Protein 2E7I (pdb70)

Structure (mmCIF, N/CA/C/O backbone):
data_2E7I
#
_entry.id   2E7I
#
_cell.length_a   220.663
_cell.length_b   220.663
_cell.length_c   92.929
_cell.angle_alpha   90.00
_cell.angle_beta   90.00
_cell.angle_gamma   120.00
#
_symmetry.space_group_name_H-M   'P 61 2 2'
#
loop_
_entity.id
_entity.type
_entity.pdbx_description
1 polymer 'Sep-tRNA:Cys-tRNA synthase'
2 non-polymer 'SULFATE ION'
3 non-polymer "PYRIDOXAL-5'-PHOSPHATE"
4 water water
#
loop_
_atom_site.group_PDB
_atom_site.id
_atom_site.type_symbol
_atom_site.label_atom_id
_atom_site.label_alt_id
_atom_site.label_comp_id
_atom_site.label_asym_id
_atom_site.label_entity_id
_atom_site.label_seq_id
_atom_site.pdbx_PDB_ins_code
_atom_site.Cartn_x
_atom_site.Cartn_y
_atom_site.Cartn_z
_atom_site.occupancy
_atom_site.B_iso_or_equiv
_atom_site.auth_seq_id
_atom_site.auth_comp_id
_atom_site.auth_asym_id
_atom_site.auth_atom_id
_atom_site.pdbx_PDB_model_num
ATOM 1 N N . ASP A 1 8 ? -7.878 -171.372 -6.871 1.00 87.35 8 ASP A N 1
ATOM 2 C CA . ASP A 1 8 ? -9.261 -170.965 -7.250 1.00 92.87 8 ASP A CA 1
ATOM 3 C C . ASP A 1 8 ? -9.854 -169.971 -6.258 1.00 88.92 8 ASP A C 1
ATOM 4 O O . ASP A 1 8 ? -10.636 -170.335 -5.377 1.00 89.60 8 ASP A O 1
ATOM 9 N N . PHE A 1 9 ? -9.483 -168.707 -6.426 1.00 79.43 9 PHE A N 1
ATOM 10 C CA . PHE A 1 9 ? -9.952 -167.629 -5.563 1.00 76.07 9 PHE A CA 1
ATOM 11 C C . PHE A 1 9 ? -11.200 -166.941 -6.110 1.00 72.80 9 PHE A C 1
ATOM 12 O O . PHE A 1 9 ? -11.186 -166.467 -7.246 1.00 84.89 9 PHE A O 1
ATOM 20 N N . ILE A 1 10 ? -12.277 -166.883 -5.325 1.00 55.26 10 ILE A N 1
ATOM 21 C CA . ILE A 1 10 ? -13.478 -166.178 -5.784 1.00 45.48 10 ILE A CA 1
ATOM 22 C C . ILE A 1 10 ? -13.095 -164.701 -5.745 1.00 41.34 10 ILE A C 1
ATOM 23 O O . ILE A 1 10 ? -12.926 -164.144 -4.667 1.00 43.18 10 ILE A O 1
ATOM 28 N N . ASN A 1 11 ? -12.936 -164.061 -6.899 1.00 41.20 11 ASN A N 1
ATOM 29 C CA . ASN A 1 11 ? -12.546 -162.657 -6.874 1.00 44.53 11 ASN A CA 1
ATOM 30 C C . ASN A 1 11 ? -13.728 -161.728 -6.748 1.00 47.58 11 ASN A C 1
ATOM 31 O O . ASN A 1 11 ? -14.766 -161.913 -7.379 1.00 60.38 11 ASN A O 1
ATOM 36 N N . ILE A 1 12 ? -13.538 -160.702 -5.936 1.00 45.02 12 ILE A N 1
ATOM 37 C CA . ILE A 1 12 ? -14.573 -159.734 -5.661 1.00 38.96 12 ILE A CA 1
ATOM 38 C C . ILE A 1 12 ? -14.036 -158.304 -5.852 1.00 35.27 12 ILE A C 1
ATOM 39 O O . ILE A 1 12 ? -14.769 -157.323 -5.727 1.00 41.96 12 ILE A O 1
ATOM 44 N N . ASP A 1 13 ? -12.751 -158.192 -6.165 1.00 35.69 13 ASP A N 1
ATOM 45 C CA . ASP A 1 13 ? -12.126 -156.892 -6.387 1.00 35.92 13 ASP A CA 1
ATOM 46 C C . ASP A 1 13 ? -12.803 -156.226 -7.582 1.00 39.96 13 ASP A C 1
ATOM 47 O O . ASP A 1 13 ? -12.963 -156.848 -8.635 1.00 39.20 13 ASP A O 1
ATOM 52 N N . PRO A 1 14 ? -13.206 -154.949 -7.441 1.00 38.70 14 PRO A N 1
ATOM 53 C CA . PRO A 1 14 ? -13.874 -154.227 -8.532 1.00 37.65 14 PRO A CA 1
ATOM 54 C C . PRO A 1 14 ? -13.012 -154.072 -9.779 1.00 41.27 14 PRO A C 1
ATOM 55 O O . PRO A 1 14 ? -13.454 -154.318 -10.909 1.00 42.52 14 PRO A O 1
ATOM 59 N N . LEU A 1 15 ? -11.769 -153.670 -9.556 1.00 47.02 15 LEU A N 1
ATOM 60 C CA . LEU A 1 15 ? -10.825 -153.451 -10.636 1.00 46.64 15 LEU A CA 1
ATOM 61 C C . LEU A 1 15 ? -10.585 -154.691 -11.489 1.00 50.57 15 LEU A C 1
ATOM 62 O O . LEU A 1 15 ? -9.853 -154.629 -12.474 1.00 57.34 15 LEU A O 1
ATOM 67 N N . GLN A 1 16 ? -11.197 -155.816 -11.135 1.00 50.69 16 GLN A N 1
ATOM 68 C CA . GLN A 1 16 ? -10.967 -157.021 -11.914 1.00 44.70 16 GLN A CA 1
ATOM 69 C C . GLN A 1 16 ? -12.161 -157.854 -12.339 1.00 42.21 16 GLN A C 1
ATOM 70 O O . GLN A 1 16 ? -12.056 -158.609 -13.300 1.00 52.45 16 GLN A O 1
ATOM 76 N N . THR A 1 17 ? -13.290 -157.750 -11.650 1.00 32.57 17 THR A N 1
ATOM 77 C CA . THR A 1 17 ? -14.445 -158.544 -12.060 1.00 30.73 17 THR A CA 1
ATOM 78 C C . THR A 1 17 ? -14.812 -158.284 -13.523 1.00 31.92 17 THR A C 1
ATOM 79 O O . THR A 1 17 ? -15.147 -159.210 -14.260 1.00 34.30 17 THR A O 1
ATOM 83 N N . GLY A 1 18 ? -14.742 -157.025 -13.944 1.00 33.97 18 GLY A N 1
ATOM 84 C CA . GLY A 1 18 ? -15.079 -156.691 -15.318 1.00 34.72 18 GLY A CA 1
ATOM 85 C C . GLY A 1 18 ? -13.952 -156.952 -16.305 1.00 36.53 18 GLY A C 1
ATOM 86 O O . GLY A 1 18 ? -14.194 -157.162 -17.493 1.00 32.58 18 GLY A O 1
ATOM 87 N N . GLY A 1 19 ? -12.716 -156.934 -15.816 1.00 35.27 19 GLY A N 1
ATOM 88 C CA . GLY A 1 19 ? -11.577 -157.170 -16.681 1.00 25.93 19 GLY A CA 1
ATOM 89 C C . GLY A 1 19 ? -11.133 -158.619 -16.691 1.00 40.17 19 GLY A C 1
ATOM 90 O O . GLY A 1 19 ? -9.979 -158.901 -17.015 1.00 37.70 19 GLY A O 1
ATOM 91 N N . LYS A 1 20 ? -12.031 -159.536 -16.321 1.00 49.22 20 LYS A N 1
ATOM 92 C CA . LYS A 1 20 ? -11.713 -160.964 -16.315 1.00 47.83 20 LYS A CA 1
ATOM 93 C C . LYS A 1 20 ? -11.453 -161.359 -17.752 1.00 48.94 20 LYS A C 1
ATOM 94 O O . LYS A 1 20 ? -12.378 -161.414 -18.559 1.00 54.26 20 LYS A O 1
ATOM 100 N N . LEU A 1 21 ? -10.189 -161.632 -18.062 1.00 47.83 21 LEU A N 1
ATOM 101 C CA . LEU A 1 21 ? -9.763 -161.988 -19.413 1.00 48.26 21 LEU A CA 1
ATOM 102 C C . LEU A 1 21 ? -10.518 -163.155 -20.047 1.00 48.68 21 LEU A C 1
ATOM 103 O O . LEU A 1 21 ? -10.609 -164.239 -19.471 1.00 50.37 21 LEU A O 1
ATOM 108 N N . THR A 1 22 ? -11.038 -162.924 -21.250 1.00 52.99 22 THR A N 1
ATOM 109 C CA . THR A 1 22 ? -11.816 -163.928 -21.980 1.00 58.44 22 THR A CA 1
ATOM 110 C C . THR A 1 22 ? -10.992 -165.122 -22.465 1.00 65.82 22 THR A C 1
ATOM 111 O O . THR A 1 22 ? -9.790 -165.013 -22.702 1.00 68.61 22 THR A O 1
ATOM 115 N N . GLU A 1 23 ? -11.665 -166.260 -22.613 1.00 75.93 23 GLU A N 1
ATOM 116 C CA . GLU A 1 23 ? -11.040 -167.503 -23.058 1.00 82.85 23 GLU A CA 1
ATOM 117 C C . GLU A 1 23 ? -10.463 -167.313 -24.451 1.00 82.56 23 GLU A C 1
ATOM 118 O O . GLU A 1 23 ? -9.293 -167.611 -24.703 1.00 83.01 23 GLU A O 1
ATOM 124 N N . GLU A 1 24 ? -11.308 -166.822 -25.351 1.00 78.68 24 GLU A N 1
ATOM 125 C CA . GLU A 1 24 ? -10.926 -166.571 -26.731 1.00 78.88 24 GLU A CA 1
ATOM 126 C C . GLU A 1 24 ? -9.717 -165.642 -26.770 1.00 77.61 24 GLU A C 1
ATOM 127 O O . GLU A 1 24 ? -8.777 -165.862 -27.535 1.00 78.39 24 GLU A O 1
ATOM 133 N N . ALA A 1 25 ? -9.750 -164.606 -25.938 1.00 68.58 25 ALA A N 1
ATOM 134 C CA . ALA A 1 25 ? -8.660 -163.646 -25.864 1.00 64.32 25 ALA A CA 1
ATOM 135 C C . ALA A 1 25 ? -7.465 -164.258 -25.160 1.00 64.71 25 ALA A C 1
ATOM 136 O O . ALA A 1 25 ? -6.329 -163.845 -25.390 1.00 65.60 25 ALA A O 1
ATOM 138 N N . ARG A 1 26 ? -7.714 -165.229 -24.285 1.00 64.73 26 ARG A N 1
ATOM 139 C CA . ARG A 1 26 ? -6.614 -165.882 -23.589 1.00 65.82 26 ARG A CA 1
ATOM 140 C C . ARG A 1 26 ? -5.845 -166.682 -24.624 1.00 68.15 26 ARG A C 1
ATOM 141 O O . ARG A 1 26 ? -4.625 -166.548 -24.749 1.00 63.63 26 ARG A O 1
ATOM 149 N N . GLN A 1 27 ? -6.568 -167.500 -25.382 1.00 74.85 27 GLN A N 1
ATOM 150 C CA . GLN A 1 27 ? -5.943 -168.304 -26.422 1.00 82.69 27 GLN A CA 1
ATOM 151 C C . GLN A 1 27 ? -5.306 -167.374 -27.448 1.00 82.94 27 GLN A C 1
ATOM 152 O O . GLN A 1 27 ? -4.170 -167.589 -27.879 1.00 83.63 27 GLN A O 1
ATOM 158 N N . ALA A 1 28 ? -6.048 -166.337 -27.828 1.00 78.68 28 ALA A N 1
ATOM 159 C CA . ALA A 1 28 ? -5.575 -165.358 -28.798 1.00 72.67 28 ALA A CA 1
ATOM 160 C C . ALA A 1 28 ? -4.199 -164.816 -28.422 1.00 67.45 28 ALA A C 1
ATOM 161 O O . ALA A 1 28 ? -3.402 -164.458 -29.289 1.00 62.73 28 ALA A O 1
ATOM 163 N N . LEU A 1 29 ? -3.917 -164.758 -27.127 1.00 66.57 29 LEU A N 1
ATOM 164 C CA . LEU A 1 29 ? -2.635 -164.248 -26.678 1.00 73.69 29 LEU A CA 1
ATOM 165 C C . LEU A 1 29 ? -1.554 -165.303 -26.876 1.00 83.46 29 LEU A C 1
ATOM 166 O O . LEU A 1 29 ? -0.372 -164.982 -27.027 1.00 80.70 29 LEU A O 1
ATOM 171 N N . LEU A 1 30 ? -1.973 -166.565 -26.886 1.00 92.09 30 LEU A N 1
ATOM 172 C CA . LEU A 1 30 ? -1.050 -167.674 -27.081 1.00 96.07 30 LEU A CA 1
ATOM 173 C C . LEU A 1 30 ? -0.385 -167.569 -28.447 1.00 98.18 30 LEU A C 1
ATOM 174 O O . LEU A 1 30 ? 0.824 -167.349 -28.539 1.00 99.85 30 LEU A O 1
ATOM 179 N N . GLU A 1 31 ? -1.183 -167.718 -29.504 1.00 99.47 31 GLU A N 1
ATOM 180 C CA . GLU A 1 31 ? -0.676 -167.643 -30.873 1.00 104.08 31 GLU A CA 1
ATOM 181 C C . GLU A 1 31 ? 0.154 -166.390 -31.123 1.00 103.27 31 GLU A C 1
ATOM 182 O O . GLU A 1 31 ? 0.941 -166.329 -32.072 1.00 107.00 31 GLU A O 1
ATOM 188 N N . TRP A 1 32 ? -0.024 -165.389 -30.273 1.00 98.94 32 TRP A N 1
ATOM 189 C CA . TRP A 1 32 ? 0.718 -164.155 -30.423 1.00 96.89 32 TRP A CA 1
ATOM 190 C C . TRP A 1 32 ? 1.911 -164.133 -29.472 1.00 94.41 32 TRP A C 1
ATOM 191 O O . TRP A 1 32 ? 2.915 -164.812 -29.700 1.00 85.44 32 TRP A O 1
ATOM 202 N N . PRO A 1 53 ? -5.505 -158.388 -39.545 1.00 111.05 53 PRO A N 1
ATOM 203 C CA . PRO A 1 53 ? -6.687 -158.274 -38.684 1.00 106.17 53 PRO A CA 1
ATOM 204 C C . PRO A 1 53 ? -7.668 -157.182 -39.117 1.00 101.63 53 PRO A C 1
ATOM 205 O O . PRO A 1 53 ? -7.287 -156.200 -39.757 1.00 101.09 53 PRO A O 1
ATOM 209 N N . PRO A 1 54 ? -8.951 -157.348 -38.765 1.00 96.71 54 PRO A N 1
ATOM 210 C CA . PRO A 1 54 ? -9.989 -156.379 -39.118 1.00 93.86 54 PRO A CA 1
ATOM 211 C C . PRO A 1 54 ? -9.883 -155.131 -38.259 1.00 92.16 54 PRO A C 1
ATOM 212 O O . PRO A 1 54 ? -10.882 -154.445 -38.032 1.00 95.81 54 PRO A O 1
ATOM 216 N N . ILE A 1 55 ? -8.681 -154.844 -37.772 1.00 78.69 55 ILE A N 1
ATOM 217 C CA . ILE A 1 55 ? -8.494 -153.672 -36.936 1.00 71.05 55 ILE A CA 1
ATOM 218 C C . ILE A 1 55 ? -9.284 -152.504 -37.509 1.00 66.02 55 ILE A C 1
ATOM 219 O O . ILE A 1 55 ? -10.034 -151.841 -36.794 1.00 66.83 55 ILE A O 1
ATOM 224 N N . HIS A 1 56 ? -9.132 -152.263 -38.804 1.00 57.15 56 HIS A N 1
ATOM 225 C CA . HIS A 1 56 ? -9.855 -151.173 -39.439 1.00 61.45 56 HIS A CA 1
ATOM 226 C C . HIS A 1 56 ? -11.352 -151.370 -39.243 1.00 60.76 56 HIS A C 1
ATOM 227 O O . HIS A 1 56 ? -12.061 -150.456 -38.824 1.00 65.51 56 HIS A O 1
ATOM 234 N N . ASP A 1 57 ? -11.829 -152.570 -39.553 1.00 58.79 57 ASP A N 1
ATOM 235 C CA . ASP A 1 57 ? -13.243 -152.890 -39.407 1.00 57.43 57 ASP A CA 1
ATOM 236 C C . ASP A 1 57 ? -13.704 -152.620 -37.987 1.00 48.75 57 ASP A C 1
ATOM 237 O O . ASP A 1 57 ? -14.784 -152.069 -37.756 1.00 47.36 57 ASP A O 1
ATOM 242 N N . PHE A 1 58 ? -12.875 -153.023 -37.033 1.00 36.27 58 PHE A N 1
ATOM 243 C CA . PHE A 1 58 ? -13.193 -152.843 -35.628 1.00 31.46 58 PHE A CA 1
ATOM 244 C C . PHE A 1 58 ? -13.446 -151.389 -35.244 1.00 32.75 58 PHE A C 1
ATOM 245 O O . PHE A 1 58 ? -14.587 -151.011 -34.970 1.00 30.82 58 PHE A O 1
ATOM 253 N N . ILE A 1 59 ? -12.382 -150.586 -35.225 1.00 30.51 59 ILE A N 1
ATOM 254 C CA . ILE A 1 59 ? -12.476 -149.185 -34.832 1.00 19.87 59 ILE A CA 1
ATOM 255 C C . ILE A 1 59 ? -13.210 -148.271 -35.805 1.00 24.18 59 ILE A C 1
ATOM 256 O O . ILE A 1 59 ? -13.580 -147.158 -35.443 1.00 30.84 59 ILE A O 1
ATOM 261 N N . HIS A 1 60 ? -13.425 -148.728 -37.032 1.00 28.13 60 HIS A N 1
ATOM 262 C CA . HIS A 1 60 ? -14.130 -147.910 -38.011 1.00 42.57 60 HIS A CA 1
ATOM 263 C C . HIS A 1 60 ? -15.553 -148.379 -38.294 1.00 44.09 60 HIS A C 1
ATOM 264 O O . HIS A 1 60 ? -16.211 -147.861 -39.197 1.00 50.48 60 HIS A O 1
ATOM 271 N N . ASN A 1 61 ? -16.029 -149.348 -37.521 1.00 40.51 61 ASN A N 1
ATOM 272 C CA . ASN A 1 61 ? -17.380 -149.869 -37.696 1.00 42.68 61 ASN A CA 1
ATOM 273 C C . ASN A 1 61 ? -17.930 -150.375 -36.380 1.00 46.10 61 ASN A C 1
ATOM 274 O O . ASN A 1 61 ? -18.773 -149.735 -35.749 1.00 44.36 61 ASN A O 1
ATOM 279 N N . GLN A 1 62 ? -17.441 -151.545 -35.985 1.00 45.42 62 GLN A N 1
ATOM 280 C CA . GLN A 1 62 ? -17.865 -152.193 -34.756 1.00 38.51 62 GLN A CA 1
ATOM 281 C C . GLN A 1 62 ? -17.895 -151.219 -33.596 1.00 38.35 62 GLN A C 1
ATOM 282 O O . GLN A 1 62 ? -18.959 -150.853 -33.091 1.00 38.59 62 GLN A O 1
ATOM 288 N N . LEU A 1 63 ? -16.707 -150.791 -33.196 1.00 36.24 63 LEU A N 1
ATOM 289 C CA . LEU A 1 63 ? -16.539 -149.888 -32.070 1.00 29.60 63 LEU A CA 1
ATOM 290 C C . LEU A 1 63 ? -17.490 -148.690 -32.030 1.00 29.22 63 LEU A C 1
ATOM 291 O O . LEU A 1 63 ? -18.242 -148.518 -31.072 1.00 34.71 63 LEU A O 1
ATOM 296 N N . PRO A 1 64 ? -17.476 -147.845 -33.065 1.00 26.14 64 PRO A N 1
ATOM 297 C CA . PRO A 1 64 ? -18.391 -146.708 -32.999 1.00 26.63 64 PRO A CA 1
ATOM 298 C C . PRO A 1 64 ? -19.818 -147.175 -32.778 1.00 35.80 64 PRO A C 1
ATOM 299 O O . PRO A 1 64 ? -20.546 -146.592 -31.978 1.00 49.50 64 PRO A O 1
ATOM 303 N N . LYS A 1 65 ? -20.215 -148.234 -33.476 1.00 36.99 65 LYS A N 1
ATOM 304 C CA . LYS A 1 65 ? -21.570 -148.742 -33.327 1.00 31.24 65 LYS A CA 1
ATOM 305 C C . LYS A 1 65 ? -21.834 -149.127 -31.885 1.00 29.29 65 LYS A C 1
ATOM 306 O O . LYS A 1 65 ? -22.849 -148.747 -31.305 1.00 35.42 65 LYS A O 1
ATOM 312 N N . PHE A 1 66 ? -20.912 -149.884 -31.307 1.00 28.79 66 PHE A N 1
ATOM 313 C CA . PHE A 1 66 ? -21.046 -150.339 -29.928 1.00 36.43 66 PHE A CA 1
ATOM 314 C C . PHE A 1 66 ? -21.176 -149.203 -28.902 1.00 36.43 66 PHE A C 1
ATOM 315 O O . PHE A 1 66 ? -21.952 -149.302 -27.956 1.00 30.45 66 PHE A O 1
ATOM 323 N N . LEU A 1 67 ? -20.420 -148.127 -29.082 1.00 40.52 67 LEU A N 1
ATOM 324 C CA . LEU A 1 67 ? -20.498 -147.008 -28.152 1.00 29.22 67 LEU A CA 1
ATOM 325 C C . LEU A 1 67 ? -21.605 -146.064 -28.571 1.00 30.46 67 LEU A C 1
ATOM 326 O O . LEU A 1 67 ? -21.833 -145.045 -27.923 1.00 30.55 67 LEU A O 1
ATOM 331 N N . GLY A 1 68 ? -22.291 -146.402 -29.655 1.00 36.95 68 GLY A N 1
ATOM 332 C CA . GLY A 1 68 ? -23.353 -145.540 -30.135 1.00 40.43 68 GLY A CA 1
ATOM 333 C C . GLY A 1 68 ? -22.787 -144.145 -30.300 1.00 41.69 68 GLY A C 1
ATOM 334 O O . GLY A 1 68 ? -23.035 -143.257 -29.485 1.00 48.38 68 GLY A O 1
ATOM 335 N N . CYS A 1 69 ? -21.998 -143.956 -31.347 1.00 39.51 69 CYS A N 1
ATOM 336 C CA . CYS A 1 69 ? -21.397 -142.660 -31.603 1.00 43.03 69 CYS A CA 1
ATOM 337 C C . CYS A 1 69 ? -20.758 -142.637 -32.986 1.00 47.86 69 CYS A C 1
ATOM 338 O O . CYS A 1 69 ? -20.585 -143.680 -33.624 1.00 44.57 69 CYS A O 1
ATOM 341 N N . ASP A 1 70 ? -20.396 -141.439 -33.434 1.00 45.19 70 ASP A N 1
ATOM 342 C CA . ASP A 1 70 ? -19.810 -141.247 -34.751 1.00 39.77 70 ASP A CA 1
ATOM 343 C C . ASP A 1 70 ? -18.386 -141.759 -34.883 1.00 32.73 70 ASP A C 1
ATOM 344 O O . ASP A 1 70 ? -18.137 -142.744 -35.572 1.00 41.22 70 ASP A O 1
ATOM 349 N N . VAL A 1 71 ? -17.445 -141.091 -34.232 1.00 31.19 71 VAL A N 1
ATOM 350 C CA . VAL A 1 71 ? -16.051 -141.508 -34.320 1.00 33.07 71 VAL A CA 1
ATOM 351 C C . VAL A 1 71 ? -15.585 -142.204 -33.044 1.00 29.85 71 VAL A C 1
ATOM 352 O O . VAL A 1 71 ? -15.947 -141.810 -31.932 1.00 36.96 71 VAL A O 1
ATOM 356 N N . ALA A 1 72 ? -14.791 -143.253 -33.202 1.00 12.98 72 ALA A N 1
ATOM 357 C CA . ALA A 1 72 ? -14.280 -143.958 -32.038 1.00 15.15 72 ALA A CA 1
ATOM 358 C C . ALA A 1 72 ? -12.844 -144.353 -32.340 1.00 23.54 72 ALA A C 1
ATOM 359 O O . ALA A 1 72 ? -12.515 -144.657 -33.499 1.00 22.29 72 ALA A O 1
ATOM 361 N N . ARG A 1 73 ? -11.999 -144.336 -31.308 1.00 1.29 73 ARG A N 1
ATOM 362 C CA . ARG A 1 73 ? -10.582 -144.679 -31.448 1.00 13.25 73 ARG A CA 1
ATOM 363 C C . ARG A 1 73 ? -10.127 -145.467 -30.228 1.00 16.41 73 ARG A C 1
ATOM 364 O O . ARG A 1 73 ? -10.740 -145.394 -29.163 1.00 20.98 73 ARG A O 1
ATOM 372 N N . VAL A 1 74 ? -9.033 -146.204 -30.381 1.00 19.37 74 VAL A N 1
ATOM 373 C CA . VAL A 1 74 ? -8.490 -146.997 -29.287 1.00 13.03 74 VAL A CA 1
ATOM 374 C C . VAL A 1 74 ? -7.214 -146.339 -28.763 1.00 21.32 74 VAL A C 1
ATOM 375 O O . VAL A 1 74 ? -6.255 -146.137 -29.511 1.00 29.55 74 VAL A O 1
ATOM 379 N N . THR A 1 75 ? -7.210 -146.013 -27.473 1.00 22.37 75 THR A N 1
ATOM 380 C CA . THR A 1 75 ? -6.073 -145.352 -26.833 1.00 16.84 75 THR A CA 1
ATOM 381 C C . THR A 1 75 ? -5.336 -146.267 -25.852 1.00 21.54 75 THR A C 1
ATOM 382 O O . THR A 1 75 ? -5.756 -147.402 -25.594 1.00 29.74 75 THR A O 1
ATOM 386 N N . ASN A 1 76 ? -4.243 -145.753 -25.295 1.00 10.21 76 ASN A N 1
ATOM 387 C CA . ASN A 1 76 ? -3.456 -146.493 -24.322 1.00 9.07 76 ASN A CA 1
ATOM 388 C C . ASN A 1 76 ? -4.045 -146.443 -22.904 1.00 23.33 76 ASN A C 1
ATOM 389 O O . ASN A 1 76 ? -3.309 -146.360 -21.912 1.00 9.85 76 ASN A O 1
ATOM 394 N N . GLY A 1 77 ? -5.373 -146.505 -22.810 1.00 22.73 77 GLY A N 1
ATOM 395 C CA . GLY A 1 77 ? -6.020 -146.487 -21.509 1.00 20.15 77 GLY A CA 1
ATOM 396 C C . GLY A 1 77 ? -7.017 -145.366 -21.422 1.00 6.44 77 GLY A C 1
ATOM 397 O O . GLY A 1 77 ? -6.940 -144.440 -22.217 1.00 18.12 77 GLY A O 1
ATOM 398 N N . ALA A 1 78 ? -7.938 -145.435 -20.464 1.00 11.02 78 ALA A N 1
ATOM 399 C CA . ALA A 1 78 ? -8.959 -144.399 -20.313 1.00 23.19 78 ALA A CA 1
ATOM 400 C C . ALA A 1 78 ? -8.343 -143.051 -19.961 1.00 35.05 78 ALA A C 1
ATOM 401 O O . ALA A 1 78 ? -8.602 -142.051 -20.632 1.00 41.96 78 ALA A O 1
ATOM 403 N N . ARG A 1 79 ? -7.531 -143.027 -18.907 1.00 29.99 79 ARG A N 1
ATOM 404 C CA . ARG A 1 79 ? -6.881 -141.796 -18.477 1.00 18.86 79 ARG A CA 1
ATOM 405 C C . ARG A 1 79 ? -6.139 -141.203 -19.660 1.00 23.24 79 ARG A C 1
ATOM 406 O O . ARG A 1 79 ? -6.010 -139.990 -19.783 1.00 37.82 79 ARG A O 1
ATOM 414 N N . GLU A 1 80 ? -5.668 -142.074 -20.543 1.00 22.60 80 GLU A N 1
ATOM 415 C CA . GLU A 1 80 ? -4.933 -141.646 -21.722 1.00 17.98 80 GLU A CA 1
ATOM 416 C C . GLU A 1 80 ? -5.838 -140.912 -22.676 1.00 10.57 80 GLU A C 1
ATOM 417 O O . GLU A 1 80 ? -5.420 -139.947 -23.301 1.00 24.92 80 GLU A O 1
ATOM 423 N N . ALA A 1 81 ? -7.079 -141.382 -22.781 1.00 11.00 81 ALA A N 1
ATOM 424 C CA . ALA A 1 81 ? -8.081 -140.776 -23.652 1.00 9.51 81 ALA A CA 1
ATOM 425 C C . ALA A 1 81 ? -8.628 -139.524 -22.974 1.00 15.84 81 ALA A C 1
ATOM 426 O O . ALA A 1 81 ? -8.807 -138.483 -23.601 1.00 21.24 81 ALA A O 1
ATOM 428 N N . LYS A 1 82 ? -8.899 -139.638 -21.683 1.00 13.16 82 LYS A N 1
ATOM 429 C CA . LYS A 1 82 ? -9.398 -138.510 -20.928 1.00 19.28 82 LYS A CA 1
ATOM 430 C C . LYS A 1 82 ? -8.460 -137.314 -21.125 1.00 25.46 82 LYS A C 1
ATOM 431 O O . LYS A 1 82 ? -8.906 -136.172 -21.274 1.00 34.64 82 LYS A O 1
ATOM 437 N N . PHE A 1 83 ? -7.157 -137.565 -21.139 1.00 12.44 83 PHE A N 1
ATOM 438 C CA . PHE A 1 83 ? -6.237 -136.467 -21.320 1.00 1.57 83 PHE A CA 1
ATOM 439 C C . PHE A 1 83 ? -6.323 -135.976 -22.745 1.00 4.70 83 PHE A C 1
ATOM 440 O O . PHE A 1 83 ? -6.351 -134.775 -23.002 1.00 16.04 83 PHE A O 1
ATOM 448 N N . ALA A 1 84 ? -6.379 -136.910 -23.679 1.00 2.55 84 ALA A N 1
ATOM 449 C CA . ALA A 1 84 ? -6.439 -136.548 -25.088 1.00 13.08 84 ALA A CA 1
ATOM 450 C C . ALA A 1 84 ? -7.351 -135.356 -25.323 1.00 18.01 84 ALA A C 1
ATOM 451 O O . ALA A 1 84 ? -6.901 -134.309 -25.779 1.00 27.42 84 ALA A O 1
ATOM 453 N N . VAL A 1 85 ? -8.628 -135.514 -24.994 1.00 20.11 85 VAL A N 1
ATOM 454 C CA . VAL A 1 85 ? -9.588 -134.449 -25.202 1.00 14.78 85 VAL A CA 1
ATOM 455 C C . VAL A 1 85 ? -9.318 -133.250 -24.318 1.00 4.56 85 VAL A C 1
ATOM 456 O O . VAL A 1 85 ? -9.503 -132.121 -24.755 1.00 17.19 85 VAL A O 1
ATOM 460 N N . MET A 1 86 ? -8.882 -133.469 -23.085 1.00 1.29 86 MET A N 1
ATOM 461 C CA . MET A 1 86 ? -8.602 -132.318 -22.235 1.00 10.07 86 MET A CA 1
ATOM 462 C C . MET A 1 86 ? -7.496 -131.469 -22.892 1.00 5.15 86 MET A C 1
ATOM 463 O O . MET A 1 86 ? -7.679 -130.282 -23.174 1.00 12.43 86 MET A O 1
ATOM 468 N N . HIS A 1 87 ? -6.360 -132.084 -23.171 1.00 1.89 87 HIS A N 1
ATOM 469 C CA . HIS A 1 87 ? -5.265 -131.370 -23.808 1.00 16.27 87 HIS A CA 1
ATOM 470 C C . HIS A 1 87 ? -5.763 -130.729 -25.096 1.00 15.91 87 HIS A C 1
ATOM 471 O O . HIS A 1 87 ? -5.402 -129.601 -25.438 1.00 27.07 87 HIS A O 1
ATOM 478 N N . SER A 1 88 ? -6.608 -131.476 -25.792 1.00 9.36 88 SER A N 1
ATOM 479 C CA . SER A 1 88 ? -7.171 -131.075 -27.061 1.00 1.29 88 SER A CA 1
ATOM 480 C C . SER A 1 88 ? -8.156 -129.899 -27.044 1.00 9.85 88 SER A C 1
ATOM 481 O O . SER A 1 88 ? -8.490 -129.362 -28.097 1.00 3.60 88 SER A O 1
ATOM 484 N N . LEU A 1 89 ? -8.629 -129.485 -25.875 1.00 11.75 89 LEU A N 1
ATOM 485 C CA . LEU A 1 89 ? -9.575 -128.371 -25.827 1.00 15.17 89 LEU A CA 1
ATOM 486 C C . LEU A 1 89 ? -9.198 -127.351 -24.785 1.00 24.24 89 LEU A C 1
ATOM 487 O O . LEU A 1 89 ? -9.903 -126.351 -24.601 1.00 27.27 89 LEU A O 1
ATOM 492 N N . ALA A 1 90 ? -8.106 -127.616 -24.082 1.00 19.54 90 ALA A N 1
ATOM 493 C CA . ALA A 1 90 ? -7.657 -126.713 -23.037 1.00 17.82 90 ALA A CA 1
ATOM 494 C C . ALA A 1 90 ? -7.446 -125.330 -23.615 1.00 18.02 90 ALA A C 1
ATOM 495 O O . ALA A 1 90 ? -7.461 -125.157 -24.827 1.00 9.39 90 ALA A O 1
ATOM 497 N N . LYS A 1 91 ? -7.254 -124.348 -22.744 1.00 23.76 91 LYS A N 1
ATOM 498 C CA . LYS A 1 91 ? -7.014 -122.973 -23.166 1.00 30.03 91 LYS A CA 1
ATOM 499 C C . LYS A 1 91 ? -6.450 -122.171 -22.009 1.00 35.70 91 LYS A C 1
ATOM 500 O O . LYS A 1 91 ? -6.956 -122.250 -20.901 1.00 48.96 91 LYS A O 1
ATOM 506 N N . LYS A 1 92 ? -5.394 -121.411 -22.267 1.00 42.08 92 LYS A N 1
ATOM 507 C CA . LYS A 1 92 ? -4.765 -120.591 -21.236 1.00 50.02 92 LYS A CA 1
ATOM 508 C C . LYS A 1 92 ? -5.817 -120.137 -20.205 1.00 50.00 92 LYS A C 1
ATOM 509 O O . LYS A 1 92 ? -6.831 -119.554 -20.576 1.00 55.59 92 LYS A O 1
ATOM 515 N N . ASP A 1 93 ? -5.594 -120.437 -18.926 1.00 36.80 93 ASP A N 1
ATOM 516 C CA . ASP A 1 93 ? -6.521 -120.036 -17.866 1.00 28.10 93 ASP A CA 1
ATOM 517 C C . ASP A 1 93 ? -7.952 -120.550 -17.998 1.00 28.55 93 ASP A C 1
ATOM 518 O O . ASP A 1 93 ? -8.881 -119.944 -17.467 1.00 30.34 93 ASP A O 1
ATOM 523 N N . ALA A 1 94 ? -8.133 -121.663 -18.696 1.00 29.07 94 ALA A N 1
ATOM 524 C CA . ALA A 1 94 ? -9.459 -122.238 -18.883 1.00 23.07 94 ALA A CA 1
ATOM 525 C C . ALA A 1 94 ? -9.850 -123.063 -17.679 1.00 27.49 94 ALA A C 1
ATOM 526 O O . ALA A 1 94 ? -9.060 -123.229 -16.747 1.00 22.14 94 ALA A O 1
ATOM 528 N N . TRP A 1 95 ? -11.076 -123.581 -17.707 1.00 28.24 95 TRP A N 1
ATOM 529 C CA . TRP A 1 95 ? -11.590 -124.408 -16.621 1.00 20.36 95 TRP A CA 1
ATOM 530 C C . TRP A 1 95 ? -12.207 -125.703 -17.125 1.00 16.32 95 TRP A C 1
ATOM 531 O O . TRP A 1 95 ? -12.444 -125.868 -18.317 1.00 25.28 95 TRP A O 1
ATOM 542 N N . VAL A 1 96 ? -12.468 -126.613 -16.192 1.00 17.08 96 VAL A N 1
ATOM 543 C CA . VAL A 1 96 ? -13.098 -127.906 -16.473 1.00 8.60 96 VAL A CA 1
ATOM 544 C C . VAL A 1 96 ? -13.869 -128.301 -15.202 1.00 21.10 96 VAL A C 1
ATOM 545 O O . VAL A 1 96 ? -13.361 -128.156 -14.078 1.00 19.57 96 VAL A O 1
ATOM 549 N N . VAL A 1 97 ? -15.105 -128.762 -15.363 1.00 16.68 97 VAL A N 1
ATOM 550 C CA . VAL A 1 97 ? -15.877 -129.184 -14.200 1.00 17.24 97 VAL A CA 1
ATOM 551 C C . VAL A 1 97 ? -16.049 -130.706 -14.189 1.00 21.84 97 VAL A C 1
ATOM 552 O O . VAL A 1 97 ? -16.490 -131.310 -15.171 1.00 28.95 97 VAL A O 1
ATOM 556 N N . MET A 1 98 ? -15.670 -131.326 -13.079 1.00 11.67 98 MET A N 1
ATOM 557 C CA . MET A 1 98 ? -15.789 -132.763 -12.947 1.00 17.20 98 MET A CA 1
ATOM 558 C C . MET A 1 98 ? -16.339 -133.093 -11.566 1.00 24.83 98 MET A C 1
ATOM 559 O O . MET A 1 98 ? -15.980 -132.451 -10.581 1.00 31.03 98 MET A O 1
ATOM 564 N N . ASP A 1 99 ? -17.221 -134.090 -11.504 1.00 31.62 99 ASP A N 1
ATOM 565 C CA . ASP A 1 99 ? -17.867 -134.485 -10.253 1.00 37.81 99 ASP A CA 1
ATOM 566 C C . ASP A 1 99 ? -16.904 -134.857 -9.139 1.00 41.07 99 ASP A C 1
ATOM 567 O O . ASP A 1 99 ? -15.883 -135.498 -9.379 1.00 48.99 99 ASP A O 1
ATOM 572 N N . GLU A 1 100 ? -17.250 -134.452 -7.917 1.00 32.09 100 GLU A N 1
ATOM 573 C CA . GLU A 1 100 ? -16.448 -134.726 -6.729 1.00 33.67 100 GLU A CA 1
ATOM 574 C C . GLU A 1 100 ? -16.037 -136.198 -6.566 1.00 42.78 100 GLU A C 1
ATOM 575 O O . GLU A 1 100 ? -15.128 -136.517 -5.787 1.00 45.03 100 GLU A O 1
ATOM 581 N N . ASN A 1 101 ? -16.714 -137.088 -7.291 1.00 44.48 101 ASN A N 1
ATOM 582 C CA . ASN A 1 101 ? -16.425 -138.522 -7.246 1.00 36.96 101 ASN A CA 1
ATOM 583 C C . ASN A 1 101 ? -15.524 -138.925 -8.408 1.00 36.59 101 ASN A C 1
ATOM 584 O O . ASN A 1 101 ? -15.331 -140.116 -8.670 1.00 32.51 101 ASN A O 1
ATOM 589 N N . CYS A 1 102 ? -14.977 -137.933 -9.103 1.00 26.86 102 CYS A N 1
ATOM 590 C CA . CYS A 1 102 ? -14.139 -138.206 -10.254 1.00 32.86 102 CYS A CA 1
ATOM 591 C C . CYS A 1 102 ? -12.944 -139.056 -9.885 1.00 39.62 102 CYS A C 1
ATOM 592 O O . CYS A 1 102 ? -12.278 -138.798 -8.885 1.00 45.09 102 CYS A O 1
ATOM 595 N N . HIS A 1 103 ? -12.683 -140.081 -10.692 1.00 43.10 103 HIS A N 1
ATOM 596 C CA . HIS A 1 103 ? -11.543 -140.951 -10.457 1.00 49.17 103 HIS A CA 1
ATOM 597 C C . HIS A 1 103 ? -10.338 -140.014 -10.300 1.00 45.38 103 HIS A C 1
ATOM 598 O O . HIS A 1 103 ? -10.409 -138.858 -10.705 1.00 51.00 103 HIS A O 1
ATOM 605 N N . TYR A 1 104 ? -9.241 -140.474 -9.708 1.00 33.73 104 TYR A N 1
ATOM 606 C CA . TYR A 1 104 ? -8.100 -139.578 -9.558 1.00 29.62 104 TYR A CA 1
ATOM 607 C C . TYR A 1 104 ? -7.399 -139.262 -10.880 1.00 24.70 104 TYR A C 1
ATOM 608 O O . TYR A 1 104 ? -6.768 -138.213 -11.007 1.00 28.53 104 TYR A O 1
ATOM 617 N N . SER A 1 105 ? -7.501 -140.156 -11.861 1.00 19.64 105 SER A N 1
ATOM 618 C CA . SER A 1 105 ? -6.863 -139.916 -13.157 1.00 21.47 105 SER A CA 1
ATOM 619 C C . SER A 1 105 ? -7.595 -138.819 -13.926 1.00 21.77 105 SER A C 1
ATOM 620 O O . SER A 1 105 ? -6.991 -138.122 -14.737 1.00 30.53 105 SER A O 1
ATOM 623 N N . SER A 1 106 ? -8.893 -138.665 -13.677 1.00 18.52 106 SER A N 1
ATOM 624 C CA . SER A 1 106 ? -9.660 -137.605 -14.334 1.00 20.26 106 SER A CA 1
ATOM 625 C C . SER A 1 106 ? -9.130 -136.268 -13.814 1.00 4.30 106 SER A C 1
ATOM 626 O O . SER A 1 106 ? -9.035 -135.302 -14.551 1.00 29.75 106 SER A O 1
ATOM 629 N N . TYR A 1 107 ? -8.767 -136.226 -12.540 1.00 1.29 107 TYR A N 1
ATOM 630 C CA . TYR A 1 107 ? -8.240 -135.011 -11.935 1.00 20.37 107 TYR A CA 1
ATOM 631 C C . TYR A 1 107 ? -6.783 -134.776 -12.346 1.00 29.07 107 TYR A C 1
ATOM 632 O O . TYR A 1 107 ? -6.435 -133.672 -12.768 1.00 38.88 107 TYR A O 1
ATOM 641 N N . VAL A 1 108 ? -5.930 -135.795 -12.225 1.00 23.99 108 VAL A N 1
ATOM 642 C CA . VAL A 1 108 ? -4.518 -135.629 -12.590 1.00 20.62 108 VAL A CA 1
ATOM 643 C C . VAL A 1 108 ? -4.374 -135.226 -14.052 1.00 25.32 108 VAL A C 1
ATOM 644 O O . VAL A 1 108 ? -3.570 -134.343 -14.381 1.00 19.02 108 VAL A O 1
ATOM 648 N N . ALA A 1 109 ? -5.162 -135.867 -14.921 1.00 14.09 109 ALA A N 1
ATOM 649 C CA . ALA A 1 109 ? -5.114 -135.584 -16.354 1.00 10.98 109 ALA A CA 1
ATOM 650 C C . ALA A 1 109 ? -5.668 -134.204 -16.671 1.00 8.63 109 ALA A C 1
ATOM 651 O O . ALA A 1 109 ? -5.564 -133.715 -17.788 1.00 5.97 109 ALA A O 1
ATOM 653 N N . ALA A 1 110 ? -6.286 -133.581 -15.686 1.00 14.44 110 ALA A N 1
ATOM 654 C CA . ALA A 1 110 ? -6.781 -132.239 -15.887 1.00 21.83 110 ALA A CA 1
ATOM 655 C C . ALA A 1 110 ? -5.536 -131.394 -15.632 1.00 11.63 110 ALA A C 1
ATOM 656 O O . ALA A 1 110 ? -5.189 -130.516 -16.421 1.00 8.64 110 ALA A O 1
ATOM 658 N N . GLU A 1 111 ? -4.854 -131.696 -14.530 1.00 5.79 111 GLU A N 1
ATOM 659 C CA . GLU A 1 111 ? -3.631 -130.995 -14.146 1.00 16.18 111 GLU A CA 1
ATOM 660 C C . GLU A 1 111 ? -2.595 -131.042 -15.260 1.00 21.59 111 GLU A C 1
ATOM 661 O O . GLU A 1 111 ? -1.972 -130.036 -15.578 1.00 31.91 111 GLU A O 1
ATOM 667 N N . ARG A 1 112 ? -2.411 -132.212 -15.858 1.00 20.84 112 ARG A N 1
ATOM 668 C CA . ARG A 1 112 ? -1.435 -132.326 -16.923 1.00 16.86 112 ARG A CA 1
ATOM 669 C C . ARG A 1 112 ? -1.831 -131.524 -18.151 1.00 8.51 112 ARG A C 1
ATOM 670 O O . ARG A 1 112 ? -1.031 -131.340 -19.061 1.00 15.66 112 ARG A O 1
ATOM 678 N N . ALA A 1 113 ? -3.067 -131.048 -18.188 1.00 7.96 113 ALA A N 1
ATOM 679 C CA . ALA A 1 113 ? -3.518 -130.261 -19.321 1.00 4.46 113 ALA A CA 1
ATOM 680 C C . ALA A 1 113 ? -3.411 -128.814 -18.911 1.00 13.86 113 ALA A C 1
ATOM 681 O O . ALA A 1 113 ? -3.574 -127.917 -19.726 1.00 23.36 113 ALA A O 1
ATOM 683 N N . GLY A 1 114 ? -3.127 -128.598 -17.632 1.00 16.75 114 GLY A N 1
ATOM 684 C CA . GLY A 1 114 ? -2.988 -127.251 -17.119 1.00 18.70 114 GLY A CA 1
ATOM 685 C C . GLY A 1 114 ? -4.315 -126.548 -16.917 1.00 27.82 114 GLY A C 1
ATOM 686 O O . GLY A 1 114 ? -4.383 -125.317 -16.900 1.00 33.97 114 GLY A O 1
ATOM 687 N N . LEU A 1 115 ? -5.373 -127.331 -16.758 1.00 27.46 115 LEU A N 1
ATOM 688 C CA . LEU A 1 115 ? -6.700 -126.775 -16.562 1.00 24.90 115 LEU A CA 1
ATOM 689 C C . LEU A 1 115 ? -7.011 -126.463 -15.110 1.00 30.21 115 LEU A C 1
ATOM 690 O O . LEU A 1 115 ? -6.554 -127.158 -14.204 1.00 40.22 115 LEU A O 1
ATOM 695 N N . ASN A 1 116 ? -7.788 -125.404 -14.895 1.00 37.12 116 ASN A N 1
ATOM 696 C CA . ASN A 1 116 ? -8.214 -125.047 -13.550 1.00 28.97 116 ASN A CA 1
ATOM 697 C C . ASN A 1 116 ? -9.317 -126.072 -13.380 1.00 27.38 116 ASN A C 1
ATOM 698 O O . ASN A 1 116 ? -10.052 -126.345 -14.338 1.00 16.35 116 ASN A O 1
ATOM 703 N N . ILE A 1 117 ? -9.450 -126.638 -12.188 1.00 14.34 117 ILE A N 1
ATOM 704 C CA . ILE A 1 117 ? -10.462 -127.663 -12.000 1.00 16.03 117 ILE A CA 1
ATOM 705 C C . ILE A 1 117 ? -11.480 -127.313 -10.943 1.00 11.57 117 ILE A C 1
ATOM 706 O O . ILE A 1 117 ? -11.126 -126.916 -9.835 1.00 15.08 117 ILE A O 1
ATOM 711 N N . ALA A 1 118 ? -12.750 -127.474 -11.287 1.00 11.34 118 ALA A N 1
ATOM 712 C CA . ALA A 1 118 ? -13.820 -127.196 -10.339 1.00 23.68 118 ALA A CA 1
ATOM 713 C C . ALA A 1 118 ? -14.659 -128.458 -10.121 1.00 25.05 118 ALA A C 1
ATOM 714 O O . ALA A 1 118 ? -15.280 -128.969 -11.058 1.00 30.38 118 ALA A O 1
ATOM 716 N N . LEU A 1 119 ? -14.672 -128.958 -8.886 1.00 13.93 119 LEU A N 1
ATOM 717 C CA . LEU A 1 119 ? -15.434 -130.160 -8.562 1.00 21.75 119 LEU A CA 1
ATOM 718 C C . LEU A 1 119 ? -16.889 -129.861 -8.223 1.00 26.60 119 LEU A C 1
ATOM 719 O O . LEU A 1 119 ? -17.161 -128.959 -7.439 1.00 37.94 119 LEU A O 1
ATOM 724 N N . VAL A 1 120 ? -17.824 -130.598 -8.818 1.00 22.09 120 VAL A N 1
ATOM 725 C CA . VAL A 1 120 ? -19.239 -130.402 -8.500 1.00 23.61 120 VAL A CA 1
ATOM 726 C C . VAL A 1 120 ? -19.534 -131.345 -7.328 1.00 29.00 120 VAL A C 1
ATOM 727 O O . VAL A 1 120 ? -19.556 -132.561 -7.494 1.00 39.37 120 VAL A O 1
ATOM 731 N N . PRO A 1 121 ? -19.771 -130.778 -6.130 1.00 28.62 121 PRO A N 1
ATOM 732 C CA . PRO A 1 121 ? -20.061 -131.434 -4.848 1.00 23.96 121 PRO A CA 1
ATOM 733 C C . PRO A 1 121 ? -21.055 -132.589 -4.844 1.00 27.74 121 PRO A C 1
ATOM 734 O O . PRO A 1 121 ? -22.049 -132.587 -5.569 1.00 32.76 121 PRO A O 1
ATOM 738 N N . LYS A 1 122 ? -20.785 -133.566 -3.989 1.00 26.16 122 LYS A N 1
ATOM 739 C CA . LYS A 1 122 ? -21.630 -134.745 -3.868 1.00 25.93 122 LYS A CA 1
ATOM 740 C C . LYS A 1 122 ? -22.544 -134.605 -2.653 1.00 33.90 122 LYS A C 1
ATOM 741 O O . LYS A 1 122 ? -22.272 -133.812 -1.745 1.00 26.70 122 LYS A O 1
ATOM 747 N N . THR A 1 123 ? -23.624 -135.381 -2.646 1.00 36.97 123 THR A N 1
ATOM 748 C CA . THR A 1 123 ? -24.572 -135.378 -1.541 1.00 40.40 123 THR A CA 1
ATOM 749 C C . THR A 1 123 ? -23.807 -135.883 -0.324 1.00 50.69 123 THR A C 1
ATOM 750 O O . THR A 1 123 ? -22.656 -136.311 -0.449 1.00 54.44 123 THR A O 1
ATOM 754 N N . ASP A 1 124 ? -24.431 -135.842 0.850 1.00 53.15 124 ASP A N 1
ATOM 755 C CA . ASP A 1 124 ? -23.752 -136.307 2.046 1.00 59.12 124 ASP A CA 1
ATOM 756 C C . ASP A 1 124 ? -24.254 -137.677 2.482 1.00 63.03 124 ASP A C 1
ATOM 757 O O . ASP A 1 124 ? -25.389 -138.049 2.180 1.00 65.89 124 ASP A O 1
ATOM 762 N N . TYR A 1 125 ? -23.394 -138.417 3.186 1.00 62.30 125 TYR A N 1
ATOM 763 C CA . TYR A 1 125 ? -23.712 -139.760 3.665 1.00 53.22 125 TYR A CA 1
ATOM 764 C C . TYR A 1 125 ? -25.206 -139.886 3.883 1.00 50.99 125 TYR A C 1
ATOM 765 O O . TYR A 1 125 ? -25.822 -139.031 4.511 1.00 49.67 125 TYR A O 1
ATOM 774 N N . PRO A 1 126 ? -25.805 -140.973 3.388 1.00 54.86 126 PRO A N 1
ATOM 775 C CA . PRO A 1 126 ? -25.183 -142.077 2.652 1.00 56.46 126 PRO A CA 1
ATOM 776 C C . PRO A 1 126 ? -25.356 -141.972 1.136 1.00 59.65 126 PRO A C 1
ATOM 777 O O . PRO A 1 126 ? -25.016 -142.903 0.398 1.00 57.69 126 PRO A O 1
ATOM 781 N N . ASP A 1 127 ? -25.889 -140.844 0.680 1.00 58.75 127 ASP A N 1
ATOM 782 C CA . ASP A 1 127 ? -26.142 -140.638 -0.741 1.00 54.45 127 ASP A CA 1
ATOM 783 C C . ASP A 1 127 ? -24.918 -140.428 -1.622 1.00 44.34 127 ASP A C 1
ATOM 784 O O . ASP A 1 127 ? -24.781 -141.095 -2.649 1.00 44.01 127 ASP A O 1
ATOM 789 N N . TYR A 1 128 ? -24.035 -139.511 -1.228 1.00 30.48 128 TYR A N 1
ATOM 790 C CA . TYR A 1 128 ? -22.835 -139.213 -2.013 1.00 35.29 128 TYR A CA 1
ATOM 791 C C . TYR A 1 128 ? -23.193 -139.208 -3.497 1.00 32.14 128 TYR A C 1
ATOM 792 O O . TYR A 1 128 ? -22.503 -139.814 -4.319 1.00 38.91 128 TYR A O 1
ATOM 801 N N . ALA A 1 129 ? -24.273 -138.512 -3.830 1.00 20.46 129 ALA A N 1
ATOM 802 C CA . ALA A 1 129 ? -24.751 -138.462 -5.199 1.00 14.36 129 ALA A CA 1
ATOM 803 C C . ALA A 1 129 ? -24.445 -137.169 -5.930 1.00 22.41 129 ALA A C 1
ATOM 804 O O . ALA A 1 129 ? -24.421 -136.087 -5.334 1.00 28.88 129 ALA A O 1
ATOM 806 N N . ILE A 1 130 ? -24.222 -137.289 -7.236 1.00 13.28 130 ILE A N 1
ATOM 807 C CA . ILE A 1 130 ? -23.928 -136.130 -8.060 1.00 13.46 130 ILE A CA 1
ATOM 808 C C . ILE A 1 130 ? -25.204 -135.630 -8.737 1.00 23.73 130 ILE A C 1
ATOM 809 O O . ILE A 1 130 ? -25.562 -136.085 -9.828 1.00 17.98 130 ILE A O 1
ATOM 814 N N . THR A 1 131 ? -25.885 -134.694 -8.075 1.00 20.42 131 THR A N 1
ATOM 815 C CA . THR A 1 131 ? -27.135 -134.130 -8.579 1.00 22.50 131 THR A CA 1
ATOM 816 C C . THR A 1 131 ? -26.927 -133.185 -9.752 1.00 28.01 131 THR A C 1
ATOM 817 O O . THR A 1 131 ? -26.078 -132.293 -9.702 1.00 38.29 131 THR A O 1
ATOM 821 N N . PRO A 1 132 ? -27.724 -133.351 -10.820 1.00 26.95 132 PRO A N 1
ATOM 822 C CA . PRO A 1 132 ? -27.630 -132.513 -12.017 1.00 18.02 132 PRO A CA 1
ATOM 823 C C . PRO A 1 132 ? -27.804 -131.037 -11.683 1.00 17.65 132 PRO A C 1
ATOM 824 O O . PRO A 1 132 ? -27.458 -130.171 -12.479 1.00 23.69 132 PRO A O 1
ATOM 828 N N . GLU A 1 133 ? -28.343 -130.756 -10.502 1.00 14.58 133 GLU A N 1
ATOM 829 C CA . GLU A 1 133 ? -28.571 -129.386 -10.085 1.00 22.35 133 GLU A CA 1
ATOM 830 C C . GLU A 1 133 ? -27.275 -128.758 -9.626 1.00 31.26 133 GLU A C 1
ATOM 831 O O . GLU A 1 133 ? -26.930 -127.649 -10.053 1.00 39.55 133 GLU A O 1
ATOM 837 N N . ASN A 1 134 ? -26.550 -129.458 -8.762 1.00 26.64 134 ASN A N 1
ATOM 838 C CA . ASN A 1 134 ? -25.279 -128.930 -8.292 1.00 26.87 134 ASN A CA 1
ATOM 839 C C . ASN A 1 134 ? -24.389 -128.730 -9.503 1.00 24.36 134 ASN A C 1
ATOM 840 O O . ASN A 1 134 ? -23.632 -127.761 -9.572 1.00 26.87 134 ASN A O 1
ATOM 845 N N . PHE A 1 135 ? -24.490 -129.651 -10.458 1.00 17.34 135 PHE A N 1
ATOM 846 C CA . PHE A 1 135 ? -23.704 -129.556 -11.678 1.00 24.66 135 PHE A CA 1
ATOM 847 C C . PHE A 1 135 ? -24.021 -128.199 -12.303 1.00 29.50 135 PHE A C 1
ATOM 848 O O . PHE A 1 135 ? -23.137 -127.355 -12.479 1.00 30.42 135 PHE A O 1
ATOM 856 N N . ALA A 1 136 ? -25.294 -127.992 -12.612 1.00 28.58 136 ALA A N 1
ATOM 857 C CA . ALA A 1 136 ? -25.744 -126.746 -13.200 1.00 28.04 136 ALA A CA 1
ATOM 858 C C . ALA A 1 136 ? -25.146 -125.531 -12.488 1.00 36.86 136 ALA A C 1
ATOM 859 O O . ALA A 1 136 ? -24.674 -124.603 -13.142 1.00 42.48 136 ALA A O 1
ATOM 861 N N . GLN A 1 137 ? -25.168 -125.524 -11.156 1.00 33.39 137 GLN A N 1
ATOM 862 C CA . GLN A 1 137 ? -24.605 -124.395 -10.410 1.00 33.27 137 GLN A CA 1
ATOM 863 C C . GLN A 1 137 ? -23.107 -124.333 -10.585 1.00 36.58 137 GLN A C 1
ATOM 864 O O . GLN A 1 137 ? -22.558 -123.307 -10.984 1.00 41.97 137 GLN A O 1
ATOM 870 N N . THR A 1 138 ? -22.448 -125.440 -10.277 1.00 32.44 138 THR A N 1
ATOM 871 C CA . THR A 1 138 ? -21.009 -125.523 -10.421 1.00 24.72 138 THR A CA 1
ATOM 872 C C . THR A 1 138 ? -20.622 -124.942 -11.781 1.00 28.77 138 THR A C 1
ATOM 873 O O . THR A 1 138 ? -19.758 -124.071 -11.873 1.00 30.38 138 THR A O 1
ATOM 877 N N . ILE A 1 139 ? -21.282 -125.414 -12.834 1.00 19.67 139 ILE A N 1
ATOM 878 C CA . ILE A 1 139 ? -21.004 -124.930 -14.177 1.00 7.83 139 ILE A CA 1
ATOM 879 C C . ILE A 1 139 ? -21.254 -123.435 -14.280 1.00 23.86 139 ILE A C 1
ATOM 880 O O . ILE A 1 139 ? -20.547 -122.727 -14.991 1.00 39.81 139 ILE A O 1
ATOM 885 N N . GLU A 1 140 ? -22.264 -122.949 -13.573 1.00 24.81 140 GLU A N 1
ATOM 886 C CA . GLU A 1 140 ? -22.584 -121.533 -13.626 1.00 28.92 140 GLU A CA 1
ATOM 887 C C . GLU A 1 140 ? -21.619 -120.720 -12.782 1.00 35.16 140 GLU A C 1
ATOM 888 O O . GLU A 1 140 ? -21.150 -119.662 -13.198 1.00 33.88 140 GLU A O 1
ATOM 894 N N . GLU A 1 141 ? -21.325 -121.223 -11.592 1.00 32.56 141 GLU A N 1
ATOM 895 C CA . GLU A 1 141 ? -20.426 -120.541 -10.678 1.00 32.14 141 GLU A CA 1
ATOM 896 C C . GLU A 1 141 ? -19.069 -120.400 -11.330 1.00 34.83 141 GLU A C 1
ATOM 897 O O . GLU A 1 141 ? -18.440 -119.349 -11.249 1.00 38.05 141 GLU A O 1
ATOM 903 N N . THR A 1 142 ? -18.629 -121.471 -11.981 1.00 30.90 142 THR A N 1
ATOM 904 C CA . THR A 1 142 ? -17.330 -121.496 -12.629 1.00 29.28 142 THR A CA 1
ATOM 905 C C . THR A 1 142 ? -17.236 -120.472 -13.743 1.00 33.43 142 THR A C 1
ATOM 906 O O . THR A 1 142 ? -16.342 -119.625 -13.745 1.00 31.73 142 THR A O 1
ATOM 910 N N . LYS A 1 143 ? -18.164 -120.547 -14.687 1.00 36.04 143 LYS A N 1
ATOM 911 C CA . LYS A 1 143 ? -18.166 -119.625 -15.815 1.00 40.91 143 LYS A CA 1
ATOM 912 C C . LYS A 1 143 ? -17.923 -118.191 -15.367 1.00 38.91 143 LYS A C 1
ATOM 913 O O . LYS A 1 143 ? -17.326 -117.395 -16.085 1.00 42.76 143 LYS A O 1
ATOM 919 N N . LYS A 1 144 ? -18.398 -117.863 -14.174 1.00 36.15 144 LYS A N 1
ATOM 920 C CA . LYS A 1 144 ? -18.214 -116.528 -13.647 1.00 23.11 144 LYS A CA 1
ATOM 921 C C . LYS A 1 144 ? -16.723 -116.294 -13.536 1.00 20.01 144 LYS A C 1
ATOM 922 O O . LYS A 1 144 ? -16.234 -115.200 -13.785 1.00 21.63 144 LYS A O 1
ATOM 928 N N . ARG A 1 145 ? -16.006 -117.357 -13.201 1.00 22.66 145 ARG A N 1
ATOM 929 C CA . ARG A 1 145 ? -14.566 -117.308 -13.021 1.00 31.30 145 ARG A CA 1
ATOM 930 C C . ARG A 1 145 ? -13.748 -117.463 -14.302 1.00 34.46 145 ARG A C 1
ATOM 931 O O . ARG A 1 145 ? -12.537 -117.269 -14.300 1.00 42.47 145 ARG A O 1
ATOM 939 N N . GLY A 1 146 ? -14.402 -117.801 -15.402 1.00 42.31 146 GLY A N 1
ATOM 940 C CA . GLY A 1 146 ? -13.672 -117.947 -16.647 1.00 45.91 146 GLY A CA 1
ATOM 941 C C . GLY A 1 146 ? -14.386 -118.800 -17.675 1.00 45.94 146 GLY A C 1
ATOM 942 O O . GLY A 1 146 ? -15.611 -118.909 -17.679 1.00 57.07 146 GLY A O 1
ATOM 943 N N . GLU A 1 147 ? -13.613 -119.409 -18.560 1.00 42.34 147 GLU A N 1
ATOM 944 C CA . GLU A 1 147 ? -14.184 -120.258 -19.584 1.00 30.61 147 GLU A CA 1
ATOM 945 C C . GLU A 1 147 ? -14.031 -121.714 -19.217 1.00 37.82 147 GLU A C 1
ATOM 946 O O . GLU A 1 147 ? -12.926 -122.197 -18.953 1.00 41.94 147 GLU A O 1
ATOM 952 N N . VAL A 1 148 ? -15.157 -122.408 -19.183 1.00 38.49 148 VAL A N 1
ATOM 953 C CA . VAL A 1 148 ? -15.164 -123.830 -18.886 1.00 25.36 148 VAL A CA 1
ATOM 954 C C . VAL A 1 148 ? -15.136 -124.542 -20.236 1.00 23.05 148 VAL A C 1
ATOM 955 O O . VAL A 1 148 ? -16.170 -124.744 -20.869 1.00 14.26 148 VAL A O 1
ATOM 959 N N . VAL A 1 149 ? -13.934 -124.892 -20.682 1.00 24.77 149 VAL A N 1
ATOM 960 C CA . VAL A 1 149 ? -13.760 -125.577 -21.955 1.00 15.88 149 VAL A CA 1
ATOM 961 C C . VAL A 1 149 ? -14.310 -127.009 -21.959 1.00 3.45 149 VAL A C 1
ATOM 962 O O . VAL A 1 149 ? -14.554 -127.579 -23.022 1.00 1.29 149 VAL A O 1
ATOM 966 N N . LEU A 1 150 ? -14.511 -127.593 -20.784 1.00 1.29 150 LEU A N 1
ATOM 967 C CA . LEU A 1 150 ? -15.044 -128.946 -20.744 1.00 13.58 150 LEU A CA 1
ATOM 968 C C . LEU A 1 150 ? -15.698 -129.344 -19.417 1.00 19.51 150 LEU A C 1
ATOM 969 O O . LEU A 1 150 ? -15.401 -128.778 -18.360 1.00 20.51 150 LEU A O 1
ATOM 974 N N . ALA A 1 151 ? -16.589 -130.330 -19.492 1.00 13.69 151 ALA A N 1
ATOM 975 C CA . ALA A 1 151 ? -17.286 -130.856 -18.321 1.00 14.77 151 ALA A CA 1
ATOM 976 C C . ALA A 1 151 ? -17.152 -132.377 -18.350 1.00 19.40 151 ALA A C 1
ATOM 977 O O . ALA A 1 151 ? -17.093 -132.966 -19.439 1.00 13.43 151 ALA A O 1
ATOM 979 N N . LEU A 1 152 ? -17.109 -133.016 -17.177 1.00 8.20 152 LEU A N 1
ATOM 980 C CA . LEU A 1 152 ? -16.989 -134.480 -17.130 1.00 18.05 152 LEU A CA 1
ATOM 981 C C . LEU A 1 152 ? -17.614 -135.198 -15.926 1.00 11.33 152 LEU A C 1
ATOM 982 O O . LEU A 1 152 ? -17.370 -134.819 -14.780 1.00 14.30 152 LEU A O 1
ATOM 987 N N . ILE A 1 153 ? -18.410 -136.239 -16.196 1.00 1.29 153 ILE A N 1
ATOM 988 C CA . ILE A 1 153 ? -19.043 -137.038 -15.128 1.00 17.76 153 ILE A CA 1
ATOM 989 C C . ILE A 1 153 ? -18.562 -138.485 -15.131 1.00 16.68 153 ILE A C 1
ATOM 990 O O . ILE A 1 153 ? -18.560 -139.141 -16.169 1.00 6.61 153 ILE A O 1
ATOM 995 N N . THR A 1 154 ? -18.155 -138.984 -13.973 1.00 3.78 154 THR A N 1
ATOM 996 C CA . THR A 1 154 ? -17.734 -140.361 -13.914 1.00 29.81 154 THR A CA 1
ATOM 997 C C . THR A 1 154 ? -19.030 -141.149 -13.742 1.00 33.64 154 THR A C 1
ATOM 998 O O . THR A 1 154 ? -19.719 -141.035 -12.727 1.00 42.19 154 THR A O 1
ATOM 1002 N N . TYR A 1 155 ? -19.357 -141.927 -14.768 1.00 35.50 155 TYR A N 1
ATOM 1003 C CA . TYR A 1 155 ? -20.582 -142.723 -14.830 1.00 34.91 155 TYR A CA 1
ATOM 1004 C C . TYR A 1 155 ? -20.299 -144.211 -15.010 1.00 31.98 155 TYR A C 1
ATOM 1005 O O . TYR A 1 155 ? -20.122 -144.670 -16.141 1.00 32.00 155 TYR A O 1
ATOM 1014 N N . PRO A 1 156 ? -20.258 -144.987 -13.906 1.00 23.63 156 PRO A N 1
ATOM 1015 C CA . PRO A 1 156 ? -20.449 -144.603 -12.502 1.00 24.15 156 PRO A CA 1
ATOM 1016 C C . PRO A 1 156 ? -19.099 -144.342 -11.844 1.00 35.91 156 PRO A C 1
ATOM 1017 O O . PRO A 1 156 ? -18.068 -144.732 -12.379 1.00 47.21 156 PRO A O 1
ATOM 1021 N N . ASP A 1 157 ? -19.094 -143.696 -10.683 1.00 37.09 157 ASP A N 1
ATOM 1022 C CA . ASP A 1 157 ? -17.829 -143.427 -10.015 1.00 37.89 157 ASP A CA 1
ATOM 1023 C C . ASP A 1 157 ? -17.289 -144.749 -9.488 1.00 33.92 157 ASP A C 1
ATOM 1024 O O . ASP A 1 157 ? -18.058 -145.638 -9.135 1.00 29.03 157 ASP A O 1
ATOM 1029 N N . GLY A 1 158 ? -15.968 -144.882 -9.454 1.00 36.27 158 GLY A N 1
ATOM 1030 C CA . GLY A 1 158 ? -15.370 -146.118 -8.985 1.00 36.52 158 GLY A CA 1
ATOM 1031 C C . GLY A 1 158 ? -15.352 -146.208 -7.476 1.00 45.47 158 GLY A C 1
ATOM 1032 O O . GLY A 1 158 ? -14.780 -147.144 -6.905 1.00 47.70 158 GLY A O 1
ATOM 1033 N N . ASN A 1 159 ? -15.999 -145.238 -6.834 1.00 40.75 159 ASN A N 1
ATOM 1034 C CA . ASN A 1 159 ? -16.051 -145.166 -5.381 1.00 34.98 159 ASN A CA 1
ATOM 1035 C C . ASN A 1 159 ? -17.198 -145.913 -4.747 1.00 34.28 159 ASN A C 1
ATOM 1036 O O . ASN A 1 159 ? -16.994 -146.892 -4.034 1.00 38.26 159 ASN A O 1
ATOM 1041 N N . TYR A 1 160 ? -18.409 -145.446 -5.011 1.00 26.44 160 TYR A N 1
ATOM 1042 C CA . TYR A 1 160 ? -19.592 -146.064 -4.442 1.00 25.87 160 TYR A CA 1
ATOM 1043 C C . TYR A 1 160 ? -20.398 -146.834 -5.487 1.00 20.98 160 TYR A C 1
ATOM 1044 O O . TYR A 1 160 ? -21.338 -147.554 -5.149 1.00 23.62 160 TYR A O 1
ATOM 1053 N N . GLY A 1 161 ? -20.028 -146.680 -6.752 1.00 10.78 161 GLY A N 1
ATOM 1054 C CA . GLY A 1 161 ? -20.748 -147.350 -7.817 1.00 18.35 161 GLY A CA 1
ATOM 1055 C C . GLY A 1 161 ? -22.014 -146.588 -8.175 1.00 21.25 161 GLY A C 1
ATOM 1056 O O . GLY A 1 161 ? -22.978 -147.166 -8.686 1.00 24.88 161 GLY A O 1
ATOM 1057 N N . ASN A 1 162 ? -22.008 -145.282 -7.910 1.00 22.57 162 ASN A N 1
ATOM 1058 C CA . ASN A 1 162 ? -23.160 -144.424 -8.179 1.00 27.14 162 ASN A CA 1
ATOM 1059 C C . ASN A 1 162 ? -23.286 -144.009 -9.636 1.00 31.02 162 ASN A C 1
ATOM 1060 O O . ASN A 1 162 ? -22.309 -143.603 -10.257 1.00 39.13 162 ASN A O 1
ATOM 1065 N N . LEU A 1 163 ? -24.498 -144.122 -10.174 1.00 25.86 163 LEU A N 1
ATOM 1066 C CA . LEU A 1 163 ? -24.771 -143.760 -11.559 1.00 27.35 163 LEU A CA 1
ATOM 1067 C C . LEU A 1 163 ? -25.543 -142.442 -11.642 1.00 35.37 163 LEU A C 1
ATOM 1068 O O . LEU A 1 163 ? -26.767 -142.435 -11.582 1.00 43.61 163 LEU A O 1
ATOM 1073 N N . PRO A 1 164 ? -24.842 -141.310 -11.790 1.00 32.00 164 PRO A N 1
ATOM 1074 C CA . PRO A 1 164 ? -25.536 -140.017 -11.876 1.00 34.03 164 PRO A CA 1
ATOM 1075 C C . PRO A 1 164 ? -26.562 -139.967 -13.008 1.00 41.53 164 PRO A C 1
ATOM 1076 O O . PRO A 1 164 ? -26.688 -140.925 -13.772 1.00 42.81 164 PRO A O 1
ATOM 1080 N N . ASP A 1 165 ? -27.298 -138.858 -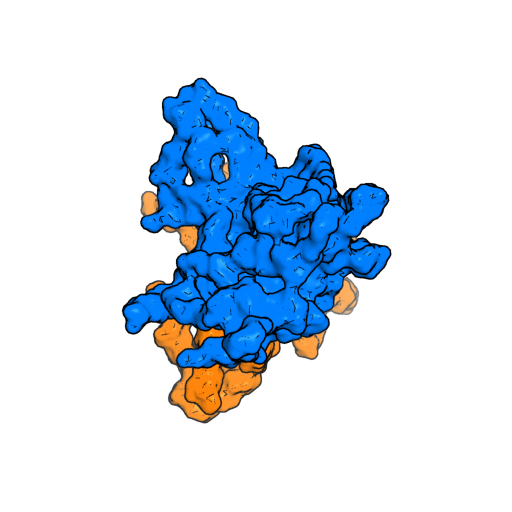13.113 1.00 51.15 165 ASP A N 1
ATOM 1081 C CA . ASP A 1 165 ? -28.315 -138.710 -14.162 1.00 49.73 165 ASP A CA 1
ATOM 1082 C C . ASP A 1 165 ? -27.753 -137.997 -15.382 1.00 49.34 165 ASP A C 1
ATOM 1083 O O . ASP A 1 165 ? -28.199 -136.904 -15.729 1.00 51.93 165 ASP A O 1
ATOM 1088 N N . VAL A 1 166 ? -26.777 -138.615 -16.034 1.00 46.68 166 VAL A N 1
ATOM 1089 C CA . VAL A 1 166 ? -26.172 -138.020 -17.210 1.00 41.32 166 VAL A CA 1
ATOM 1090 C C . VAL A 1 166 ? -27.211 -137.474 -18.182 1.00 41.18 166 VAL A C 1
ATOM 1091 O O . VAL A 1 166 ? -27.119 -136.333 -18.613 1.00 41.05 166 VAL A O 1
ATOM 1095 N N . LYS A 1 167 ? -28.209 -138.277 -18.521 1.00 44.11 167 LYS A N 1
ATOM 1096 C CA . LYS A 1 167 ? -29.223 -137.821 -19.464 1.00 48.37 167 LYS A CA 1
ATOM 1097 C C . LYS A 1 167 ? -29.656 -136.399 -19.114 1.00 44.05 167 LYS A C 1
ATOM 1098 O O . LYS A 1 167 ? -29.869 -135.566 -19.995 1.00 41.94 167 LYS A O 1
ATOM 1104 N N . LYS A 1 168 ? -29.771 -136.120 -17.821 1.00 37.55 168 LYS A N 1
ATOM 1105 C CA . LYS A 1 168 ? -30.177 -134.796 -17.376 1.00 41.78 168 LYS A CA 1
ATOM 1106 C C . LYS A 1 168 ? -28.944 -133.906 -17.326 1.00 43.82 168 LYS A C 1
ATOM 1107 O O . LYS A 1 168 ? -28.973 -132.771 -17.792 1.00 51.30 168 LYS A O 1
ATOM 1113 N N . ILE A 1 169 ? -27.859 -134.423 -16.761 1.00 36.08 169 ILE A N 1
ATOM 1114 C CA . ILE A 1 169 ? -26.611 -133.673 -16.693 1.00 34.08 169 ILE A CA 1
ATOM 1115 C C . ILE A 1 169 ? -26.193 -133.245 -18.107 1.00 39.57 169 ILE A C 1
ATOM 1116 O O . ILE A 1 169 ? -25.831 -132.090 -18.341 1.00 43.38 169 ILE A O 1
ATOM 1121 N N . ALA A 1 170 ? -26.244 -134.194 -19.038 1.00 38.26 170 ALA A N 1
ATOM 1122 C CA . ALA A 1 170 ? -25.883 -133.949 -20.425 1.00 33.03 170 ALA A CA 1
ATOM 1123 C C . ALA A 1 170 ? -26.755 -132.849 -20.982 1.00 32.92 170 ALA A C 1
ATOM 1124 O O . ALA A 1 170 ? -26.358 -132.146 -21.904 1.00 43.01 170 ALA A O 1
ATOM 1126 N N . LYS A 1 171 ? -27.953 -132.711 -20.425 1.00 33.41 171 LYS A N 1
ATOM 1127 C CA . LYS A 1 171 ? -28.871 -131.670 -20.864 1.00 34.60 171 LYS A CA 1
ATOM 1128 C C . LYS A 1 171 ? -28.342 -130.358 -20.308 1.00 35.98 171 LYS A C 1
ATOM 1129 O O . LYS A 1 171 ? -28.288 -129.349 -21.005 1.00 37.97 171 LYS A O 1
ATOM 1135 N N . VAL A 1 172 ? -27.941 -130.395 -19.040 1.00 42.69 172 VAL A N 1
ATOM 1136 C CA . VAL A 1 172 ? -27.401 -129.232 -18.344 1.00 40.68 172 VAL A CA 1
ATOM 1137 C C . VAL A 1 172 ? -26.256 -128.650 -19.133 1.00 37.90 172 VAL A C 1
ATOM 1138 O O . VAL A 1 172 ? -26.239 -127.469 -19.453 1.00 42.39 172 VAL A O 1
ATOM 1142 N N . CYS A 1 173 ? -25.292 -129.504 -19.436 1.00 39.42 173 CYS A N 1
ATOM 1143 C CA . CYS A 1 173 ? -24.121 -129.091 -20.182 1.00 43.17 173 CYS A CA 1
ATOM 1144 C C . CYS A 1 173 ? -24.466 -128.530 -21.545 1.00 39.71 173 CYS A C 1
ATOM 1145 O O . CYS A 1 173 ? -23.846 -127.567 -22.001 1.00 40.65 173 CYS A O 1
ATOM 1148 N N . SER A 1 174 ? -25.453 -129.128 -22.199 1.00 33.51 174 SER A N 1
ATOM 1149 C CA . SER A 1 174 ? -25.826 -128.664 -23.522 1.00 37.32 174 SER A CA 1
ATOM 1150 C C . SER A 1 174 ? -26.468 -127.300 -23.487 1.00 32.19 174 SER A C 1
ATOM 1151 O O . SER A 1 174 ? -26.289 -126.515 -24.406 1.00 44.18 174 SER A O 1
ATOM 1154 N N . GLU A 1 175 ? -27.208 -127.002 -22.431 1.00 30.52 175 GLU A N 1
ATOM 1155 C CA . GLU A 1 175 ? -27.843 -125.701 -22.351 1.00 41.09 175 GLU A CA 1
ATOM 1156 C C . GLU A 1 175 ? -26.902 -124.721 -21.672 1.00 35.97 175 GLU A C 1
ATOM 1157 O O . GLU A 1 175 ? -27.325 -123.761 -21.039 1.00 37.18 175 GLU A O 1
ATOM 1163 N N . TYR A 1 176 ? -25.611 -124.976 -21.834 1.00 39.51 176 TYR A N 1
ATOM 1164 C CA . TYR A 1 176 ? -24.562 -124.149 -21.257 1.00 34.14 176 TYR A CA 1
ATOM 1165 C C . TYR A 1 176 ? -23.401 -124.108 -22.232 1.00 33.50 176 TYR A C 1
ATOM 1166 O O . TYR A 1 176 ? -22.422 -123.395 -22.018 1.00 39.38 176 TYR A O 1
ATOM 1175 N N . ASP A 1 177 ? -23.505 -124.890 -23.298 1.00 20.92 177 ASP A N 1
ATOM 1176 C CA . ASP A 1 177 ? -22.450 -124.936 -24.292 1.00 37.73 177 ASP A CA 1
ATOM 1177 C C . ASP A 1 177 ? -21.081 -125.220 -23.666 1.00 40.80 177 ASP A C 1
ATOM 1178 O O . ASP A 1 177 ? -20.137 -124.427 -23.761 1.00 37.67 177 ASP A O 1
ATOM 1183 N N . VAL A 1 178 ? -21.005 -126.361 -22.995 1.00 38.28 178 VAL A N 1
ATOM 1184 C CA . VAL A 1 178 ? -19.779 -126.841 -22.380 1.00 23.26 178 VAL A CA 1
ATOM 1185 C C . VAL A 1 178 ? -19.795 -128.333 -22.699 1.00 20.98 178 VAL A C 1
ATOM 1186 O O . VAL A 1 178 ? -20.665 -129.079 -22.243 1.00 19.40 178 VAL A O 1
ATOM 1190 N N . PRO A 1 179 ? -18.862 -128.775 -23.543 1.00 11.17 179 PRO A N 1
ATOM 1191 C CA . PRO A 1 179 ? -18.769 -130.180 -23.938 1.00 12.16 179 PRO A CA 1
ATOM 1192 C C . PRO A 1 179 ? -18.775 -131.115 -22.746 1.00 21.17 179 PRO A C 1
ATOM 1193 O O . PRO A 1 179 ? -18.220 -130.792 -21.691 1.00 30.01 179 PRO A O 1
ATOM 1197 N N . LEU A 1 180 ? -19.409 -132.271 -22.912 1.00 18.89 180 LEU A N 1
ATOM 1198 C CA . LEU A 1 180 ? -19.467 -133.254 -21.837 1.00 22.28 180 LEU A CA 1
ATOM 1199 C C . LEU A 1 180 ? -18.703 -134.517 -22.196 1.00 31.63 180 LEU A C 1
ATOM 1200 O O . LEU A 1 180 ? -18.942 -135.127 -23.237 1.00 44.26 180 LEU A O 1
ATOM 1205 N N . LEU A 1 181 ? -17.776 -134.896 -21.327 1.00 26.04 181 LEU A N 1
ATOM 1206 C CA . LEU A 1 181 ? -16.976 -136.097 -21.509 1.00 13.47 181 LEU A CA 1
ATOM 1207 C C . LEU A 1 181 ? -17.513 -137.055 -20.457 1.00 12.88 181 LEU A C 1
ATOM 1208 O O . LEU A 1 181 ? -17.591 -136.692 -19.284 1.00 11.37 181 LEU A O 1
ATOM 1213 N N . VAL A 1 182 ? -17.899 -138.262 -20.856 1.00 13.59 182 VAL A N 1
ATOM 1214 C CA . VAL A 1 182 ? -18.397 -139.228 -19.881 1.00 14.74 182 VAL A CA 1
ATOM 1215 C C . VAL A 1 182 ? -17.322 -140.263 -19.605 1.00 19.91 182 VAL A C 1
ATOM 1216 O O . VAL A 1 182 ? -16.849 -140.915 -20.531 1.00 39.93 182 VAL A O 1
ATOM 1220 N N . ASN A 1 183 ? -16.924 -140.398 -18.342 1.00 8.95 183 ASN A N 1
ATOM 1221 C CA . ASN A 1 183 ? -15.907 -141.376 -17.947 1.00 7.24 183 ASN A CA 1
ATOM 1222 C C . ASN A 1 183 ? -16.642 -142.707 -17.718 1.00 14.00 183 ASN A C 1
ATOM 1223 O O . ASN A 1 183 ? -16.966 -143.083 -16.590 1.00 1.29 183 ASN A O 1
ATOM 1228 N N . GLY A 1 184 ? -16.920 -143.408 -18.810 1.00 13.89 184 GLY A N 1
ATOM 1229 C CA . GLY A 1 184 ? -17.632 -144.668 -18.710 1.00 25.03 184 GLY A CA 1
ATOM 1230 C C . GLY A 1 184 ? -16.722 -145.816 -18.351 1.00 30.14 184 GLY A C 1
ATOM 1231 O O . GLY A 1 184 ? -17.030 -146.982 -18.616 1.00 34.73 184 GLY A O 1
ATOM 1232 N N . ALA A 1 185 ? -15.590 -145.482 -17.747 1.00 19.46 185 ALA A N 1
ATOM 1233 C CA . ALA A 1 185 ? -14.635 -146.498 -17.356 1.00 23.45 185 ALA A CA 1
ATOM 1234 C C . ALA A 1 185 ? -15.351 -147.712 -16.762 1.00 25.15 185 ALA A C 1
ATOM 1235 O O . ALA A 1 185 ? -15.084 -148.849 -17.159 1.00 34.82 185 ALA A O 1
ATOM 1237 N N . TYR A 1 186 ? -16.281 -147.465 -15.841 1.00 20.46 186 TYR A N 1
ATOM 1238 C CA . TYR A 1 186 ? -17.006 -148.548 -15.189 1.00 25.53 186 TYR A CA 1
ATOM 1239 C C . TYR A 1 186 ? -18.359 -148.936 -15.769 1.00 28.09 186 TYR A C 1
ATOM 1240 O O . TYR A 1 186 ? -19.063 -149.763 -15.189 1.00 34.40 186 TYR A O 1
ATOM 1249 N N . ALA A 1 187 ? -18.732 -148.372 -16.909 1.00 26.42 187 ALA A N 1
ATOM 1250 C CA . ALA A 1 187 ? -20.022 -148.717 -17.489 1.00 27.96 187 ALA A CA 1
ATOM 1251 C C . ALA A 1 187 ? -19.914 -149.459 -18.813 1.00 31.54 187 ALA A C 1
ATOM 1252 O O . ALA A 1 187 ? -20.659 -150.414 -19.047 1.00 43.53 187 ALA A O 1
ATOM 1254 N N . ILE A 1 188 ? -19.000 -149.025 -19.679 1.00 22.80 188 ILE A N 1
ATOM 1255 C CA . ILE A 1 188 ? -18.819 -149.669 -20.979 1.00 19.31 188 ILE A CA 1
ATOM 1256 C C . ILE A 1 188 ? -18.197 -151.032 -20.782 1.00 26.25 188 ILE A C 1
ATOM 1257 O O . ILE A 1 188 ? -17.170 -151.157 -20.107 1.00 35.26 188 ILE A O 1
ATOM 1262 N N . GLY A 1 189 ? -18.821 -152.047 -21.376 1.00 19.59 189 GLY A N 1
ATOM 1263 C CA . GLY A 1 189 ? -18.341 -153.408 -21.231 1.00 29.43 189 GLY A CA 1
ATOM 1264 C C . GLY A 1 189 ? -19.149 -154.136 -20.166 1.00 35.75 189 GLY A C 1
ATOM 1265 O O . GLY A 1 189 ? -19.076 -155.358 -20.029 1.00 28.94 189 GLY A O 1
ATOM 1266 N N . ARG A 1 190 ? -19.918 -153.374 -19.396 1.00 34.86 190 ARG A N 1
ATOM 1267 C CA . ARG A 1 190 ? -20.758 -153.941 -18.351 1.00 39.23 190 ARG A CA 1
ATOM 1268 C C . ARG A 1 190 ? -22.220 -153.708 -18.711 1.00 39.75 190 ARG A C 1
ATOM 1269 O O . ARG A 1 190 ? -22.954 -154.638 -19.056 1.00 29.31 190 ARG A O 1
ATOM 1277 N N . MET A 1 191 ? -22.632 -152.450 -18.614 1.00 33.20 191 MET A N 1
ATOM 1278 C CA . MET A 1 191 ? -23.997 -152.070 -18.915 1.00 32.26 191 MET A CA 1
ATOM 1279 C C . MET A 1 191 ? -24.061 -151.505 -20.317 1.00 35.01 191 MET A C 1
ATOM 1280 O O . MET A 1 191 ? -23.068 -151.003 -20.847 1.00 35.90 191 MET A O 1
ATOM 1285 N N . PRO A 1 192 ? -25.230 -151.607 -20.950 1.00 35.02 192 PRO A N 1
ATOM 1286 C CA . PRO A 1 192 ? -25.414 -151.094 -22.303 1.00 31.56 192 PRO A CA 1
ATOM 1287 C C . PRO A 1 192 ? -25.456 -149.580 -22.211 1.00 33.58 192 PRO A C 1
ATOM 1288 O O . PRO A 1 192 ? -26.121 -149.028 -21.334 1.00 32.72 192 PRO A O 1
ATOM 1292 N N . VAL A 1 193 ? -24.735 -148.924 -23.118 1.00 39.55 193 VAL A N 1
ATOM 1293 C CA . VAL A 1 193 ? -24.629 -147.467 -23.161 1.00 20.41 193 VAL A CA 1
ATOM 1294 C C . VAL A 1 193 ? -24.482 -146.952 -24.595 1.00 27.01 193 VAL A C 1
ATOM 1295 O O . VAL A 1 193 ? -23.971 -147.658 -25.477 1.00 23.69 193 VAL A O 1
ATOM 1299 N N . SER A 1 194 ? -24.927 -145.717 -24.818 1.00 26.00 194 SER A N 1
ATOM 1300 C CA . SER A 1 194 ? -24.832 -145.091 -26.131 1.00 27.81 194 SER A CA 1
ATOM 1301 C C . SER A 1 194 ? -24.655 -143.583 -26.032 1.00 31.75 194 SER A C 1
ATOM 1302 O O . SER A 1 194 ? -25.529 -142.875 -25.530 1.00 37.53 194 SER A O 1
ATOM 1305 N N . LEU A 1 195 ? -23.525 -143.091 -26.522 1.00 22.65 195 LEU A N 1
ATOM 1306 C CA . LEU A 1 195 ? -23.259 -141.665 -26.467 1.00 30.91 195 LEU A CA 1
ATOM 1307 C C . LEU A 1 195 ? -24.440 -140.865 -27.001 1.00 35.68 195 LEU A C 1
ATOM 1308 O O . LEU A 1 195 ? -24.939 -139.950 -26.339 1.00 35.22 195 LEU A O 1
ATOM 1313 N N . LYS A 1 196 ? -24.882 -141.220 -28.205 1.00 40.06 196 LYS A N 1
ATOM 1314 C CA . LYS A 1 196 ? -25.999 -140.532 -28.836 1.00 42.23 196 LYS A CA 1
ATOM 1315 C C . LYS A 1 196 ? -27.218 -140.624 -27.932 1.00 42.57 196 LYS A C 1
ATOM 1316 O O . LYS A 1 196 ? -28.043 -139.710 -27.894 1.00 44.35 196 LYS A O 1
ATOM 1322 N N . GLU A 1 197 ? -27.322 -141.720 -27.187 1.00 39.02 197 GLU A N 1
ATOM 1323 C CA . GLU A 1 197 ? -28.437 -141.895 -26.269 1.00 43.86 197 GLU A CA 1
ATOM 1324 C C . GLU A 1 197 ? -28.357 -140.817 -25.204 1.00 42.52 197 GLU A C 1
ATOM 1325 O O . GLU A 1 197 ? -29.270 -140.006 -25.053 1.00 43.02 197 GLU A O 1
ATOM 1331 N N . ILE A 1 198 ? -27.244 -140.819 -24.478 1.00 37.56 198 ILE A N 1
ATOM 1332 C CA . ILE A 1 198 ? -26.994 -139.868 -23.401 1.00 33.07 198 ILE A CA 1
ATOM 1333 C C . ILE A 1 198 ? -27.100 -138.404 -23.823 1.00 38.88 198 ILE A C 1
ATOM 1334 O O . ILE A 1 198 ? -27.717 -137.592 -23.129 1.00 30.94 198 ILE A O 1
ATOM 1339 N N . GLY A 1 199 ? -26.484 -138.069 -24.951 1.00 43.20 199 GLY A N 1
ATOM 1340 C CA . GLY A 1 199 ? -26.538 -136.703 -25.440 1.00 42.06 199 GLY A CA 1
ATOM 1341 C C . GLY A 1 199 ? -25.289 -135.901 -25.131 1.00 40.19 199 GLY A C 1
ATOM 1342 O O . GLY A 1 199 ? -25.228 -134.686 -25.390 1.00 22.13 199 GLY A O 1
ATOM 1343 N N . ALA A 1 200 ? -24.295 -136.587 -24.570 1.00 38.46 200 ALA A N 1
ATOM 1344 C CA . ALA A 1 200 ? -23.027 -135.967 -24.219 1.00 27.08 200 ALA A CA 1
ATOM 1345 C C . ALA A 1 200 ? -22.168 -135.929 -25.467 1.00 23.37 200 ALA A C 1
ATOM 1346 O O . ALA A 1 200 ? -22.484 -136.585 -26.456 1.00 26.99 200 ALA A O 1
ATOM 1348 N N . ASP A 1 201 ? -21.080 -135.167 -25.417 1.00 27.47 201 ASP A N 1
ATOM 1349 C CA . ASP A 1 201 ? -20.193 -135.030 -26.560 1.00 27.02 201 ASP A CA 1
ATOM 1350 C C . ASP A 1 201 ? -19.135 -136.119 -26.685 1.00 28.66 201 ASP A C 1
ATOM 1351 O O . ASP A 1 201 ? -18.894 -136.626 -27.780 1.00 45.03 201 ASP A O 1
ATOM 1356 N N . PHE A 1 202 ? -18.513 -136.491 -25.576 1.00 26.65 202 PHE A N 1
ATOM 1357 C CA . PHE A 1 202 ? -17.476 -137.521 -25.599 1.00 23.21 202 PHE A CA 1
ATOM 1358 C C . PHE A 1 202 ? -17.858 -138.730 -24.750 1.00 22.38 202 PHE A C 1
ATOM 1359 O O . PHE A 1 202 ? -18.872 -138.712 -24.060 1.00 28.78 202 PHE A O 1
ATOM 1367 N N . ILE A 1 203 ? -17.029 -139.770 -24.792 1.00 18.02 203 ILE A N 1
ATOM 1368 C CA . ILE A 1 203 ? -17.271 -140.990 -24.023 1.00 16.50 203 ILE A CA 1
ATOM 1369 C C . ILE A 1 203 ? -15.999 -141.853 -23.961 1.00 13.43 203 ILE A C 1
ATOM 1370 O O . ILE A 1 203 ? -15.381 -142.152 -24.987 1.00 18.74 203 ILE A O 1
ATOM 1375 N N . VAL A 1 204 ? -15.611 -142.250 -22.753 1.00 8.61 204 VAL A N 1
ATOM 1376 C CA . VAL A 1 204 ? -14.397 -143.041 -22.551 1.00 21.56 204 VAL A CA 1
ATOM 1377 C C . VAL A 1 204 ? -14.637 -144.373 -21.843 1.00 19.89 204 VAL A C 1
ATOM 1378 O O . VAL A 1 204 ? -15.505 -144.468 -20.978 1.00 28.52 204 VAL A O 1
ATOM 1382 N N . GLY A 1 205 ? -13.849 -145.388 -22.201 1.00 1.76 205 GLY A N 1
ATOM 1383 C CA . GLY A 1 205 ? -13.982 -146.698 -21.578 1.00 23.99 205 GLY A CA 1
ATOM 1384 C C . GLY A 1 205 ? -12.637 -147.345 -21.291 1.00 28.67 205 GLY A C 1
ATOM 1385 O O . GLY A 1 205 ? -11.645 -147.013 -21.932 1.00 34.54 205 GLY A O 1
ATOM 1386 N N . SER A 1 206 ? -12.589 -148.268 -20.335 1.00 29.80 206 SER A N 1
ATOM 1387 C CA . SER A 1 206 ? -11.326 -148.931 -19.997 1.00 34.26 206 SER A CA 1
ATOM 1388 C C . SER A 1 206 ? -11.395 -150.424 -20.281 1.00 31.89 206 SER A C 1
ATOM 1389 O O . SER A 1 206 ? -12.139 -151.152 -19.635 1.00 40.30 206 SER A O 1
ATOM 1392 N N . GLY A 1 207 ? -10.601 -150.880 -21.236 1.00 21.40 207 GLY A N 1
ATOM 1393 C CA . GLY A 1 207 ? -10.637 -152.282 -21.595 1.00 40.44 207 GLY A CA 1
ATOM 1394 C C . GLY A 1 207 ? -10.143 -153.271 -20.558 1.00 50.21 207 GLY A C 1
ATOM 1395 O O . GLY A 1 207 ? -10.598 -154.425 -20.536 1.00 39.45 207 GLY A O 1
ATOM 1396 N N . HIS A 1 208 ? -9.227 -152.834 -19.697 1.00 49.47 208 HIS A N 1
ATOM 1397 C CA . HIS A 1 208 ? -8.667 -153.726 -18.690 1.00 46.86 208 HIS A CA 1
ATOM 1398 C C . HIS A 1 208 ? -9.385 -153.773 -17.349 1.00 39.48 208 HIS A C 1
ATOM 1399 O O . HIS A 1 208 ? -8.796 -154.180 -16.343 1.00 37.52 208 HIS A O 1
ATOM 1406 N N . LYS A 1 209 ? -10.644 -153.351 -17.314 1.00 36.47 209 LYS A N 1
ATOM 1407 C CA . LYS A 1 209 ? -11.393 -153.434 -16.052 1.00 30.59 209 LYS A CA 1
ATOM 1408 C C . LYS A 1 209 ? -12.883 -153.638 -16.334 1.00 19.99 209 LYS A C 1
ATOM 1409 O O . LYS A 1 209 ? -13.621 -154.106 -15.469 1.00 34.71 209 LYS A O 1
ATOM 1415 N N . SER A 1 210 ? -13.310 -153.290 -17.541 1.00 22.89 210 SER A N 1
ATOM 1416 C CA . SER A 1 210 ? -14.711 -153.432 -17.944 1.00 38.70 210 SER A CA 1
ATOM 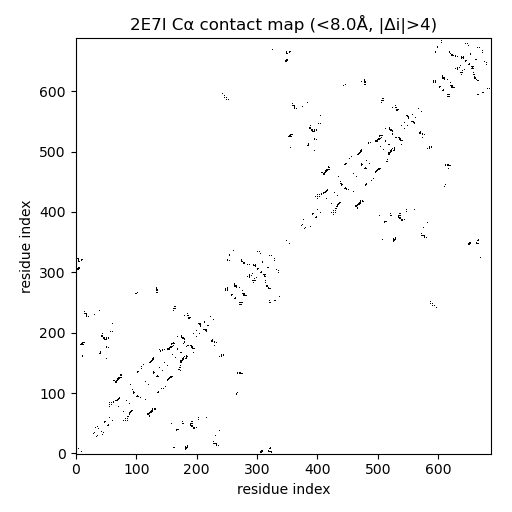1417 C C . SER A 1 210 ? -14.893 -154.194 -19.263 1.00 41.51 210 SER A C 1
ATOM 1418 O O . SER A 1 210 ? -15.962 -154.754 -19.517 1.00 44.41 210 SER A O 1
ATOM 1421 N N . MET A 1 211 ? -13.855 -154.221 -20.096 1.00 35.67 211 MET A N 1
ATOM 1422 C CA . MET A 1 211 ? -13.947 -154.890 -21.387 1.00 36.19 211 MET A CA 1
ATOM 1423 C C . MET A 1 211 ? -13.187 -156.209 -21.524 1.00 35.05 211 MET A C 1
ATOM 1424 O O . MET A 1 211 ? -13.021 -156.735 -22.625 1.00 31.62 211 MET A O 1
ATOM 1429 N N . ALA A 1 212 ? -12.745 -156.751 -20.397 1.00 39.06 212 ALA A N 1
ATOM 1430 C CA . ALA A 1 212 ? -12.030 -158.019 -20.388 1.00 32.97 212 ALA A CA 1
ATOM 1431 C C . ALA A 1 212 ? -10.853 -158.037 -21.349 1.00 26.28 212 ALA A C 1
ATOM 1432 O O . ALA A 1 212 ? -10.719 -158.954 -22.155 1.00 18.89 212 ALA A O 1
ATOM 1434 N N . ALA A 1 213 ? -10.005 -157.019 -21.267 1.00 24.15 213 ALA A N 1
ATOM 1435 C CA . ALA A 1 213 ? -8.830 -156.934 -22.125 1.00 19.13 213 ALA A CA 1
ATOM 1436 C C . ALA A 1 213 ? -7.626 -156.941 -21.219 1.00 18.43 213 ALA A C 1
ATOM 1437 O O . ALA A 1 213 ? -7.770 -157.081 -20.005 1.00 15.32 213 ALA A O 1
ATOM 1439 N N . SER A 1 214 ? -6.440 -156.780 -21.793 1.00 21.08 214 SER A N 1
ATOM 1440 C CA . SER A 1 214 ? -5.220 -156.769 -20.983 1.00 38.18 214 SER A CA 1
ATOM 1441 C C . SER A 1 214 ? -4.425 -155.477 -21.151 1.00 36.04 214 SER A C 1
ATOM 1442 O O . SER A 1 214 ? -4.875 -154.549 -21.813 1.00 33.25 214 SER A O 1
ATOM 1445 N N . GLY A 1 215 ? -3.242 -155.432 -20.542 1.00 49.51 215 GLY A N 1
ATOM 1446 C CA . GLY A 1 215 ? -2.380 -154.261 -20.630 1.00 53.15 215 GLY A CA 1
ATOM 1447 C C . GLY A 1 215 ? -3.101 -152.927 -20.529 1.00 48.30 215 GLY A C 1
ATOM 1448 O O . GLY A 1 215 ? -4.297 -152.895 -20.234 1.00 50.90 215 GLY A O 1
ATOM 1449 N N . PRO A 1 216 ? -2.396 -151.802 -20.747 1.00 47.03 216 PRO A N 1
ATOM 1450 C CA . PRO A 1 216 ? -3.004 -150.463 -20.677 1.00 38.79 216 PRO A CA 1
ATOM 1451 C C . PRO A 1 216 ? -3.702 -150.148 -21.989 1.00 28.73 216 PRO A C 1
ATOM 1452 O O . PRO A 1 216 ? -3.052 -149.898 -23.004 1.00 30.72 216 PRO A O 1
ATOM 1456 N N . ILE A 1 217 ? -5.026 -150.162 -21.978 1.00 24.08 217 ILE A N 1
ATOM 1457 C CA . ILE A 1 217 ? -5.768 -149.901 -23.207 1.00 24.33 217 ILE A CA 1
ATOM 1458 C C . ILE A 1 217 ? -7.118 -149.246 -22.927 1.00 25.70 217 ILE A C 1
ATOM 1459 O O . ILE A 1 217 ? -7.743 -149.500 -21.890 1.00 35.52 217 ILE A O 1
ATOM 1464 N N . GLY A 1 218 ? -7.572 -148.409 -23.857 1.00 16.33 218 GLY A N 1
ATOM 1465 C CA . GLY A 1 218 ? -8.846 -147.734 -23.667 1.00 14.06 218 GLY A CA 1
ATOM 1466 C C . GLY A 1 218 ? -9.593 -147.344 -24.930 1.00 9.42 218 GLY A C 1
ATOM 1467 O O . GLY A 1 218 ? -9.038 -147.330 -26.033 1.00 19.72 218 GLY A O 1
ATOM 1468 N N . VAL A 1 219 ? -10.865 -147.005 -24.761 1.00 8.59 219 VAL A N 1
ATOM 1469 C CA . VAL A 1 219 ? -11.711 -146.636 -25.884 1.00 16.09 219 VAL A CA 1
ATOM 1470 C C . VAL A 1 219 ? -12.233 -145.204 -25.761 1.00 25.50 219 VAL A C 1
ATOM 1471 O O . VAL A 1 219 ? -12.719 -144.798 -24.704 1.00 33.61 219 VAL A O 1
ATOM 1475 N N . MET A 1 220 ? -12.142 -144.451 -26.852 1.00 20.30 220 MET A N 1
ATOM 1476 C CA . MET A 1 220 ? -12.588 -143.061 -26.886 1.00 15.54 220 MET A CA 1
ATOM 1477 C C . MET A 1 220 ? -13.660 -142.885 -27.975 1.00 16.79 220 MET A C 1
ATOM 1478 O O . MET A 1 220 ? -13.474 -143.333 -29.111 1.00 25.99 220 MET A O 1
ATOM 1483 N N . GLY A 1 221 ? -14.786 -142.258 -27.633 1.00 9.65 221 GLY A N 1
ATOM 1484 C CA . GLY A 1 221 ? -15.848 -142.049 -28.621 1.00 17.86 221 GLY A CA 1
ATOM 1485 C C . GLY A 1 221 ? -16.321 -140.603 -28.671 1.00 11.23 221 GLY A C 1
ATOM 1486 O O . GLY A 1 221 ? -16.350 -139.944 -27.632 1.00 24.11 221 GLY A O 1
ATOM 1487 N N . MET A 1 222 ? -16.717 -140.098 -29.839 1.00 1.29 222 MET A N 1
ATOM 1488 C CA . MET A 1 222 ? -17.132 -138.694 -29.918 1.00 16.41 222 MET A CA 1
ATOM 1489 C C . MET A 1 222 ? -18.048 -138.340 -31.081 1.00 27.46 222 MET A C 1
ATOM 1490 O O . MET A 1 222 ? -18.202 -139.129 -32.011 1.00 38.40 222 MET A O 1
ATOM 1495 N N . LYS A 1 223 ? -18.658 -137.152 -31.027 1.00 16.94 223 LYS A N 1
ATOM 1496 C CA . LYS A 1 223 ? -19.486 -136.697 -32.140 1.00 21.90 223 LYS A CA 1
ATOM 1497 C C . LYS A 1 223 ? -18.428 -136.376 -33.188 1.00 28.53 223 LYS A C 1
ATOM 1498 O O . LYS A 1 223 ? -17.345 -135.912 -32.832 1.00 42.08 223 LYS A O 1
ATOM 1504 N N . GLU A 1 224 ? -18.717 -136.592 -34.464 1.00 28.03 224 GLU A N 1
ATOM 1505 C CA . GLU A 1 224 ? -17.718 -136.295 -35.486 1.00 34.28 224 GLU A CA 1
ATOM 1506 C C . GLU A 1 224 ? -17.214 -134.862 -35.378 1.00 33.93 224 GLU A C 1
ATOM 1507 O O . GLU A 1 224 ? -16.024 -134.613 -35.528 1.00 41.91 224 GLU A O 1
ATOM 1513 N N . GLU A 1 225 ? -18.103 -133.915 -35.104 1.00 33.89 225 GLU A N 1
ATOM 1514 C CA . GLU A 1 225 ? -17.672 -132.528 -35.038 1.00 34.79 225 GLU A CA 1
ATOM 1515 C C . GLU A 1 225 ? -16.383 -132.339 -34.256 1.00 35.16 225 GLU A C 1
ATOM 1516 O O . GLU A 1 225 ? -15.635 -131.395 -34.514 1.00 43.15 225 GLU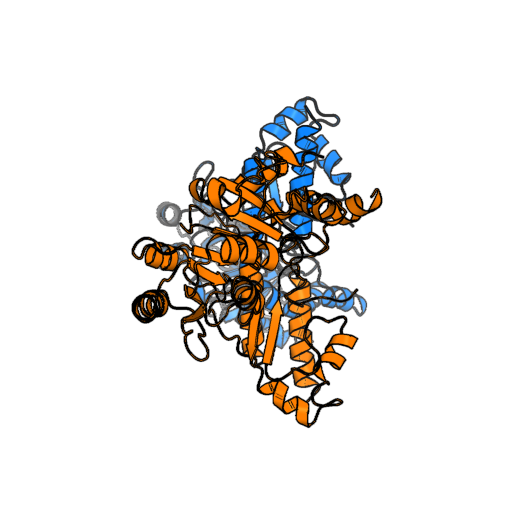 A O 1
ATOM 1522 N N . TRP A 1 226 ? -16.102 -133.255 -33.334 1.00 24.05 226 TRP A N 1
ATOM 1523 C CA . TRP A 1 226 ? -14.901 -133.155 -32.517 1.00 16.40 226 TRP A CA 1
ATOM 1524 C C . TRP A 1 226 ? -13.740 -133.974 -33.034 1.00 23.04 226 TRP A C 1
ATOM 1525 O O . TRP A 1 226 ? -12.832 -134.296 -32.276 1.00 35.95 226 TRP A O 1
ATOM 1536 N N . ALA A 1 227 ? -13.756 -134.325 -34.313 1.00 21.25 227 ALA A N 1
ATOM 1537 C CA . ALA A 1 227 ? -12.663 -135.112 -34.857 1.00 21.18 227 ALA A CA 1
ATOM 1538 C C . ALA A 1 227 ? -11.547 -134.205 -35.344 1.00 39.27 227 ALA A C 1
ATOM 1539 O O . ALA A 1 227 ? -10.418 -134.310 -34.865 1.00 49.66 227 ALA A O 1
ATOM 1541 N N . GLU A 1 228 ? -11.842 -133.306 -36.282 1.00 41.56 228 GLU A N 1
ATOM 1542 C CA . GLU A 1 228 ? -10.791 -132.422 -36.777 1.00 46.13 228 GLU A CA 1
ATOM 1543 C C . GLU A 1 228 ? -10.147 -131.650 -35.624 1.00 46.06 228 GLU A C 1
ATOM 1544 O O . GLU A 1 228 ? -9.108 -130.999 -35.791 1.00 45.93 228 GLU A O 1
ATOM 1550 N N . ILE A 1 229 ? -10.766 -131.760 -34.450 1.00 34.84 229 ILE A N 1
ATOM 1551 C CA . ILE A 1 229 ? -10.299 -131.101 -33.236 1.00 19.88 229 ILE A CA 1
ATOM 1552 C C . ILE A 1 229 ? -9.347 -131.992 -32.474 1.00 16.26 229 ILE A C 1
ATOM 1553 O O . ILE A 1 229 ? -8.192 -131.644 -32.260 1.00 13.17 229 ILE A O 1
ATOM 1558 N N . VAL A 1 230 ? -9.846 -133.147 -32.054 1.00 14.04 230 VAL A N 1
ATOM 1559 C CA . VAL A 1 230 ? -9.045 -134.094 -31.289 1.00 16.41 230 VAL A CA 1
ATOM 1560 C C . VAL A 1 230 ? -8.194 -135.003 -32.187 1.00 22.49 230 VAL A C 1
ATOM 1561 O O . VAL A 1 230 ? -7.006 -135.232 -31.926 1.00 18.06 230 VAL A O 1
ATOM 1565 N N . LEU A 1 231 ? -8.814 -135.503 -33.253 1.00 20.54 231 LEU A N 1
ATOM 1566 C CA . LEU A 1 231 ? -8.170 -136.394 -34.220 1.00 22.55 231 LEU A CA 1
ATOM 1567 C C . LEU A 1 231 ? -7.434 -135.661 -35.332 1.00 18.85 231 LEU A C 1
ATOM 1568 O O . LEU A 1 231 ? -7.397 -136.122 -36.481 1.00 12.82 231 LEU A O 1
ATOM 1573 N N . ARG A 1 232 ? -6.857 -134.519 -34.992 1.00 15.43 232 ARG A N 1
ATOM 1574 C CA . ARG A 1 232 ? -6.136 -133.735 -35.970 1.00 19.33 232 ARG A CA 1
ATOM 1575 C C . ARG A 1 232 ? -4.824 -134.432 -36.286 1.00 19.64 232 ARG A C 1
ATOM 1576 O O . ARG A 1 232 ? -4.221 -135.066 -35.407 1.00 26.77 232 ARG A O 1
ATOM 1584 N N . ARG A 1 233 ? -4.409 -134.313 -37.548 1.00 12.68 233 ARG A N 1
ATOM 1585 C CA . ARG A 1 233 ? -3.182 -134.914 -38.069 1.00 9.12 233 ARG A CA 1
ATOM 1586 C C . ARG A 1 233 ? -1.980 -133.963 -38.039 1.00 15.44 233 ARG A C 1
ATOM 1587 O O . ARG A 1 233 ? -2.132 -132.742 -38.040 1.00 27.94 233 ARG A O 1
ATOM 1595 N N . SER A 1 234 ? -0.779 -134.530 -38.036 1.00 9.92 234 SER A N 1
ATOM 1596 C CA . SER A 1 234 ? 0.422 -133.717 -38.025 1.00 16.40 234 SER A CA 1
ATOM 1597 C C . SER A 1 234 ? 0.519 -132.965 -39.345 1.00 28.05 234 SER A C 1
ATOM 1598 O O . SER A 1 234 ? -0.206 -133.247 -40.299 1.00 35.57 234 SER A O 1
ATOM 1601 N N . GLU A 1 235 ? 1.415 -131.993 -39.380 1.00 27.73 235 GLU A N 1
ATOM 1602 C CA . GLU A 1 235 ? 1.640 -131.199 -40.569 1.00 24.71 235 GLU A CA 1
ATOM 1603 C C . GLU A 1 235 ? 2.457 -132.013 -41.532 1.00 27.81 235 GLU A C 1
ATOM 1604 O O . GLU A 1 235 ? 2.166 -132.062 -42.721 1.00 43.85 235 GLU A O 1
ATOM 1610 N N . LYS A 1 236 ? 3.492 -132.650 -41.001 1.00 27.53 236 LYS A N 1
ATOM 1611 C CA . LYS A 1 236 ? 4.391 -133.451 -41.807 1.00 18.88 236 LYS A CA 1
ATOM 1612 C C . LYS A 1 236 ? 3.722 -134.735 -42.202 1.00 19.97 236 LYS A C 1
ATOM 1613 O O . LYS A 1 236 ? 3.496 -134.981 -43.388 1.00 26.20 236 LYS A O 1
ATOM 1619 N N . TYR A 1 237 ? 3.401 -135.550 -41.201 1.00 14.20 237 TYR A N 1
ATOM 1620 C CA . TYR A 1 237 ? 2.771 -136.842 -41.441 1.00 19.35 237 TYR A CA 1
ATOM 1621 C C . TYR A 1 237 ? 1.263 -136.727 -41.435 1.00 17.27 237 TYR A C 1
ATOM 1622 O O . TYR A 1 237 ? 0.601 -136.977 -40.434 1.00 28.10 237 TYR A O 1
ATOM 1631 N N . LYS A 1 238 ? 0.746 -136.343 -42.594 1.00 13.66 238 LYS A N 1
ATOM 1632 C CA . LYS A 1 238 ? -0.667 -136.130 -42.836 1.00 17.78 238 LYS A CA 1
ATOM 1633 C C . LYS A 1 238 ? -1.545 -137.328 -42.529 1.00 14.39 238 LYS A C 1
ATOM 1634 O O . LYS A 1 238 ? -2.765 -137.209 -42.514 1.00 29.85 238 LYS A O 1
ATOM 1640 N N . ASN A 1 239 ? -0.932 -138.478 -42.277 1.00 13.13 239 ASN A N 1
ATOM 1641 C CA . ASN A 1 239 ? -1.683 -139.698 -42.002 1.00 11.20 239 ASN A CA 1
ATOM 1642 C C . ASN A 1 239 ? -1.761 -140.050 -40.522 1.00 12.38 239 ASN A C 1
ATOM 1643 O O . ASN A 1 239 ? -2.640 -140.790 -40.102 1.00 31.01 239 ASN A O 1
ATOM 1648 N N . LYS A 1 240 ? -0.844 -139.512 -39.731 1.00 12.56 240 LYS A N 1
ATOM 1649 C CA . LYS A 1 240 ? -0.796 -139.785 -38.300 1.00 10.61 240 LYS A CA 1
ATOM 1650 C C . LYS A 1 240 ? -1.678 -138.809 -37.531 1.00 22.68 240 LYS A C 1
ATOM 1651 O O . LYS A 1 240 ? -1.818 -137.657 -37.927 1.00 31.65 240 LYS A O 1
ATOM 1657 N N . GLU A 1 241 ? -2.278 -139.248 -36.430 1.00 19.17 241 GLU A N 1
ATOM 1658 C CA . GLU A 1 241 ? -3.103 -138.328 -35.665 1.00 15.06 241 GLU A CA 1
ATOM 1659 C C . GLU A 1 241 ? -2.296 -137.862 -34.473 1.00 27.00 241 GLU A C 1
ATOM 1660 O O . GLU A 1 241 ? -1.963 -138.652 -33.596 1.00 37.92 241 GLU A O 1
ATOM 1666 N N . VAL A 1 242 ? -1.987 -136.570 -34.459 1.00 31.29 242 VAL A N 1
ATOM 1667 C CA . VAL A 1 242 ? -1.189 -135.936 -33.414 1.00 12.16 242 VAL A CA 1
ATOM 1668 C C . VAL A 1 242 ? -1.589 -136.250 -31.994 1.00 22.87 242 VAL A C 1
ATOM 1669 O O . VAL A 1 242 ? -0.738 -136.572 -31.157 1.00 24.70 242 VAL A O 1
ATOM 1673 N N . GLU A 1 243 ? -2.880 -136.141 -31.707 1.00 17.78 243 GLU A N 1
ATOM 1674 C CA . GLU A 1 243 ? -3.321 -136.373 -30.342 1.00 14.66 243 GLU A CA 1
ATOM 1675 C C . GLU A 1 243 ? -3.079 -137.789 -29.808 1.00 1.29 243 GLU A C 1
ATOM 1676 O O . GLU A 1 243 ? -3.259 -138.029 -28.624 1.00 1.29 243 GLU A O 1
ATOM 1682 N N . LEU A 1 244 ? -2.653 -138.716 -30.663 1.00 2.45 244 LEU A N 1
ATOM 1683 C CA . LEU A 1 244 ? -2.384 -140.096 -30.235 1.00 14.17 244 LEU A CA 1
ATOM 1684 C C . LEU A 1 244 ? -0.984 -140.546 -30.614 1.00 18.47 244 LEU A C 1
ATOM 1685 O O . LEU A 1 244 ? -0.639 -141.714 -30.434 1.00 27.78 244 LEU A O 1
ATOM 1690 N N . LEU A 1 245 ? -0.198 -139.625 -31.159 1.00 12.81 245 LEU A N 1
ATOM 1691 C CA . LEU A 1 245 ? 1.167 -139.912 -31.588 1.00 22.47 245 LEU A CA 1
ATOM 1692 C C . LEU A 1 245 ? 1.282 -140.900 -32.764 1.00 33.77 245 LEU A C 1
ATOM 1693 O O . LEU A 1 245 ? 2.260 -141.654 -32.862 1.00 34.40 245 LEU A O 1
ATOM 1698 N N . GLY A 1 246 ? 0.290 -140.866 -33.660 1.00 38.79 246 GLY A N 1
ATOM 1699 C CA . GLY A 1 246 ? 0.279 -141.737 -34.827 1.00 39.68 246 GLY A CA 1
ATOM 1700 C C . GLY A 1 246 ? 0.445 -143.190 -34.446 1.00 43.30 246 GLY A C 1
ATOM 1701 O O . GLY A 1 246 ? 1.040 -143.984 -35.174 1.00 48.31 246 GLY A O 1
ATOM 1702 N N . CYS A 1 247 ? -0.091 -143.531 -33.284 1.00 50.66 247 CYS A N 1
ATOM 1703 C CA . CYS A 1 247 ? -0.009 -144.881 -32.768 1.00 53.09 247 CYS A CA 1
ATOM 1704 C C . CYS A 1 247 ? -1.029 -145.763 -33.457 1.00 55.11 247 CYS A C 1
ATOM 1705 O O . CYS A 1 247 ? -2.185 -145.370 -33.659 1.00 44.67 247 CYS A O 1
ATOM 1708 N N . THR A 1 248 ? -0.576 -146.950 -33.841 1.00 62.14 248 THR A N 1
ATOM 1709 C CA . THR A 1 248 ? -1.436 -147.941 -34.467 1.00 66.36 248 THR A CA 1
ATOM 1710 C C . THR A 1 248 ? -1.622 -149.027 -33.393 1.00 64.70 248 THR A C 1
ATOM 1711 O O . THR A 1 248 ? -2.192 -150.092 -33.633 1.00 64.93 248 THR A O 1
ATOM 1715 N N . ALA A 1 249 ? -1.150 -148.692 -32.191 1.00 64.78 249 ALA A N 1
ATOM 1716 C CA . ALA A 1 249 ? -1.205 -149.531 -30.990 1.00 65.90 249 ALA A CA 1
ATOM 1717 C C . ALA A 1 249 ? -1.406 -151.037 -31.182 1.00 68.96 249 ALA A C 1
ATOM 1718 O O . ALA A 1 249 ? -2.204 -151.667 -30.482 1.00 54.82 249 ALA A O 1
ATOM 1720 N N . ARG A 1 250 ? -0.676 -151.615 -32.129 1.00 78.43 250 ARG A N 1
ATOM 1721 C CA . ARG A 1 250 ? -0.757 -153.049 -32.346 1.00 78.65 250 ARG A CA 1
ATOM 1722 C C . ARG A 1 250 ? -0.039 -153.650 -31.141 1.00 78.71 250 ARG A C 1
ATOM 1723 O O . ARG A 1 250 ? 0.982 -153.126 -30.689 1.00 79.40 250 ARG A O 1
ATOM 1731 N N . GLY A 1 251 ? -0.577 -154.739 -30.614 1.00 77.92 251 GLY A N 1
ATOM 1732 C CA . GLY A 1 251 ? 0.031 -155.367 -29.460 1.00 69.26 251 GLY A CA 1
ATOM 1733 C C . GLY A 1 251 ? -0.965 -156.284 -28.790 1.00 62.79 251 GLY A C 1
ATOM 1734 O O . GLY A 1 251 ? -2.150 -156.278 -29.118 1.00 60.80 251 GLY A O 1
ATOM 1735 N N . ALA A 1 252 ? -0.491 -157.077 -27.843 1.00 59.32 252 ALA A N 1
ATOM 1736 C CA . ALA A 1 252 ? -1.369 -158.004 -27.149 1.00 57.03 252 ALA A CA 1
ATOM 1737 C C . ALA A 1 252 ? -2.573 -157.269 -26.591 1.00 52.14 252 ALA A C 1
ATOM 1738 O O . ALA A 1 252 ? -3.582 -157.878 -26.249 1.00 52.79 252 ALA A O 1
ATOM 1740 N N . THR A 1 253 ? -2.452 -155.951 -26.501 1.00 51.87 253 THR A N 1
ATOM 1741 C CA . THR A 1 253 ? -3.518 -155.103 -25.983 1.00 45.75 253 THR A CA 1
ATOM 1742 C C . THR A 1 253 ? -4.781 -155.271 -26.827 1.00 45.14 253 THR A C 1
ATOM 1743 O O . THR A 1 253 ? -5.726 -155.961 -26.440 1.00 39.64 253 THR A O 1
ATOM 1747 N N . ILE A 1 254 ? -4.785 -154.633 -27.988 1.00 42.68 254 ILE A N 1
ATOM 1748 C CA . ILE A 1 254 ? -5.911 -154.706 -28.893 1.00 28.49 254 ILE A CA 1
ATOM 1749 C C . ILE A 1 254 ? -6.274 -156.154 -29.161 1.00 35.93 254 ILE A C 1
ATOM 1750 O O . ILE A 1 254 ? -7.446 -156.529 -29.109 1.00 48.60 254 ILE A O 1
ATOM 1755 N N . ILE A 1 255 ? -5.261 -156.964 -29.450 1.00 34.11 255 ILE A N 1
ATOM 1756 C CA . ILE A 1 255 ? -5.476 -158.379 -29.732 1.00 37.18 255 ILE A CA 1
ATOM 1757 C C . ILE A 1 255 ? -6.491 -158.973 -28.762 1.00 36.61 255 ILE A C 1
ATOM 1758 O O . ILE A 1 255 ? -7.511 -159.529 -29.174 1.00 29.91 255 ILE A O 1
ATOM 1763 N N . THR A 1 256 ? -6.213 -158.845 -27.470 1.00 30.94 256 THR A N 1
ATOM 1764 C CA . THR A 1 256 ? -7.111 -159.376 -26.465 1.00 37.64 256 THR A CA 1
ATOM 1765 C C . THR A 1 256 ? -8.434 -158.648 -26.533 1.00 46.02 256 THR A C 1
ATOM 1766 O O . THR A 1 256 ? -9.493 -159.273 -26.608 1.00 52.96 256 THR A O 1
ATOM 1770 N N . LEU A 1 257 ? -8.368 -157.322 -26.509 1.00 41.18 257 LEU A N 1
ATOM 1771 C CA . LEU A 1 257 ? -9.578 -156.521 -26.558 1.00 39.71 257 LEU A CA 1
ATOM 1772 C C . LEU A 1 257 ? -10.500 -156.977 -27.673 1.00 42.25 257 LEU A C 1
ATOM 1773 O O . LEU A 1 257 ? -11.694 -157.186 -27.447 1.00 45.37 257 LEU A O 1
ATOM 1778 N N . MET A 1 258 ? -9.952 -157.129 -28.875 1.00 31.33 258 MET A N 1
ATOM 1779 C CA . MET A 1 258 ? -10.769 -157.570 -29.995 1.00 32.05 258 MET A CA 1
ATOM 1780 C C . MET A 1 258 ? -11.318 -158.969 -29.726 1.00 32.39 258 MET A C 1
ATOM 1781 O O . MET A 1 258 ? -12.527 -159.192 -29.789 1.00 26.61 258 MET A O 1
ATOM 1786 N N . ALA A 1 259 ? -10.425 -159.898 -29.398 1.00 37.89 259 ALA A N 1
ATOM 1787 C CA . ALA A 1 259 ? -10.802 -161.285 -29.139 1.00 34.90 259 ALA A CA 1
ATOM 1788 C C . ALA A 1 259 ? -11.992 -161.436 -28.195 1.00 33.02 259 ALA A C 1
ATOM 1789 O O . ALA A 1 259 ? -12.882 -162.248 -28.430 1.00 36.10 259 ALA A O 1
ATOM 1791 N N . SER A 1 260 ? -12.008 -160.643 -27.132 1.00 36.22 260 SER A N 1
ATOM 1792 C CA . SER A 1 260 ? -13.077 -160.717 -26.143 1.00 47.10 260 SER A CA 1
ATOM 1793 C C . SER A 1 260 ? -14.320 -159.953 -26.564 1.00 49.32 260 SER A C 1
ATOM 1794 O O . SER A 1 260 ? -15.436 -160.301 -26.184 1.00 55.02 260 SER A O 1
ATOM 1797 N N . PHE A 1 261 ? -14.115 -158.907 -27.352 1.00 47.69 261 PHE A N 1
ATOM 1798 C CA . PHE A 1 261 ? -15.207 -158.057 -27.785 1.00 38.73 261 PHE A CA 1
ATOM 1799 C C . PHE A 1 261 ? -16.515 -158.765 -28.119 1.00 35.99 261 PHE A C 1
ATOM 1800 O O . PHE A 1 261 ? -17.580 -158.347 -27.664 1.00 35.99 261 PHE A O 1
ATOM 1808 N N . PRO A 1 262 ? -16.462 -159.850 -28.906 1.00 37.92 262 PRO A N 1
ATOM 1809 C CA . PRO A 1 262 ? -17.713 -160.542 -29.235 1.00 42.93 262 PRO A CA 1
ATOM 1810 C C . PRO A 1 262 ? -18.445 -160.881 -27.939 1.00 45.87 262 PRO A C 1
ATOM 1811 O O . PRO A 1 262 ? -19.646 -160.635 -27.783 1.00 34.57 262 PRO A O 1
ATOM 1815 N N . HIS A 1 263 ? -17.681 -161.441 -27.007 1.00 48.16 263 HIS A N 1
ATOM 1816 C CA . HIS A 1 263 ? -18.196 -161.846 -25.712 1.00 46.16 263 HIS A CA 1
ATOM 1817 C C . HIS A 1 263 ? -18.833 -160.681 -24.981 1.00 39.59 263 HIS A C 1
ATOM 1818 O O . HIS A 1 263 ? -19.970 -160.780 -24.512 1.00 31.63 263 HIS A O 1
ATOM 1825 N N . VAL A 1 264 ? -18.086 -159.583 -24.895 1.00 40.21 264 VAL A N 1
ATOM 1826 C CA . VAL A 1 264 ? -18.537 -158.374 -24.212 1.00 36.92 264 VAL A CA 1
ATOM 1827 C C . VAL A 1 264 ? -19.799 -157.841 -24.855 1.00 38.12 264 VAL A C 1
ATOM 1828 O O . VAL A 1 264 ? -20.662 -157.284 -24.183 1.00 38.66 264 VAL A O 1
ATOM 1832 N N . ARG A 1 265 ? -19.892 -158.010 -26.167 1.00 40.09 265 ARG A N 1
ATOM 1833 C CA . ARG A 1 265 ? -21.061 -157.575 -26.918 1.00 41.97 265 ARG A CA 1
ATOM 1834 C C . ARG A 1 265 ? -22.325 -158.222 -26.360 1.00 37.94 265 ARG A C 1
ATOM 1835 O O . ARG A 1 265 ? -23.352 -157.569 -26.195 1.00 34.48 265 ARG A O 1
ATOM 1843 N N . GLU A 1 266 ? -22.237 -159.517 -26.085 1.00 34.53 266 GLU A N 1
ATOM 1844 C CA . GLU A 1 266 ? -23.372 -160.263 -25.571 1.00 44.52 266 GLU A CA 1
ATOM 1845 C C . GLU A 1 266 ? -23.474 -160.086 -24.062 1.00 41.21 266 GLU A C 1
ATOM 1846 O O . GLU A 1 266 ? -24.562 -160.074 -23.486 1.00 38.53 266 GLU A O 1
ATOM 1852 N N . ARG A 1 267 ? -22.322 -159.944 -23.426 1.00 41.41 267 ARG A N 1
ATOM 1853 C CA . ARG A 1 267 ? -22.249 -159.768 -21.982 1.00 40.48 267 ARG A CA 1
ATOM 1854 C C . ARG A 1 267 ? -23.254 -158.729 -21.442 1.00 34.69 267 ARG A C 1
ATOM 1855 O O . ARG A 1 267 ? -24.095 -159.029 -20.600 1.00 30.42 267 ARG A O 1
ATOM 1863 N N . ILE A 1 268 ? -23.155 -157.507 -21.947 1.00 38.97 268 ILE A N 1
ATOM 1864 C CA . ILE A 1 268 ? -24.004 -156.396 -21.528 1.00 39.90 268 ILE A CA 1
ATOM 1865 C C . ILE A 1 268 ? -25.499 -156.692 -21.467 1.00 39.04 268 ILE A C 1
ATOM 1866 O O . ILE A 1 268 ? -26.268 -155.937 -20.867 1.00 28.52 268 ILE A O 1
ATOM 1871 N N . LYS A 1 269 ? -25.915 -157.791 -22.080 1.00 45.97 269 LYS A N 1
ATOM 1872 C CA . LYS A 1 269 ? -27.331 -158.136 -22.095 1.00 46.73 269 LYS A CA 1
ATOM 1873 C C . LYS A 1 269 ? -27.849 -158.576 -20.730 1.00 42.48 269 LYS A C 1
ATOM 1874 O O . LYS A 1 269 ? -28.994 -158.291 -20.372 1.00 45.81 269 LYS A O 1
ATOM 1880 N N . ARG A 1 270 ? -26.996 -159.250 -19.964 1.00 37.31 270 ARG A N 1
ATOM 1881 C CA . ARG A 1 270 ? -27.366 -159.749 -18.643 1.00 30.26 270 ARG A CA 1
ATOM 1882 C C . ARG A 1 270 ? -27.276 -158.685 -17.558 1.00 27.67 270 ARG A C 1
ATOM 1883 O O . ARG A 1 270 ? -27.508 -158.979 -16.390 1.00 23.37 270 ARG A O 1
ATOM 1891 N N . TRP A 1 271 ? -26.943 -157.456 -17.933 1.00 34.47 271 TRP A N 1
ATOM 1892 C CA . TRP A 1 271 ? -26.788 -156.409 -16.932 1.00 39.34 271 TRP A CA 1
ATOM 1893 C C . TRP A 1 271 ? -27.867 -156.456 -15.853 1.00 39.30 271 TRP A C 1
ATOM 1894 O O . TRP A 1 271 ? -27.573 -156.374 -14.661 1.00 39.56 271 TRP A O 1
ATOM 1905 N N . ASP A 1 272 ? -29.114 -156.618 -16.265 1.00 38.30 272 ASP A N 1
ATOM 1906 C CA . ASP A 1 272 ? -30.213 -156.656 -15.314 1.00 41.31 272 ASP A CA 1
ATOM 1907 C C . ASP A 1 272 ? -30.063 -157.698 -14.203 1.00 44.29 272 ASP A C 1
ATOM 1908 O O . ASP A 1 272 ? -30.418 -157.436 -13.057 1.00 55.45 272 ASP A O 1
ATOM 1913 N N . GLU A 1 273 ? -29.550 -158.878 -14.531 1.00 39.87 273 GLU A N 1
ATOM 1914 C CA . GLU A 1 273 ? -29.356 -159.913 -13.522 1.00 31.06 273 GLU A CA 1
ATOM 1915 C C . GLU A 1 273 ? -28.198 -159.505 -12.619 1.00 33.66 273 GLU A C 1
ATOM 1916 O O . GLU A 1 273 ? -28.185 -159.802 -11.418 1.00 21.52 273 GLU A O 1
ATOM 1922 N N . GLU A 1 274 ? -27.221 -158.829 -13.221 1.00 35.26 274 GLU A N 1
ATOM 1923 C CA . GLU A 1 274 ? -26.043 -158.344 -12.510 1.00 27.90 274 GLU A CA 1
ATOM 1924 C C . GLU A 1 274 ? -26.401 -157.332 -11.438 1.00 21.56 274 GLU A C 1
ATOM 1925 O O . GLU A 1 274 ? -25.852 -157.383 -10.336 1.00 26.17 274 GLU A O 1
ATOM 1931 N N . VAL A 1 275 ? -27.315 -156.418 -11.770 1.00 3.33 275 VAL A N 1
ATOM 1932 C CA . VAL A 1 275 ? -27.775 -155.402 -10.826 1.00 25.25 275 VAL A CA 1
ATOM 1933 C C . VAL A 1 275 ? -28.712 -156.075 -9.814 1.00 29.83 275 VAL A C 1
ATOM 1934 O O . VAL A 1 275 ? -28.767 -155.705 -8.629 1.00 21.57 275 VAL A O 1
ATOM 1938 N N . GLU A 1 276 ? -29.450 -157.071 -10.294 1.00 29.39 276 GLU A N 1
ATOM 1939 C CA . GLU A 1 276 ? -30.355 -157.809 -9.435 1.00 31.23 276 GLU A CA 1
ATOM 1940 C C . GLU A 1 276 ? -29.501 -158.467 -8.374 1.00 31.96 276 GLU A C 1
ATOM 1941 O O . GLU A 1 276 ? -29.655 -158.194 -7.184 1.00 23.54 276 GLU A O 1
ATOM 1947 N N . LYS A 1 277 ? -28.588 -159.320 -8.833 1.00 26.65 277 LYS A N 1
ATOM 1948 C CA . LYS A 1 277 ? -27.663 -160.053 -7.977 1.00 22.86 277 LYS A CA 1
ATOM 1949 C C . LYS A 1 277 ? -26.972 -159.144 -6.967 1.00 31.00 277 LYS A C 1
ATOM 1950 O O . LYS A 1 277 ? -27.111 -159.328 -5.756 1.00 30.98 277 LYS A O 1
ATOM 1956 N N . ALA A 1 278 ? -26.230 -158.162 -7.467 1.00 35.19 278 ALA A N 1
ATOM 1957 C CA . ALA A 1 278 ? -25.530 -157.221 -6.599 1.00 35.72 278 ALA A CA 1
ATOM 1958 C C . ALA A 1 278 ? -26.493 -156.577 -5.594 1.00 36.69 278 ALA A C 1
ATOM 1959 O O . ALA A 1 278 ? -26.097 -156.192 -4.488 1.00 23.88 278 ALA A O 1
ATOM 1961 N N . ARG A 1 279 ? -27.758 -156.465 -5.988 1.00 35.38 279 ARG A N 1
ATOM 1962 C CA . ARG A 1 279 ? -28.782 -155.883 -5.130 1.00 32.73 279 ARG A CA 1
ATOM 1963 C C . ARG A 1 279 ? -29.091 -156.814 -3.974 1.00 28.61 279 ARG A C 1
ATOM 1964 O O . ARG A 1 279 ? -29.229 -156.376 -2.832 1.00 21.26 279 ARG A O 1
ATOM 1972 N N . ARG A 1 280 ? -29.205 -158.102 -4.287 1.00 38.31 280 ARG A N 1
ATOM 1973 C CA . ARG A 1 280 ? -29.501 -159.120 -3.285 1.00 38.11 280 ARG A CA 1
ATOM 1974 C C . ARG A 1 280 ? -28.348 -159.203 -2.315 1.00 42.40 280 ARG A C 1
ATOM 1975 O O . ARG A 1 280 ? -28.537 -159.066 -1.105 1.00 46.92 280 ARG A O 1
ATOM 1983 N N . PHE A 1 281 ? -27.150 -159.425 -2.851 1.00 31.34 281 PHE A N 1
ATOM 1984 C CA . PHE A 1 281 ? -25.957 -159.514 -2.027 1.00 22.68 281 PHE A CA 1
ATOM 1985 C C . PHE A 1 281 ? -25.885 -158.307 -1.110 1.00 21.69 281 PHE A C 1
ATOM 1986 O O . PHE A 1 281 ? -25.398 -158.395 0.014 1.00 15.85 281 PHE A O 1
ATOM 1994 N N . ALA A 1 282 ? -26.380 -157.177 -1.606 1.00 36.42 282 ALA A N 1
ATOM 1995 C CA . ALA A 1 282 ? -26.380 -155.926 -0.853 1.00 41.19 282 ALA A CA 1
ATOM 1996 C C . ALA A 1 282 ? -27.242 -156.004 0.401 1.00 38.70 282 ALA A C 1
ATOM 1997 O O . ALA A 1 282 ? -26.727 -155.929 1.518 1.00 35.42 282 ALA A O 1
ATOM 1999 N N . ALA A 1 283 ? -28.551 -156.152 0.210 1.00 42.59 283 ALA A N 1
ATOM 2000 C CA . ALA A 1 283 ? -29.491 -156.240 1.329 1.00 42.09 283 ALA A CA 1
ATOM 2001 C C . ALA A 1 283 ? -29.166 -157.410 2.251 1.00 37.79 283 ALA A C 1
ATOM 2002 O O . ALA A 1 283 ? -29.543 -157.417 3.427 1.00 22.86 283 ALA A O 1
ATOM 2004 N N . GLU A 1 284 ? -28.480 -158.410 1.709 1.00 39.33 284 GLU A N 1
ATOM 2005 C CA . GLU A 1 284 ? -28.086 -159.555 2.509 1.00 38.93 284 GLU A CA 1
ATOM 2006 C C . GLU A 1 284 ? -27.106 -158.980 3.504 1.00 33.99 284 GLU A C 1
ATOM 2007 O O . GLU A 1 284 ? -27.291 -159.128 4.704 1.00 28.17 284 GLU A O 1
ATOM 2013 N N . MET A 1 285 ? -26.072 -158.308 2.998 1.00 28.94 285 MET A N 1
ATOM 2014 C CA . MET A 1 285 ? -25.083 -157.684 3.866 1.00 31.74 285 MET A CA 1
ATOM 2015 C C . MET A 1 285 ? -25.809 -156.792 4.873 1.00 41.77 285 MET A C 1
ATOM 2016 O O . MET A 1 285 ? -25.386 -156.668 6.026 1.00 41.72 285 MET A O 1
ATOM 2021 N N . GLU A 1 286 ? -26.905 -156.176 4.427 1.00 49.07 286 GLU A N 1
ATOM 2022 C CA . GLU A 1 286 ? -27.711 -155.299 5.277 1.00 55.73 286 GLU A CA 1
ATOM 2023 C C . GLU A 1 286 ? -28.094 -156.038 6.545 1.00 53.44 286 GLU A C 1
ATOM 2024 O O . GLU A 1 286 ? -27.745 -155.624 7.652 1.00 50.14 286 GLU A O 1
ATOM 2030 N N . LYS A 1 287 ? -28.821 -157.135 6.378 1.00 54.34 287 LYS A N 1
ATOM 2031 C CA . LYS A 1 287 ? -29.228 -157.947 7.515 1.00 57.58 287 LYS A CA 1
ATOM 2032 C C . LYS A 1 287 ? -27.999 -158.317 8.345 1.00 58.97 287 LYS A C 1
ATOM 2033 O O . LYS A 1 287 ? -28.079 -158.431 9.562 1.00 62.61 287 LYS A O 1
ATOM 2039 N N . LEU A 1 288 ? -26.861 -158.494 7.678 1.00 63.58 288 LEU A N 1
ATOM 2040 C CA . LEU A 1 288 ? -25.619 -158.864 8.356 1.00 55.30 288 LEU A CA 1
ATOM 2041 C C . LEU A 1 288 ? -24.960 -157.767 9.168 1.00 47.99 288 LEU A C 1
ATOM 2042 O O . LEU A 1 288 ? -23.884 -157.974 9.715 1.00 44.48 288 LEU A O 1
ATOM 2047 N N . GLY A 1 289 ? -25.576 -156.597 9.236 1.00 43.92 289 GLY A N 1
ATOM 2048 C CA . GLY A 1 289 ? -24.977 -155.538 10.023 1.00 48.27 289 GLY A CA 1
ATOM 2049 C C . GLY A 1 289 ? -24.004 -154.625 9.300 1.00 51.72 289 GLY A C 1
ATOM 2050 O O . GLY A 1 289 ? -23.492 -153.682 9.912 1.00 46.56 289 GLY A O 1
ATOM 2051 N N . ILE A 1 290 ? -23.711 -154.907 8.028 1.00 46.02 290 ILE A N 1
ATOM 2052 C CA . ILE A 1 290 ? -22.826 -154.034 7.262 1.00 42.74 290 ILE A CA 1
ATOM 2053 C C . ILE A 1 290 ? -23.705 -153.385 6.197 1.00 44.33 290 ILE A C 1
ATOM 2054 O O . ILE A 1 290 ? -24.522 -154.047 5.559 1.00 40.34 290 ILE A O 1
ATOM 2059 N N . LYS A 1 291 ? -23.534 -152.079 6.021 1.00 47.60 291 LYS A N 1
ATOM 2060 C CA . LYS A 1 291 ? -24.365 -151.305 5.110 1.00 48.53 291 LYS A CA 1
ATOM 2061 C C . LYS A 1 291 ? -23.709 -150.888 3.810 1.00 55.75 291 LYS A C 1
ATOM 2062 O O . LYS A 1 291 ? -22.492 -150.736 3.730 1.00 66.95 291 LYS A O 1
ATOM 2068 N N . GLN A 1 292 ? -24.539 -150.698 2.792 1.00 53.63 292 GLN A N 1
ATOM 2069 C CA . GLN A 1 292 ? -24.067 -150.268 1.488 1.00 43.96 292 GLN A CA 1
ATOM 2070 C C . GLN A 1 292 ? -24.558 -148.854 1.243 1.00 40.94 292 GLN A C 1
ATOM 2071 O O . GLN A 1 292 ? -25.760 -148.610 1.243 1.00 46.03 292 GLN A O 1
ATOM 2077 N N . LEU A 1 293 ? -23.631 -147.928 1.019 1.00 39.56 293 LEU A N 1
ATOM 2078 C CA . LEU A 1 293 ? -23.988 -146.532 0.781 1.00 30.80 293 LEU A CA 1
ATOM 2079 C C . LEU A 1 293 ? -24.134 -146.230 -0.709 1.00 30.22 293 LEU A C 1
ATOM 2080 O O . LEU A 1 293 ? -23.694 -147.006 -1.572 1.00 26.81 293 LEU A O 1
ATOM 2085 N N . GLY A 1 294 ? -24.745 -145.090 -1.004 1.00 23.11 294 GLY A N 1
ATOM 2086 C CA . GLY A 1 294 ? -24.928 -144.701 -2.386 1.00 35.08 294 GLY A CA 1
ATOM 2087 C C . GLY A 1 294 ? -26.226 -145.216 -2.969 1.00 40.74 294 GLY A C 1
ATOM 208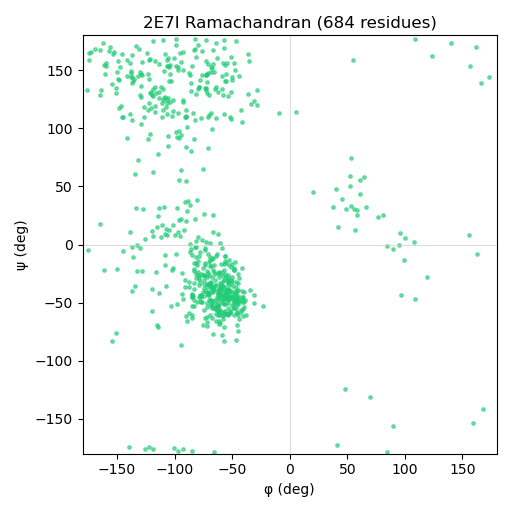8 O O . GLY A 1 294 ? -27.176 -145.486 -2.237 1.00 42.43 294 GLY A O 1
ATOM 2089 N N . ASP A 1 295 ? -26.260 -145.345 -4.293 1.00 45.67 295 ASP A N 1
ATOM 2090 C CA . ASP A 1 295 ? -27.442 -145.819 -5.002 1.00 49.76 295 ASP A CA 1
ATOM 2091 C C . ASP A 1 295 ? -28.223 -146.847 -4.188 1.00 46.96 295 ASP A C 1
ATOM 2092 O O . ASP A 1 295 ? -27.685 -147.889 -3.811 1.00 49.51 295 ASP A O 1
ATOM 2097 N N . ASN A 1 296 ? -29.488 -146.543 -3.915 1.00 38.12 296 ASN A N 1
ATOM 2098 C CA . ASN A 1 296 ? -30.357 -147.441 -3.162 1.00 41.19 296 ASN A CA 1
ATOM 2099 C C . ASN A 1 296 ? -31.776 -147.341 -3.690 1.00 47.02 296 ASN A C 1
ATOM 2100 O O . ASN A 1 296 ? -32.441 -146.319 -3.511 1.00 55.04 296 ASN A O 1
ATOM 2105 N N . PRO A 1 297 ? -32.257 -148.397 -4.362 1.00 46.57 297 PRO A N 1
ATOM 2106 C CA . PRO A 1 297 ? -31.511 -149.632 -4.624 1.00 43.03 297 PRO A CA 1
ATOM 2107 C C . PRO A 1 297 ? -30.258 -149.261 -5.387 1.00 34.18 297 PRO A C 1
ATOM 2108 O O . PRO A 1 297 ? -30.222 -148.218 -6.029 1.00 35.92 297 PRO A O 1
ATOM 2112 N N . HIS A 1 298 ? -29.230 -150.090 -5.315 1.00 23.63 298 HIS A N 1
ATOM 2113 C CA . HIS A 1 298 ? -28.022 -149.768 -6.035 1.00 22.26 298 HIS A CA 1
ATOM 2114 C C . HIS A 1 298 ? -28.194 -150.192 -7.479 1.00 24.60 298 HIS A C 1
ATOM 2115 O O . HIS A 1 298 ? -29.072 -150.985 -7.796 1.00 23.71 298 HIS A O 1
ATOM 2122 N N . ASN A 1 299 ? -27.361 -149.651 -8.359 1.00 27.65 299 ASN A N 1
ATOM 2123 C CA . ASN A 1 299 ? -27.443 -149.991 -9.763 1.00 30.19 299 ASN A CA 1
ATOM 2124 C C . ASN A 1 299 ? -26.073 -150.268 -10.323 1.00 41.59 299 ASN A C 1
ATOM 2125 O O . ASN A 1 299 ? -25.625 -149.583 -11.240 1.00 40.97 299 ASN A O 1
ATOM 2130 N N . HIS A 1 300 ? -25.407 -151.278 -9.777 1.00 36.65 300 HIS A N 1
ATOM 2131 C CA . HIS A 1 300 ? -24.076 -151.616 -10.243 1.00 26.21 300 HIS A CA 1
ATOM 2132 C C . HIS A 1 300 ? -23.485 -152.689 -9.349 1.00 18.95 300 HIS A C 1
ATOM 2133 O O . HIS A 1 300 ? -23.717 -152.679 -8.142 1.00 19.93 300 HIS A O 1
ATOM 2140 N N . ASP A 1 301 ? -22.716 -153.599 -9.936 1.00 5.75 301 ASP A N 1
ATOM 2141 C CA . ASP A 1 301 ? -22.082 -154.674 -9.185 1.00 12.15 301 ASP A CA 1
ATOM 2142 C C . ASP A 1 301 ? -21.052 -154.129 -8.207 1.00 25.13 301 ASP A C 1
ATOM 2143 O O . ASP A 1 301 ? -20.642 -154.828 -7.280 1.00 31.81 301 ASP A O 1
ATOM 2148 N N . LEU A 1 302 ? -20.615 -152.890 -8.420 1.00 31.89 302 LEU A N 1
ATOM 2149 C CA . LEU A 1 302 ? -19.654 -152.269 -7.507 1.00 37.87 302 LEU A CA 1
ATOM 2150 C C . LEU A 1 302 ? -20.401 -151.535 -6.391 1.00 33.80 302 LEU A C 1
ATOM 2151 O O . LEU A 1 302 ? -21.125 -150.568 -6.647 1.00 32.89 302 LEU A O 1
ATOM 2156 N N . MET A 1 303 ? -20.217 -152.009 -5.160 1.00 14.74 303 MET A N 1
ATOM 2157 C CA . MET A 1 303 ? -20.863 -151.421 -3.999 1.00 16.59 303 MET A CA 1
ATOM 2158 C C . MET A 1 303 ? -19.845 -151.114 -2.914 1.00 27.27 303 MET A C 1
ATOM 2159 O O . MET A 1 303 ? -18.863 -151.843 -2.747 1.00 27.22 303 MET A O 1
ATOM 2164 N N . PHE A 1 304 ? -20.102 -150.030 -2.184 1.00 25.91 304 PHE A N 1
ATOM 2165 C CA . PHE A 1 304 ? -19.239 -149.565 -1.107 1.00 19.39 304 PHE A CA 1
ATOM 2166 C C . PHE A 1 304 ? -19.941 -149.794 0.222 1.00 22.50 304 PHE A C 1
ATOM 2167 O O . PHE A 1 304 ? -21.050 -149.306 0.428 1.00 37.92 304 PHE A O 1
ATOM 2175 N N . PHE A 1 305 ? -19.297 -150.512 1.134 1.00 13.48 305 PHE A N 1
ATOM 2176 C CA . PHE A 1 305 ? -19.930 -150.808 2.412 1.00 16.93 305 PHE A CA 1
ATOM 2177 C C . PHE A 1 305 ? -19.328 -150.204 3.679 1.00 26.44 305 PHE A C 1
ATOM 2178 O O . PHE A 1 305 ? -18.131 -149.911 3.756 1.00 36.22 305 PHE A O 1
ATOM 2186 N N . HIS A 1 306 ? -20.193 -150.068 4.684 1.00 26.41 306 HIS A N 1
ATOM 2187 C CA . HIS A 1 306 ? -19.857 -149.553 6.013 1.00 32.84 306 HIS A CA 1
ATOM 2188 C C . HIS A 1 306 ? -20.128 -150.696 6.986 1.00 43.46 306 HIS A C 1
ATOM 2189 O O . HIS A 1 306 ? -21.262 -151.160 7.097 1.00 45.95 306 HIS A O 1
ATOM 2196 N N . ALA A 1 307 ? -19.095 -151.146 7.688 1.00 42.85 307 ALA A N 1
ATOM 2197 C CA . ALA A 1 307 ? -19.244 -152.259 8.614 1.00 43.96 307 ALA A CA 1
ATOM 2198 C C . ALA A 1 307 ? -18.624 -151.950 9.966 1.00 48.81 307 ALA A C 1
ATOM 2199 O O . ALA A 1 307 ? -17.574 -152.492 10.316 1.00 55.27 307 ALA A O 1
ATOM 2201 N N . GLU A 1 308 ? -19.282 -151.086 10.730 1.00 54.57 308 GLU A N 1
ATOM 2202 C CA . GLU A 1 308 ? -18.779 -150.697 12.044 1.00 53.41 308 GLU A CA 1
ATOM 2203 C C . GLU A 1 308 ? -18.363 -151.930 12.826 1.00 49.01 308 GLU A C 1
ATOM 2204 O O . GLU A 1 308 ? -17.320 -151.945 13.472 1.00 42.68 308 GLU A O 1
ATOM 2210 N N . VAL A 1 309 ? -19.191 -152.967 12.747 1.00 55.04 309 VAL A N 1
ATOM 2211 C CA . VAL A 1 309 ? -18.942 -154.227 13.440 1.00 51.33 309 VAL A CA 1
ATOM 2212 C C . VAL A 1 309 ? -17.555 -154.807 13.166 1.00 51.43 309 VAL A C 1
ATOM 2213 O O . VAL A 1 309 ? -16.771 -155.031 14.088 1.00 58.44 309 VAL A O 1
ATOM 2217 N N . LEU A 1 310 ? -17.256 -155.064 11.901 1.00 46.64 310 LEU A N 1
ATOM 2218 C CA . LEU A 1 310 ? -15.962 -155.612 11.537 1.00 43.33 310 LEU A CA 1
ATOM 2219 C C . LEU A 1 310 ? -14.854 -154.697 12.029 1.00 51.08 310 LEU A C 1
ATOM 2220 O O . LEU A 1 310 ? -13.711 -155.128 12.194 1.00 60.55 310 LEU A O 1
ATOM 2225 N N . TYR A 1 311 ? -15.188 -153.430 12.254 1.00 45.35 311 TYR A N 1
ATOM 2226 C CA . TYR A 1 311 ? -14.194 -152.484 12.735 1.00 43.06 311 TYR A CA 1
ATOM 2227 C C . TYR A 1 311 ? -13.920 -152.713 14.210 1.00 47.28 311 TYR A C 1
ATOM 2228 O O . TYR A 1 311 ? -12.779 -152.633 14.659 1.00 47.05 311 TYR A O 1
ATOM 2237 N N . GLU A 1 312 ? -14.981 -152.983 14.964 1.00 56.36 312 GLU A N 1
ATOM 2238 C CA . GLU A 1 312 ? -14.861 -153.239 16.396 1.00 60.13 312 GLU A CA 1
ATOM 2239 C C . GLU A 1 312 ? -14.028 -154.499 16.573 1.00 56.82 312 GLU A C 1
ATOM 2240 O O . GLU A 1 312 ? -13.034 -154.506 17.296 1.00 63.48 312 GLU A O 1
ATOM 2246 N N . ILE A 1 313 ? -14.447 -155.565 15.905 1.00 46.23 313 ILE A N 1
ATOM 2247 C CA . ILE A 1 313 ? -13.738 -156.827 15.966 1.00 32.75 313 ILE A CA 1
ATOM 2248 C C . ILE A 1 313 ? -12.254 -156.590 15.737 1.00 38.93 313 ILE A C 1
ATOM 2249 O O . ILE A 1 313 ? -11.418 -157.021 16.526 1.00 36.97 313 ILE A O 1
ATOM 2254 N N . SER A 1 314 ? -11.934 -155.892 14.655 1.00 35.39 314 SER A N 1
ATOM 2255 C CA . SER A 1 314 ? -10.549 -155.616 14.312 1.00 38.07 314 SER A CA 1
ATOM 2256 C C . SER A 1 314 ? -9.742 -155.091 15.491 1.00 40.84 314 SER A C 1
ATOM 2257 O O . SER A 1 314 ? -8.516 -155.164 15.486 1.00 50.61 314 SER A O 1
ATOM 2260 N N . LYS A 1 315 ? -10.419 -154.567 16.505 1.00 50.60 315 LYS A N 1
ATOM 2261 C CA . LYS A 1 315 ? -9.721 -154.036 17.675 1.00 55.63 315 LYS A CA 1
ATOM 2262 C C . LYS A 1 315 ? -9.296 -155.119 18.658 1.00 58.38 315 LYS A C 1
ATOM 2263 O O . LYS A 1 315 ? -8.432 -154.890 19.504 1.00 59.11 315 LYS A O 1
ATOM 2269 N N . LYS A 1 316 ? -9.899 -156.297 18.544 1.00 59.17 316 LYS A N 1
ATOM 2270 C CA . LYS A 1 316 ? -9.551 -157.410 19.416 1.00 58.95 316 LYS A CA 1
ATOM 2271 C C . LYS A 1 316 ? -9.042 -158.579 18.571 1.00 63.35 316 LYS A C 1
ATOM 2272 O O . LYS A 1 316 ? -8.101 -159.270 18.958 1.00 57.61 316 LYS A O 1
ATOM 2278 N N . ALA A 1 317 ? -9.676 -158.773 17.415 1.00 67.06 317 ALA A N 1
ATOM 2279 C CA . ALA A 1 317 ? -9.359 -159.849 16.474 1.00 63.62 317 ALA A CA 1
ATOM 2280 C C . ALA A 1 317 ? -7.886 -160.197 16.381 1.00 63.18 317 ALA A C 1
ATOM 2281 O O . ALA A 1 317 ? -7.022 -159.378 16.689 1.00 61.09 317 ALA A O 1
ATOM 2283 N N . LYS A 1 318 ? -7.617 -161.419 15.925 1.00 67.80 318 LYS A N 1
ATOM 2284 C CA . LYS A 1 318 ? -6.257 -161.935 15.802 1.00 67.02 318 LYS A CA 1
ATOM 2285 C C . LYS A 1 318 ? -5.249 -160.958 15.186 1.00 62.56 318 LYS A C 1
ATOM 2286 O O . LYS A 1 318 ? -4.424 -160.389 15.901 1.00 61.81 318 LYS A O 1
ATOM 2292 N N . GLY A 1 319 ? -5.319 -160.748 13.876 1.00 54.51 319 GLY A N 1
ATOM 2293 C CA . GLY A 1 319 ? -4.379 -159.855 13.229 1.00 57.80 319 GLY A CA 1
ATOM 2294 C C . GLY A 1 319 ? -4.785 -158.407 13.344 1.00 60.87 319 GLY A C 1
ATOM 2295 O O . GLY A 1 319 ? -4.073 -157.511 12.889 1.00 56.92 319 GLY A O 1
ATOM 2296 N N . GLY A 1 320 ? -5.936 -158.179 13.965 1.00 64.06 320 GLY A N 1
ATOM 2297 C CA . GLY A 1 320 ? -6.426 -156.828 14.116 1.00 66.35 320 GLY A CA 1
ATOM 2298 C C . GLY A 1 320 ? -6.846 -156.302 12.764 1.00 67.02 320 GLY A C 1
ATOM 2299 O O . GLY A 1 320 ? -7.561 -156.977 12.023 1.00 63.99 320 GLY A O 1
ATOM 2300 N N . ARG A 1 321 ? -6.387 -155.099 12.443 1.00 71.62 321 ARG A N 1
ATOM 2301 C CA . ARG A 1 321 ? -6.699 -154.444 11.177 1.00 77.36 321 ARG A CA 1
ATOM 2302 C C . ARG A 1 321 ? -6.677 -155.359 9.953 1.00 76.18 321 ARG A C 1
ATOM 2303 O O . ARG A 1 321 ? -7.270 -155.032 8.923 1.00 80.66 321 ARG A O 1
ATOM 2311 N N . PHE A 1 322 ? -6.001 -156.500 10.061 1.00 68.64 322 PHE A N 1
ATOM 2312 C CA . PHE A 1 322 ? -5.898 -157.431 8.940 1.00 53.68 322 PHE A CA 1
ATOM 2313 C C . PHE A 1 322 ? -6.635 -158.733 9.150 1.00 45.28 322 PHE A C 1
ATOM 2314 O O . PHE A 1 322 ? -6.524 -159.638 8.327 1.00 49.58 322 PHE A O 1
ATOM 2322 N N . PHE A 1 323 ? -7.386 -158.838 10.241 1.00 45.14 323 PHE A N 1
ATOM 2323 C CA . PHE A 1 323 ? -8.107 -160.073 10.519 1.00 46.51 323 PHE A CA 1
ATOM 2324 C C . PHE A 1 323 ? -9.045 -160.447 9.384 1.00 49.38 323 PHE A C 1
ATOM 2325 O O . PHE A 1 323 ? -9.298 -161.628 9.149 1.00 54.06 323 PHE A O 1
ATOM 2333 N N . LEU A 1 324 ? -9.557 -159.442 8.679 1.00 54.21 324 LEU A N 1
ATOM 2334 C CA . LEU A 1 324 ? -10.472 -159.692 7.573 1.00 50.61 324 LEU A CA 1
ATOM 2335 C C . LEU A 1 324 ? -9.742 -160.386 6.444 1.00 53.36 324 LEU A C 1
ATOM 2336 O O . LEU A 1 324 ? -10.072 -161.520 6.099 1.00 53.97 324 LEU A O 1
ATOM 2341 N N . TYR A 1 325 ? -8.750 -159.705 5.871 1.00 60.72 325 TYR A N 1
ATOM 2342 C CA . TYR A 1 325 ? -7.979 -160.279 4.771 1.00 60.45 325 TYR A CA 1
ATOM 2343 C C . TYR A 1 325 ? -7.589 -161.689 5.148 1.00 56.68 325 TYR A C 1
ATOM 2344 O O . TYR A 1 325 ? -7.705 -162.621 4.353 1.00 54.71 325 TYR A O 1
ATOM 2353 N N . ARG A 1 326 ? -7.120 -161.825 6.380 1.00 54.06 326 ARG A N 1
ATOM 2354 C CA . ARG A 1 326 ? -6.711 -163.105 6.909 1.00 58.83 326 ARG A CA 1
ATOM 2355 C C . ARG A 1 326 ? -7.847 -164.116 6.754 1.00 54.76 326 ARG A C 1
ATOM 2356 O O . ARG A 1 326 ? -7.688 -165.137 6.084 1.00 49.49 326 ARG A O 1
ATOM 2364 N N . GLU A 1 327 ? -8.992 -163.813 7.364 1.00 57.09 327 GLU A N 1
ATOM 2365 C CA . GLU A 1 327 ? -10.172 -164.678 7.323 1.00 61.51 327 GLU A CA 1
ATOM 2366 C C . GLU A 1 327 ? -10.642 -165.091 5.936 1.00 66.51 327 GLU A C 1
ATOM 2367 O O . GLU A 1 327 ? -11.085 -166.223 5.742 1.00 72.33 327 GLU A O 1
ATOM 2373 N N . LEU A 1 328 ? -10.561 -164.173 4.979 1.00 63.05 328 LEU A N 1
ATOM 2374 C CA . LEU A 1 328 ? -10.995 -164.458 3.617 1.00 54.05 328 LEU A CA 1
ATOM 2375 C C . LEU A 1 328 ? -9.909 -165.138 2.795 1.00 55.91 328 LEU A C 1
ATOM 2376 O O . LEU A 1 328 ? -10.177 -166.099 2.070 1.00 52.68 328 LEU A O 1
ATOM 2381 N N . LYS A 1 329 ? -8.680 -164.646 2.910 1.00 57.80 329 LYS A N 1
ATOM 2382 C CA . LYS A 1 329 ? -7.576 -165.238 2.172 1.00 58.91 329 LYS A CA 1
ATOM 2383 C C . LYS A 1 329 ? -7.527 -166.713 2.550 1.00 59.07 329 LYS A C 1
ATOM 2384 O O . LYS A 1 329 ? -6.879 -167.512 1.884 1.00 62.49 329 LYS A O 1
ATOM 2390 N N . SER A 1 330 ? -8.233 -167.071 3.618 1.00 62.65 330 SER A N 1
ATOM 2391 C CA . SER A 1 330 ? -8.265 -168.450 4.085 1.00 61.90 330 SER A CA 1
ATOM 2392 C C . SER A 1 330 ? -9.583 -169.128 3.742 1.00 64.77 330 SER A C 1
ATOM 2393 O O . SER A 1 330 ? -9.887 -170.199 4.265 1.00 75.20 330 SER A O 1
ATOM 2396 N N . ARG A 1 331 ? -10.372 -168.503 2.873 1.00 64.53 331 ARG A N 1
ATOM 2397 C CA . ARG A 1 331 ? -11.655 -169.071 2.466 1.00 64.22 331 ARG A CA 1
ATOM 2398 C C . ARG A 1 331 ? -11.800 -168.980 0.946 1.00 61.17 331 ARG A C 1
ATOM 2399 O O . ARG A 1 331 ? -12.905 -168.851 0.416 1.00 52.09 331 ARG A O 1
ATOM 2407 N N . LYS A 1 332 ? -10.667 -169.064 0.255 1.00 61.91 332 LYS A N 1
ATOM 2408 C CA . LYS A 1 332 ? -10.632 -168.984 -1.199 1.00 68.96 332 LYS A CA 1
ATOM 2409 C C . LYS A 1 332 ? -11.227 -167.664 -1.674 1.00 73.40 332 LYS A C 1
ATOM 2410 O O . LYS A 1 332 ? -11.791 -167.596 -2.770 1.00 83.77 332 LYS A O 1
ATOM 2416 N N . ILE A 1 333 ? -11.109 -166.616 -0.864 1.00 65.42 333 ILE A N 1
ATOM 2417 C CA . ILE A 1 333 ? -11.663 -165.321 -1.248 1.00 56.51 333 ILE A CA 1
ATOM 2418 C C . ILE A 1 333 ? -10.686 -164.161 -1.125 1.00 55.81 333 ILE A C 1
ATOM 2419 O O . ILE A 1 333 ? -9.965 -164.044 -0.139 1.00 62.49 333 ILE A O 1
ATOM 2424 N N . HIS A 1 334 ? -10.678 -163.298 -2.133 1.00 53.53 334 HIS A N 1
ATOM 2425 C CA . HIS A 1 334 ? -9.806 -162.135 -2.139 1.00 60.56 334 HIS A CA 1
ATOM 2426 C C . HIS A 1 334 ? -10.310 -161.091 -3.117 1.00 57.25 334 HIS A C 1
ATOM 2427 O O . HIS A 1 334 ? -10.885 -161.420 -4.153 1.00 53.56 334 HIS A O 1
ATOM 2434 N N . GLY A 1 335 ? -10.094 -159.827 -2.768 1.00 60.73 335 GLY A N 1
ATOM 2435 C CA . GLY A 1 335 ? -10.527 -158.732 -3.615 1.00 59.22 335 GLY A CA 1
ATOM 2436 C C . GLY A 1 335 ? -10.733 -157.451 -2.829 1.00 54.40 335 GLY A C 1
ATOM 2437 O O . GLY A 1 335 ? -11.235 -156.463 -3.363 1.00 65.07 335 GLY A O 1
ATOM 2438 N N . ILE A 1 336 ? -10.342 -157.463 -1.560 1.00 47.02 336 ILE A N 1
ATOM 2439 C CA . ILE A 1 336 ? -10.495 -156.296 -0.699 1.00 51.46 336 ILE A CA 1
ATOM 2440 C C . ILE A 1 336 ? -9.158 -155.847 -0.134 1.00 56.76 336 ILE A C 1
ATOM 2441 O O . ILE A 1 336 ? -8.482 -156.615 0.554 1.00 57.52 336 ILE A O 1
ATOM 2446 N N . LYS A 1 337 ? -8.790 -154.599 -0.414 1.00 58.77 337 LYS A N 1
ATOM 2447 C CA . LYS A 1 337 ? -7.521 -154.060 0.057 1.00 56.55 337 LYS A CA 1
ATOM 2448 C C . LYS A 1 337 ? -7.279 -154.503 1.488 1.00 55.05 337 LYS A C 1
ATOM 2449 O O . LYS A 1 337 ? -7.910 -154.011 2.417 1.00 60.87 337 LYS A O 1
ATOM 2455 N N . PRO A 1 338 ? -6.367 -155.461 1.681 1.00 52.09 338 PRO A N 1
ATOM 2456 C CA . PRO A 1 338 ? -6.069 -155.951 3.026 1.00 51.34 338 PRO A CA 1
ATOM 2457 C C . PRO A 1 338 ? -5.767 -154.794 3.965 1.00 54.15 338 PRO A C 1
ATOM 2458 O O . PRO A 1 338 ? -4.968 -153.911 3.635 1.00 52.61 338 PRO A O 1
ATOM 2462 N N . GLY A 1 339 ? -6.417 -154.808 5.127 1.00 51.29 339 GLY A N 1
ATOM 2463 C CA . GLY A 1 339 ? -6.231 -153.759 6.111 1.00 46.09 339 GLY A CA 1
ATOM 2464 C C . GLY A 1 339 ? -7.538 -153.044 6.383 1.00 47.59 339 GLY A C 1
ATOM 2465 O O . GLY A 1 339 ? -7.754 -152.517 7.474 1.00 53.07 339 GLY A O 1
ATOM 2466 N N . LEU A 1 340 ? -8.413 -153.029 5.382 1.00 51.03 340 LEU A N 1
ATOM 2467 C CA . LEU A 1 340 ? -9.720 -152.385 5.491 1.00 51.09 340 LEU A CA 1
ATOM 2468 C C . LEU A 1 340 ? -10.725 -153.293 6.189 1.00 50.99 340 LEU A C 1
ATOM 2469 O O . LEU A 1 340 ? -10.890 -154.461 5.818 1.00 46.83 340 LEU A O 1
ATOM 2474 N N . THR A 1 341 ? -11.400 -152.749 7.196 1.00 43.79 341 THR A N 1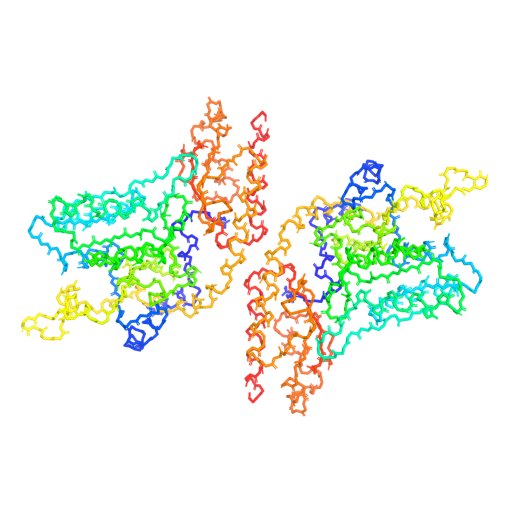
ATOM 2475 C CA . THR A 1 341 ? -12.390 -153.510 7.932 1.00 40.93 341 THR A CA 1
ATOM 2476 C C . THR A 1 341 ? -13.645 -152.680 8.120 1.00 39.52 341 THR A C 1
ATOM 2477 O O . THR A 1 341 ? -14.759 -153.198 8.073 1.00 43.83 341 THR A O 1
ATOM 2481 N N . ARG A 1 342 ? -13.452 -151.381 8.315 1.00 39.31 342 ARG A N 1
ATOM 2482 C CA . ARG A 1 342 ? -14.557 -150.461 8.551 1.00 37.91 342 ARG A CA 1
ATOM 2483 C C . ARG A 1 342 ? -15.308 -150.095 7.293 1.00 37.79 342 ARG A C 1
ATOM 2484 O O . ARG A 1 342 ? -16.533 -150.060 7.289 1.00 44.47 342 ARG A O 1
ATOM 2492 N N . TYR A 1 343 ? -14.561 -149.812 6.231 1.00 43.61 343 TYR A N 1
ATOM 2493 C CA . TYR A 1 343 ? -15.132 -149.442 4.937 1.00 38.97 343 TYR A CA 1
ATOM 2494 C C . TYR A 1 343 ? -14.377 -150.146 3.830 1.00 42.54 343 TYR A C 1
ATOM 2495 O O . TYR A 1 343 ? -13.175 -150.372 3.936 1.00 49.87 343 TYR A O 1
ATOM 2504 N N . PHE A 1 344 ? -15.082 -150.481 2.760 1.00 40.65 344 PHE A N 1
ATOM 2505 C CA . PHE A 1 344 ? -14.459 -151.141 1.627 1.00 31.85 344 PHE A CA 1
ATOM 2506 C C . PHE A 1 344 ? -15.482 -151.264 0.523 1.00 30.21 344 PHE A C 1
ATOM 2507 O O . PHE A 1 344 ? -16.681 -151.098 0.756 1.00 30.72 344 PHE A O 1
ATOM 2515 N N . LYS A 1 345 ? -15.004 -151.557 -0.677 1.00 25.73 345 LYS A N 1
ATOM 2516 C CA . LYS A 1 345 ? -15.880 -151.711 -1.825 1.00 28.09 345 LYS A CA 1
ATOM 2517 C C . LYS A 1 345 ? -15.705 -153.111 -2.421 1.00 30.32 345 LYS A C 1
ATOM 2518 O O . LYS A 1 345 ? -14.697 -153.774 -2.182 1.00 28.94 345 LYS A O 1
ATOM 2524 N N . LEU A 1 346 ? -16.688 -153.566 -3.190 1.00 33.50 346 LEU A N 1
ATOM 2525 C CA . LEU A 1 346 ? -16.607 -154.897 -3.793 1.00 42.50 346 LEU A CA 1
ATOM 2526 C C . LEU A 1 346 ? -17.516 -155.093 -5.011 1.00 43.95 346 LEU A C 1
ATOM 2527 O O . LEU A 1 346 ? -18.547 -154.431 -5.152 1.00 51.69 346 LEU A O 1
ATOM 2532 N N . SER A 1 347 ? -17.122 -156.008 -5.889 1.00 33.93 347 SER A N 1
ATOM 2533 C CA . SER A 1 347 ? -17.896 -156.305 -7.082 1.00 27.96 347 SER A CA 1
ATOM 2534 C C . SER A 1 347 ? -18.555 -157.678 -6.985 1.00 28.48 347 SER A C 1
ATOM 2535 O O . SER A 1 347 ? -18.018 -158.588 -6.363 1.00 25.65 347 SER A O 1
ATOM 2538 N N . THR A 1 348 ? -19.719 -157.814 -7.618 1.00 37.67 348 THR A N 1
ATOM 2539 C CA . THR A 1 348 ? -20.491 -159.061 -7.630 1.00 28.66 348 THR A CA 1
ATOM 2540 C C . THR A 1 348 ? -20.626 -159.527 -9.071 1.00 37.04 348 THR A C 1
ATOM 2541 O O . THR A 1 348 ? -21.352 -160.478 -9.362 1.00 39.49 348 THR A O 1
ATOM 2545 N N . TYR A 1 349 ? -19.921 -158.845 -9.965 1.00 33.66 349 TYR A N 1
ATOM 2546 C CA . TYR A 1 349 ? -19.991 -159.129 -11.383 1.00 35.36 349 TYR A CA 1
ATOM 2547 C C . TYR A 1 349 ? -19.906 -160.590 -11.860 1.00 44.75 349 TYR A C 1
ATOM 2548 O O . TYR A 1 349 ? -20.929 -161.222 -12.137 1.00 37.66 349 TYR A O 1
ATOM 2557 N N . GLY A 1 350 ? -18.701 -161.129 -11.982 1.00 51.92 350 GLY A N 1
ATOM 2558 C CA . GLY A 1 350 ? -18.589 -162.499 -12.452 1.00 60.19 350 GLY A CA 1
ATOM 2559 C C . GLY A 1 350 ? -19.323 -163.515 -11.593 1.00 63.74 350 GLY A C 1
ATOM 2560 O O . GLY A 1 350 ? -19.900 -164.487 -12.093 1.00 60.16 350 GLY A O 1
ATOM 2561 N N . LEU A 1 351 ? -19.308 -163.262 -10.290 1.00 63.10 351 LEU A N 1
ATOM 2562 C CA . LEU A 1 351 ? -19.914 -164.128 -9.285 1.00 59.07 351 LEU A CA 1
ATOM 2563 C C . LEU A 1 351 ? -21.288 -164.737 -9.545 1.00 58.56 351 LEU A C 1
ATOM 2564 O O . LEU A 1 351 ? -22.297 -164.034 -9.638 1.00 48.00 351 LEU A O 1
ATOM 2569 N N . SER A 1 352 ? -21.300 -166.064 -9.634 1.00 58.02 352 SER A N 1
ATOM 2570 C CA . SER A 1 352 ? -22.517 -166.833 -9.846 1.00 55.01 352 SER A CA 1
ATOM 2571 C C . SER A 1 352 ? -23.275 -166.866 -8.525 1.00 49.83 352 SER A C 1
ATOM 2572 O O . SER A 1 352 ? -22.669 -166.907 -7.453 1.00 38.75 352 SER A O 1
ATOM 2575 N N . ASP A 1 353 ? -24.601 -166.853 -8.611 1.00 50.25 353 ASP A N 1
ATOM 2576 C CA . ASP A 1 353 ? -25.451 -166.878 -7.428 1.00 47.69 353 ASP A CA 1
ATOM 2577 C C . ASP A 1 353 ? -24.825 -167.640 -6.272 1.00 45.27 353 ASP A C 1
ATOM 2578 O O . ASP A 1 353 ? -24.749 -167.126 -5.158 1.00 37.81 353 ASP A O 1
ATOM 2583 N N . GLU A 1 354 ? -24.360 -168.857 -6.537 1.00 51.91 354 GLU A N 1
ATOM 2584 C CA . GLU A 1 354 ? -23.754 -169.665 -5.488 1.00 51.86 354 GLU A CA 1
ATOM 2585 C C . GLU A 1 354 ? -22.503 -168.990 -4.929 1.00 40.88 354 GLU A C 1
ATOM 2586 O O . GLU A 1 354 ? -22.296 -168.980 -3.720 1.00 42.23 354 GLU A O 1
ATOM 2592 N N . GLU A 1 355 ? -21.678 -168.417 -5.799 1.00 33.22 355 GLU A N 1
ATOM 2593 C CA . GLU A 1 355 ? -20.468 -167.744 -5.346 1.00 33.90 355 GLU A CA 1
ATOM 2594 C C . GLU A 1 355 ? -20.879 -166.559 -4.500 1.00 38.34 355 GLU A C 1
ATOM 2595 O O . GLU A 1 355 ? -20.204 -166.210 -3.531 1.00 39.92 355 GLU A O 1
ATOM 2601 N N . VAL A 1 356 ? -21.987 -165.930 -4.876 1.00 37.96 356 VAL A N 1
ATOM 2602 C CA . VAL A 1 356 ? -22.506 -164.802 -4.116 1.00 32.26 356 VAL A CA 1
ATOM 2603 C C . VAL A 1 356 ? -22.831 -165.350 -2.739 1.00 41.58 356 VAL A C 1
ATOM 2604 O O . VAL A 1 356 ? -22.169 -165.023 -1.755 1.00 48.63 356 VAL A O 1
ATOM 2608 N N . ASP A 1 357 ? -23.847 -166.205 -2.685 1.00 49.61 357 ASP A N 1
ATOM 2609 C CA . ASP A 1 357 ? -24.262 -166.827 -1.437 1.00 51.08 357 ASP A CA 1
ATOM 2610 C C . ASP A 1 357 ? -23.041 -167.225 -0.607 1.00 49.09 357 ASP A C 1
ATOM 2611 O O . ASP A 1 357 ? -22.913 -166.808 0.541 1.00 42.81 357 ASP A O 1
ATOM 2616 N N . TYR A 1 358 ? -22.143 -168.016 -1.193 1.00 48.62 358 TYR A N 1
ATOM 2617 C CA . TYR A 1 358 ? -20.936 -168.456 -0.491 1.00 51.23 358 TYR A CA 1
ATOM 2618 C C . TYR A 1 358 ? -20.282 -167.283 0.217 1.00 54.42 358 TYR A C 1
ATOM 2619 O O . TYR A 1 358 ? -19.915 -167.377 1.387 1.00 68.51 358 TYR A O 1
ATOM 2628 N N . VAL A 1 359 ? -20.132 -166.178 -0.500 1.00 45.91 359 VAL A N 1
ATOM 2629 C CA . VAL A 1 359 ? -19.506 -164.994 0.059 1.00 35.27 359 VAL A CA 1
ATOM 2630 C C . VAL A 1 359 ? -20.321 -164.367 1.186 1.00 37.91 359 VAL A C 1
ATOM 2631 O O . VAL A 1 359 ? -19.762 -163.904 2.178 1.00 37.30 359 VAL A O 1
ATOM 2635 N N . LEU A 1 360 ? -21.639 -164.351 1.034 1.00 42.58 360 LEU A N 1
ATOM 2636 C CA . LEU A 1 360 ? -22.518 -163.801 2.063 1.00 43.61 360 LEU A CA 1
ATOM 2637 C C . LEU A 1 360 ? -22.341 -164.627 3.331 1.00 46.05 360 LEU A C 1
ATOM 2638 O O . LEU A 1 360 ? -22.132 -164.099 4.423 1.00 40.81 360 LEU A O 1
ATOM 2643 N N . ASN A 1 361 ? -22.431 -165.939 3.160 1.00 52.70 361 ASN A N 1
ATOM 2644 C CA . ASN A 1 361 ? -22.274 -166.892 4.248 1.00 55.36 361 ASN A CA 1
ATOM 2645 C C . ASN A 1 361 ? -20.907 -166.691 4.907 1.00 49.78 361 ASN A C 1
ATOM 2646 O O . ASN A 1 361 ? -20.791 -166.663 6.135 1.00 46.17 361 ASN A O 1
ATOM 2651 N N . ALA A 1 362 ? -19.878 -166.540 4.079 1.00 43.62 362 ALA A N 1
ATOM 2652 C CA . ALA A 1 362 ? -18.522 -166.335 4.567 1.00 42.34 362 ALA A CA 1
ATOM 2653 C C . ALA A 1 362 ? -18.506 -165.228 5.608 1.00 43.05 362 ALA A C 1
ATOM 2654 O O . ALA A 1 362 ? -17.876 -165.363 6.659 1.00 38.22 362 ALA A O 1
ATOM 2656 N N . PHE A 1 363 ? -19.202 -164.134 5.307 1.00 50.35 363 PHE A N 1
ATOM 2657 C CA . PHE A 1 363 ? -19.292 -162.994 6.219 1.00 47.60 363 PHE A CA 1
ATOM 2658 C C . PHE A 1 363 ? -19.990 -163.404 7.504 1.00 50.55 363 PHE A C 1
ATOM 2659 O O . PHE A 1 363 ? -19.445 -163.245 8.600 1.00 44.14 363 PHE A O 1
ATOM 2667 N N . LYS A 1 364 ? -21.203 -163.933 7.358 1.00 53.91 364 LYS A N 1
ATOM 2668 C CA . LYS A 1 364 ? -21.981 -164.360 8.508 1.00 54.38 364 LYS A CA 1
ATOM 2669 C C . LYS A 1 364 ? -21.075 -165.114 9.465 1.00 54.26 364 LYS A C 1
ATOM 2670 O O . LYS A 1 364 ? -21.047 -164.823 10.659 1.00 59.07 364 LYS A O 1
ATOM 2676 N N . GLU A 1 365 ? -20.319 -166.064 8.928 1.00 53.92 365 GLU A N 1
ATOM 2677 C CA . GLU A 1 365 ? -19.406 -166.861 9.735 1.00 59.75 365 GLU A CA 1
ATOM 2678 C C . GLU A 1 365 ? -18.381 -166.042 10.516 1.00 56.63 365 GLU A C 1
ATOM 2679 O O . GLU A 1 365 ? -18.301 -166.139 11.745 1.00 57.37 365 GLU A O 1
ATOM 2685 N N . ILE A 1 366 ? -17.588 -165.246 9.804 1.00 46.43 366 ILE A N 1
ATOM 2686 C CA . ILE A 1 366 ? -16.569 -164.428 10.451 1.00 43.79 366 ILE A CA 1
ATOM 2687 C C . ILE A 1 366 ? -17.167 -163.515 11.514 1.00 43.22 366 ILE A C 1
ATOM 2688 O O . ILE A 1 366 ? -16.489 -163.106 12.454 1.00 36.61 366 ILE A O 1
ATOM 2693 N N . ILE A 1 367 ? -18.442 -163.191 11.349 1.00 53.90 367 ILE A N 1
ATOM 2694 C CA . ILE A 1 367 ? -19.146 -162.341 12.297 1.00 57.57 367 ILE A CA 1
ATOM 2695 C C . ILE A 1 367 ? -19.337 -163.074 13.613 1.00 59.62 367 ILE A C 1
ATOM 2696 O O . ILE A 1 367 ? -18.859 -162.631 14.652 1.00 61.55 367 ILE A O 1
ATOM 2701 N N . GLU A 1 368 ? -20.040 -164.199 13.554 1.00 66.96 368 GLU A N 1
ATOM 2702 C CA . GLU A 1 368 ? -20.307 -165.014 14.730 1.00 73.90 368 GLU A CA 1
ATOM 2703 C C . GLU A 1 368 ? -19.004 -165.500 15.341 1.00 74.97 368 GLU A C 1
ATOM 2704 O O . GLU A 1 368 ? -18.867 -165.559 16.565 1.00 76.27 368 GLU A O 1
ATOM 2710 N N . LYS A 1 369 ? -18.047 -165.849 14.486 1.00 70.73 369 LYS A N 1
ATOM 2711 C CA . LYS A 1 369 ? -16.764 -166.327 14.969 1.00 73.89 369 LYS A CA 1
ATOM 2712 C C . LYS A 1 369 ? -16.277 -165.435 16.099 1.00 77.33 369 LYS A C 1
ATOM 2713 O O . LYS A 1 369 ? -16.098 -165.892 17.225 1.00 85.10 369 LYS A O 1
ATOM 2719 N N . TYR A 1 370 ? -16.076 -164.158 15.803 1.00 79.31 370 TYR A N 1
ATOM 2720 C CA . TYR A 1 370 ? -15.608 -163.222 16.814 1.00 85.47 370 TYR A CA 1
ATOM 2721 C C . TYR A 1 370 ? -16.758 -162.698 17.663 1.00 95.96 370 TYR A C 1
ATOM 2722 O O . TYR A 1 370 ? -17.387 -161.694 17.331 1.00 102.19 370 TYR A O 1
ATOM 2731 N N . SER A 1 371 ? -17.019 -163.401 18.763 1.00 107.25 371 SER A N 1
ATOM 2732 C CA . SER A 1 371 ? -18.086 -163.061 19.701 1.00 114.78 371 SER A CA 1
ATOM 2733 C C . SER A 1 371 ? -19.446 -163.004 19.011 1.00 112.94 371 SER A C 1
ATOM 2734 O O . SER A 1 371 ? -19.530 -163.422 17.837 1.00 109.65 371 SER A O 1
ATOM 2738 N N . ASP B 1 8 ? -20.725 -184.342 -16.784 1.00 103.75 8 ASP B N 1
ATOM 2739 C CA . ASP B 1 8 ? -21.747 -183.348 -16.354 1.00 104.03 8 ASP B CA 1
ATOM 2740 C C . ASP B 1 8 ? -22.664 -182.931 -17.493 1.00 101.49 8 ASP B C 1
ATOM 2741 O O . ASP B 1 8 ? -22.218 -182.440 -18.533 1.00 98.94 8 ASP B O 1
ATOM 2746 N N . PHE B 1 9 ? -23.956 -183.132 -17.278 1.00 96.73 9 PHE B N 1
ATOM 2747 C CA . PHE B 1 9 ? -24.971 -182.775 -18.255 1.00 89.62 9 PHE B CA 1
ATOM 2748 C C . PHE B 1 9 ? -25.613 -181.490 -17.756 1.00 83.02 9 PHE B C 1
ATOM 2749 O O . PHE B 1 9 ? -25.810 -181.331 -16.552 1.00 87.59 9 PHE B O 1
ATOM 2757 N N . ILE B 1 10 ? -25.917 -180.566 -18.663 1.00 72.26 10 ILE B N 1
ATOM 2758 C CA . ILE B 1 10 ? -26.569 -179.318 -18.269 1.00 61.02 10 ILE B CA 1
ATOM 2759 C C . ILE B 1 10 ? -28.073 -179.570 -18.366 1.00 56.38 10 ILE B C 1
ATOM 2760 O O . ILE B 1 10 ? -28.608 -179.716 -19.464 1.00 57.42 10 ILE B O 1
ATOM 2765 N N . ASN B 1 11 ? -28.748 -179.638 -17.219 1.00 54.38 11 ASN B N 1
ATOM 2766 C CA . ASN B 1 11 ? -30.183 -179.918 -17.195 1.00 58.88 11 ASN B CA 1
ATOM 2767 C C . ASN B 1 11 ? -31.061 -178.765 -17.670 1.00 59.95 11 ASN B C 1
ATOM 2768 O O . ASN B 1 11 ? -30.574 -177.674 -17.964 1.00 72.58 11 ASN B O 1
ATOM 2773 N N . ILE B 1 12 ? -32.364 -179.006 -17.737 1.00 44.07 12 ILE B N 1
ATOM 2774 C CA . ILE B 1 12 ? -33.286 -177.989 -18.220 1.00 49.29 12 ILE B CA 1
ATOM 2775 C C . ILE B 1 12 ? -34.715 -178.503 -18.070 1.00 58.60 12 ILE B C 1
ATOM 2776 O O . ILE B 1 12 ? -35.688 -177.792 -18.332 1.00 60.03 12 ILE B O 1
ATOM 2781 N N . ASP B 1 13 ? -34.822 -179.753 -17.636 1.00 59.82 13 ASP B N 1
ATOM 2782 C CA . ASP B 1 13 ? -36.106 -180.398 -17.428 1.00 56.72 13 ASP B CA 1
ATOM 2783 C C . ASP B 1 13 ? -36.825 -179.750 -16.241 1.00 54.33 13 ASP B C 1
ATOM 2784 O O . ASP B 1 13 ? -36.389 -179.861 -15.095 1.00 52.26 13 ASP B O 1
ATOM 2789 N N . PRO B 1 14 ? -37.946 -179.065 -16.509 1.00 54.21 14 PRO B N 1
ATOM 2790 C CA . PRO B 1 14 ? -38.770 -178.373 -15.512 1.00 55.70 14 PRO B CA 1
ATOM 2791 C C . PRO B 1 14 ? -39.049 -179.153 -14.229 1.00 60.36 14 PRO B C 1
ATOM 2792 O O . PRO B 1 14 ? -38.964 -178.614 -13.118 1.00 60.26 14 PRO B O 1
ATOM 2796 N N . LEU B 1 15 ? -39.388 -180.425 -14.384 1.00 65.18 15 LEU B N 1
ATOM 2797 C CA . LEU B 1 15 ? -39.692 -181.260 -13.232 1.00 76.16 15 LEU B CA 1
ATOM 2798 C C . LEU B 1 15 ? -38.517 -181.377 -12.268 1.00 80.18 15 LEU B C 1
ATOM 2799 O O . LEU B 1 15 ? -38.717 -181.617 -11.076 1.00 91.59 15 LEU B O 1
ATOM 2804 N N . GLN B 1 16 ? -37.299 -181.194 -12.772 1.00 72.51 16 GLN B N 1
ATOM 2805 C CA . GLN B 1 16 ? -36.120 -181.353 -11.931 1.00 67.36 16 GLN B CA 1
ATOM 2806 C C . GLN B 1 16 ? -35.335 -180.120 -11.495 1.00 59.59 16 GLN B C 1
ATOM 2807 O O . GLN B 1 16 ? -34.825 -180.088 -10.376 1.00 67.55 16 GLN B O 1
ATOM 2813 N N . THR B 1 17 ? -35.232 -179.109 -12.349 1.00 48.72 17 THR B N 1
ATOM 2814 C CA . THR B 1 17 ? -34.475 -177.909 -11.994 1.00 48.94 17 THR B CA 1
ATOM 2815 C C . THR B 1 17 ? -34.717 -177.449 -10.548 1.00 49.31 17 THR B C 1
ATOM 2816 O O . THR B 1 17 ? -33.787 -177.032 -9.854 1.00 51.43 17 THR B O 1
ATOM 2820 N N . GLY B 1 18 ? -35.962 -177.534 -10.091 1.00 46.93 18 GLY B N 1
ATOM 2821 C CA . GLY B 1 18 ? -36.278 -177.114 -8.736 1.00 45.94 18 GLY B CA 1
ATOM 2822 C C . GLY B 1 18 ? -35.922 -178.116 -7.652 1.00 45.71 18 GLY B C 1
ATOM 2823 O O . GLY B 1 18 ? -35.531 -177.735 -6.551 1.00 43.81 18 GLY B O 1
ATOM 2824 N N . GLY B 1 19 ? -36.064 -179.401 -7.960 1.00 47.57 19 GLY B N 1
ATOM 2825 C CA . GLY B 1 19 ? -35.748 -180.430 -6.988 1.00 54.53 19 GLY B CA 1
ATOM 2826 C C . GLY B 1 19 ? -34.290 -180.848 -7.025 1.00 65.81 19 GLY B C 1
ATOM 2827 O O . GLY B 1 19 ? -33.978 -182.028 -6.870 1.00 67.88 19 GLY B O 1
ATOM 2828 N N . LYS B 1 20 ? -33.392 -179.888 -7.241 1.00 67.15 20 LYS B N 1
ATOM 2829 C CA . LYS B 1 20 ? -31.966 -180.183 -7.281 1.00 63.24 20 LYS B CA 1
ATOM 2830 C C . LYS B 1 20 ? -31.556 -180.516 -5.857 1.00 62.21 20 LYS B C 1
ATOM 2831 O O . LYS B 1 20 ? -31.549 -179.654 -4.981 1.00 60.85 20 LYS B O 1
ATOM 2837 N N . LEU B 1 21 ? -31.217 -181.775 -5.630 1.00 65.06 21 LEU B N 1
ATOM 2838 C CA . LEU B 1 21 ? -30.832 -182.238 -4.304 1.00 66.22 21 LEU B CA 1
ATOM 2839 C C . LEU B 1 21 ? -29.754 -181.384 -3.654 1.00 64.82 21 LEU B C 1
ATOM 2840 O O . LEU B 1 21 ? -28.596 -181.430 -4.055 1.00 71.26 21 LEU B O 1
ATOM 2845 N N . THR B 1 22 ? -30.142 -180.608 -2.649 1.00 67.19 22 THR B N 1
ATOM 2846 C CA . THR B 1 22 ? -29.207 -179.750 -1.926 1.00 78.33 22 THR B CA 1
ATOM 2847 C C . THR B 1 22 ? -28.041 -180.551 -1.341 1.00 83.24 22 THR B C 1
ATOM 2848 O O . THR B 1 22 ? -28.172 -181.744 -1.074 1.00 93.77 22 THR B O 1
ATOM 2852 N N . GLU B 1 23 ? -26.906 -179.887 -1.141 1.00 83.55 23 GLU B N 1
ATOM 2853 C CA . GLU B 1 23 ? -25.722 -180.535 -0.585 1.00 80.84 23 GLU B CA 1
ATOM 2854 C C . GLU B 1 23 ? -26.030 -180.992 0.834 1.00 71.80 23 GLU B C 1
ATOM 2855 O O . GLU B 1 23 ? -25.857 -182.160 1.168 1.00 67.90 23 GLU B O 1
ATOM 2861 N N . GLU B 1 24 ? -26.491 -180.061 1.664 1.00 68.48 24 GLU B N 1
ATOM 2862 C CA . GLU B 1 24 ? -26.836 -180.374 3.043 1.00 69.17 24 GLU B CA 1
ATOM 2863 C C . GLU B 1 24 ? -27.748 -181.589 3.039 1.00 68.74 24 GLU B C 1
ATOM 2864 O O . GLU B 1 24 ? -27.730 -182.391 3.966 1.00 73.85 24 GLU B O 1
ATOM 2870 N N . ALA B 1 25 ? -28.547 -181.715 1.985 1.00 68.81 25 ALA B N 1
ATOM 2871 C CA . ALA B 1 25 ? -29.468 -182.835 1.846 1.00 70.91 25 ALA B CA 1
ATOM 2872 C C . ALA B 1 25 ? -28.699 -184.081 1.438 1.00 72.67 25 ALA B C 1
ATOM 2873 O O . ALA B 1 25 ? -28.870 -185.144 2.029 1.00 73.27 25 ALA B O 1
ATOM 2875 N N . ARG B 1 26 ? -27.859 -183.954 0.417 1.00 76.63 26 ARG B N 1
ATOM 2876 C CA . ARG B 1 26 ? -27.063 -185.084 -0.031 1.00 75.10 26 ARG B CA 1
ATOM 2877 C C . ARG B 1 26 ? -26.286 -185.574 1.173 1.00 77.57 26 ARG B C 1
ATOM 2878 O O . ARG B 1 26 ? -26.192 -186.772 1.421 1.00 79.29 26 ARG B O 1
ATOM 2886 N N . GLN B 1 27 ? -25.744 -184.625 1.927 1.00 82.84 27 GLN B N 1
ATOM 2887 C CA . GLN B 1 27 ? -24.962 -184.932 3.113 1.00 88.68 27 GLN B CA 1
ATOM 2888 C C . GLN B 1 27 ? -25.858 -185.519 4.195 1.00 81.84 27 GLN B C 1
ATOM 2889 O O . GLN B 1 27 ? -25.451 -186.416 4.929 1.00 80.89 27 GLN B O 1
ATOM 2895 N N . ALA B 1 28 ? -27.084 -185.012 4.280 1.00 79.68 28 ALA B N 1
ATOM 2896 C CA . ALA B 1 28 ? -28.050 -185.490 5.266 1.00 77.85 28 ALA B CA 1
ATOM 2897 C C . ALA B 1 28 ? -28.488 -186.914 4.926 1.00 70.82 28 ALA B C 1
ATOM 2898 O O . ALA B 1 28 ? -28.744 -187.740 5.798 1.00 61.63 28 ALA B O 1
ATOM 2900 N N . LEU B 1 29 ? -28.576 -187.196 3.639 1.00 71.65 29 LEU B N 1
ATOM 2901 C CA . LEU B 1 29 ? -28.974 -188.515 3.200 1.00 77.16 29 LEU B CA 1
ATOM 2902 C C . LEU B 1 29 ? -27.837 -189.495 3.472 1.00 80.59 29 LEU B C 1
ATOM 2903 O O . LEU B 1 29 ? -28.056 -190.703 3.595 1.00 76.72 29 LEU B O 1
ATOM 2908 N N . LEU B 1 30 ? -26.624 -188.956 3.580 1.00 85.40 30 LEU B N 1
ATOM 2909 C CA . LEU B 1 30 ? -25.434 -189.757 3.839 1.00 90.52 30 LEU B CA 1
ATOM 2910 C C . LEU B 1 30 ? -25.600 -190.556 5.119 1.00 92.86 30 LEU B C 1
ATOM 2911 O O . LEU B 1 30 ? -25.965 -191.732 5.081 1.00 95.38 30 LEU B O 1
ATOM 2916 N N . GLU B 1 31 ? -25.337 -189.909 6.250 1.00 94.59 31 GLU B N 1
ATOM 2917 C CA . GLU B 1 31 ? -25.450 -190.565 7.547 1.00 104.60 31 GLU B CA 1
ATOM 2918 C C . GLU B 1 31 ? -26.715 -191.410 7.671 1.00 104.85 31 GLU B C 1
ATOM 2919 O O . GLU B 1 31 ? -26.739 -192.408 8.392 1.00 105.83 31 GLU B O 1
ATOM 2925 N N . TRP B 1 32 ? -27.766 -191.016 6.963 1.00 102.80 32 TRP B N 1
ATOM 2926 C CA . TRP B 1 32 ? -29.006 -191.765 7.020 1.00 101.01 32 TRP B CA 1
ATOM 2927 C C . TRP B 1 32 ? -28.966 -192.927 6.038 1.00 103.35 32 TRP B C 1
ATOM 2928 O O . TRP B 1 32 ? -28.482 -194.010 6.367 1.00 109.65 32 TRP B O 1
ATOM 2939 N N . PRO B 1 53 ? -34.560 -184.606 15.595 1.00 111.52 53 PRO B N 1
ATOM 2940 C CA . PRO B 1 53 ? -34.895 -183.662 14.523 1.00 110.22 53 PRO B CA 1
ATOM 2941 C C . PRO B 1 53 ? -35.894 -182.592 14.966 1.00 108.06 53 PRO B C 1
ATOM 2942 O O . PRO B 1 53 ? -36.855 -182.882 15.679 1.00 111.44 53 PRO B O 1
ATOM 2946 N N . PRO B 1 54 ? -35.685 -181.337 14.536 1.00 104.02 54 PRO B N 1
ATOM 2947 C CA . PRO B 1 54 ? -36.598 -180.259 14.923 1.00 95.98 54 PRO B CA 1
ATOM 2948 C C . PRO B 1 54 ? -37.987 -180.446 14.325 1.00 88.38 54 PRO B C 1
ATOM 2949 O O . PRO B 1 54 ? -38.817 -179.542 14.389 1.00 93.41 54 PRO B O 1
ATOM 2953 N N . ILE B 1 55 ? -38.232 -181.624 13.756 1.00 73.16 55 ILE B N 1
ATOM 2954 C CA . ILE B 1 55 ? -39.506 -181.928 13.115 1.00 73.87 55 ILE B CA 1
ATOM 2955 C C . ILE B 1 55 ? -40.681 -181.088 13.599 1.00 81.88 55 ILE B C 1
ATOM 2956 O O . ILE B 1 55 ? -41.393 -180.491 12.788 1.00 87.50 55 ILE B O 1
ATOM 2961 N N . HIS B 1 56 ? -40.892 -181.044 14.911 1.00 85.75 56 HIS B N 1
ATOM 2962 C CA . HIS B 1 56 ? -42.000 -180.270 15.470 1.00 92.03 56 HIS B CA 1
ATOM 2963 C C . HIS B 1 56 ? -41.831 -178.792 15.129 1.00 85.16 56 HIS B C 1
ATOM 2964 O O . HIS B 1 56 ? -42.680 -178.195 14.461 1.00 75.73 56 HIS B O 1
ATOM 2971 N N . ASP B 1 57 ? -40.730 -178.207 15.587 1.00 83.45 57 ASP B N 1
ATOM 2972 C CA . ASP B 1 57 ? -40.445 -176.804 15.317 1.00 84.26 57 ASP B CA 1
ATOM 2973 C C . ASP B 1 57 ? -40.611 -176.539 13.824 1.00 82.59 57 ASP B C 1
ATOM 2974 O O . ASP B 1 57 ? -41.067 -175.472 13.412 1.00 82.19 57 ASP B O 1
ATOM 2979 N N . PHE B 1 58 ? -40.242 -177.531 13.022 1.00 80.01 58 PHE B N 1
ATOM 2980 C CA . PHE B 1 58 ? -40.328 -177.428 11.575 1.00 72.66 58 PHE B CA 1
ATOM 2981 C C . PHE B 1 58 ? -41.748 -177.180 11.105 1.00 69.77 58 PHE B C 1
ATOM 2982 O O . PHE B 1 58 ? -42.016 -176.187 10.433 1.00 73.96 58 PHE B O 1
ATOM 2990 N N . ILE B 1 59 ? -42.658 -178.081 11.457 1.00 69.03 59 ILE B N 1
ATOM 2991 C CA . ILE B 1 59 ? -44.039 -177.955 11.010 1.00 79.71 59 ILE B CA 1
ATOM 2992 C C . ILE B 1 59 ? -44.922 -177.028 11.843 1.00 85.26 59 ILE B C 1
ATOM 2993 O O . ILE B 1 59 ? -45.928 -176.519 11.346 1.00 89.82 59 ILE B O 1
ATOM 2998 N N . HIS B 1 60 ? -44.559 -176.796 13.097 1.00 91.57 60 HIS B N 1
ATOM 2999 C CA . HIS B 1 60 ? -45.374 -175.925 13.937 1.00 100.83 60 HIS B CA 1
ATOM 3000 C C . HIS B 1 60 ? -44.812 -174.515 14.089 1.00 100.29 60 HIS B C 1
ATOM 3001 O O . HIS B 1 60 ? -45.221 -173.771 14.981 1.00 103.18 60 HIS B O 1
ATOM 3008 N N . ASN B 1 61 ? -43.888 -174.144 13.208 1.00 98.28 61 ASN B N 1
ATOM 3009 C CA . ASN B 1 61 ? -43.281 -172.814 13.253 1.00 94.32 61 ASN B CA 1
ATOM 3010 C C . ASN B 1 61 ? -42.772 -172.378 11.884 1.00 88.25 61 ASN B C 1
ATOM 3011 O O . ASN B 1 61 ? -43.442 -171.644 11.149 1.00 80.59 61 ASN B O 1
ATOM 3016 N N . GLN B 1 62 ? -41.571 -172.841 11.560 1.00 81.37 62 GLN B N 1
ATOM 3017 C CA . GLN B 1 62 ? -40.920 -172.517 10.305 1.00 76.11 62 GLN B CA 1
ATOM 3018 C C . GLN B 1 62 ? -41.826 -172.658 9.087 1.00 70.53 62 GLN B C 1
ATOM 3019 O O . GLN B 1 62 ? -41.983 -171.709 8.323 1.00 76.60 62 GLN B O 1
ATOM 3025 N N . LEU B 1 63 ? -42.429 -173.829 8.914 1.00 67.02 63 LEU B N 1
ATOM 3026 C CA . LEU B 1 63 ? -43.297 -174.082 7.763 1.00 70.49 63 LEU B CA 1
ATOM 3027 C C . LEU B 1 63 ? -44.558 -173.211 7.663 1.00 80.45 63 LEU B C 1
ATOM 3028 O O . LEU B 1 63 ? -44.896 -172.724 6.581 1.00 79.14 63 LEU B O 1
ATOM 3033 N N . PRO B 1 64 ? -45.287 -173.022 8.777 1.00 90.24 64 PRO B N 1
ATOM 3034 C CA . PRO B 1 64 ? -46.495 -172.189 8.706 1.00 95.63 64 PRO B CA 1
ATOM 3035 C C . PRO B 1 64 ? -46.094 -170.752 8.378 1.00 98.40 64 PRO B C 1
ATOM 3036 O O . PRO B 1 64 ? -46.881 -169.971 7.836 1.00 97.84 64 PRO B O 1
ATOM 3040 N N . LYS B 1 65 ? -44.854 -170.423 8.729 1.00 93.73 65 LYS B N 1
ATOM 3041 C CA . LYS B 1 65 ? -44.292 -169.102 8.493 1.00 82.92 65 LYS B CA 1
ATOM 3042 C C . LYS B 1 65 ? -44.010 -168.911 7.006 1.00 76.56 65 LYS B C 1
ATOM 3043 O O . LYS B 1 65 ? -44.596 -168.043 6.367 1.00 75.68 65 LYS B O 1
ATOM 3049 N N . PHE B 1 66 ? -43.119 -169.733 6.462 1.00 69.98 66 PHE B N 1
ATOM 3050 C CA . PHE B 1 66 ? -42.749 -169.657 5.052 1.00 66.20 66 PHE B CA 1
ATOM 3051 C C . PHE B 1 66 ? -43.958 -169.561 4.126 1.00 63.76 66 PHE B C 1
ATOM 3052 O O . PHE B 1 66 ? -43.986 -168.743 3.203 1.00 60.70 66 PHE B O 1
ATOM 3060 N N . LEU B 1 67 ? -44.952 -170.407 4.369 1.00 66.45 67 LEU B N 1
ATOM 3061 C CA . LEU B 1 67 ? -46.150 -170.416 3.542 1.00 72.67 67 LEU B CA 1
ATOM 3062 C C . LEU B 1 67 ? -47.125 -169.299 3.904 1.00 79.34 67 LEU B C 1
ATOM 3063 O O . LEU B 1 67 ? -48.054 -169.004 3.148 1.00 77.48 67 LEU B O 1
ATOM 3068 N N . GLY B 1 68 ? -46.917 -168.679 5.060 1.00 86.20 68 GLY B N 1
ATOM 3069 C CA . GLY B 1 68 ? -47.812 -167.615 5.479 1.00 94.69 68 GLY B CA 1
ATOM 3070 C C . GLY B 1 68 ? -49.227 -168.140 5.632 1.00 102.50 68 GLY B C 1
ATOM 3071 O O . GLY B 1 68 ? -50.168 -167.622 5.019 1.00 96.91 68 GLY B O 1
ATOM 3072 N N . CYS B 1 69 ? -49.365 -169.184 6.449 1.00 105.95 69 CYS B N 1
ATOM 3073 C CA . CYS B 1 69 ? -50.655 -169.814 6.718 1.00 102.23 69 CYS B CA 1
ATOM 3074 C C . CYS B 1 69 ? -50.712 -170.310 8.164 1.00 103.01 69 CYS B C 1
ATOM 3075 O O . CYS B 1 69 ? -49.679 -170.437 8.832 1.00 98.94 69 CYS B O 1
ATOM 3078 N N . ASP B 1 70 ? -51.930 -170.588 8.631 1.00 101.31 70 ASP B N 1
ATOM 3079 C CA . ASP B 1 70 ? -52.180 -171.060 9.996 1.00 95.05 70 ASP B CA 1
ATOM 3080 C C . ASP B 1 70 ? -51.609 -172.450 10.287 1.00 87.49 70 ASP B C 1
ATOM 3081 O O . ASP B 1 70 ? -50.581 -172.582 10.960 1.00 74.98 70 ASP B O 1
ATOM 3086 N N . VAL B 1 71 ? -52.291 -173.484 9.805 1.00 82.62 71 VAL B N 1
ATOM 3087 C CA . VAL B 1 71 ? -51.814 -174.844 10.007 1.00 79.33 71 VAL B CA 1
ATOM 3088 C C . VAL B 1 71 ? -51.248 -175.365 8.699 1.00 77.43 71 VAL B C 1
ATOM 3089 O O . VAL B 1 71 ? -51.902 -175.317 7.656 1.00 73.17 71 VAL B O 1
ATOM 3093 N N . ALA B 1 72 ? -50.009 -175.838 8.763 1.00 78.75 72 ALA B N 1
ATOM 3094 C CA . ALA B 1 72 ? -49.335 -176.388 7.600 1.00 80.55 72 ALA B CA 1
ATOM 3095 C C . ALA B 1 72 ? -48.772 -177.745 7.992 1.00 82.19 72 ALA B C 1
ATOM 3096 O O . ALA B 1 72 ? -48.062 -177.869 8.993 1.00 75.29 72 ALA B O 1
ATOM 3098 N N . ARG B 1 73 ? -49.106 -178.760 7.201 1.00 82.39 73 ARG B N 1
ATOM 3099 C CA . ARG B 1 73 ? -48.650 -180.123 7.448 1.00 74.26 73 ARG B CA 1
ATOM 3100 C C . ARG B 1 73 ? -47.885 -180.631 6.220 1.00 67.08 73 ARG B C 1
ATOM 3101 O O . ARG B 1 73 ? -48.050 -180.106 5.116 1.00 60.36 73 ARG B O 1
ATOM 3109 N N . VAL B 1 74 ? -47.042 -181.641 6.418 1.00 59.69 74 VAL B N 1
ATOM 3110 C CA . VAL B 1 74 ? -46.273 -182.227 5.324 1.00 48.25 74 VAL B CA 1
ATOM 3111 C C . VAL B 1 74 ? -47.008 -183.477 4.837 1.00 48.96 74 VAL B C 1
ATOM 3112 O O . VAL B 1 74 ? -47.693 -184.141 5.618 1.00 49.39 74 VAL B O 1
ATOM 3116 N N . THR B 1 75 ? -46.873 -183.802 3.556 1.00 40.94 75 THR B N 1
ATOM 3117 C CA . THR B 1 75 ? -47.565 -184.970 3.026 1.00 47.50 75 THR B CA 1
ATOM 3118 C C . THR B 1 75 ? -46.717 -185.779 2.063 1.00 49.74 75 THR B C 1
ATOM 3119 O O . THR B 1 75 ? -45.540 -185.490 1.868 1.00 55.31 75 THR B O 1
ATOM 3123 N N . ASN B 1 76 ? -47.332 -186.788 1.454 1.00 45.73 76 ASN B N 1
ATOM 3124 C CA . ASN B 1 76 ? -46.635 -187.651 0.511 1.00 50.78 76 ASN B CA 1
ATOM 3125 C C . ASN B 1 76 ? -46.723 -187.132 -0.925 1.00 49.92 76 ASN B C 1
ATOM 3126 O O . ASN B 1 76 ? -47.122 -187.840 -1.849 1.00 43.17 76 ASN B O 1
ATOM 3131 N N . GLY B 1 77 ? -46.317 -185.885 -1.106 1.00 52.52 77 GLY B N 1
ATOM 3132 C CA . GLY B 1 77 ? -46.364 -185.291 -2.423 1.00 55.11 77 GLY B CA 1
ATOM 3133 C C . GLY B 1 77 ? -47.460 -184.253 -2.436 1.00 56.86 77 GLY B C 1
ATOM 3134 O O . GLY B 1 77 ? -48.171 -184.062 -1.449 1.00 44.45 77 GLY B O 1
ATOM 3135 N N . ALA B 1 78 ? -47.596 -183.565 -3.555 1.00 59.36 78 ALA B N 1
ATOM 3136 C CA . ALA B 1 78 ? -48.631 -182.561 -3.665 1.00 64.98 78 ALA B CA 1
ATOM 3137 C C . ALA B 1 78 ? -49.972 -183.271 -3.838 1.00 62.10 78 ALA B C 1
ATOM 3138 O O . ALA B 1 78 ? -50.816 -183.254 -2.941 1.00 55.41 78 ALA B O 1
ATOM 3140 N N . ARG B 1 79 ? -50.149 -183.905 -4.993 1.00 52.56 79 ARG B N 1
ATOM 3141 C CA . ARG B 1 79 ? -51.379 -184.617 -5.308 1.00 54.73 79 ARG B CA 1
ATOM 3142 C C . ARG B 1 79 ? -51.984 -185.261 -4.069 1.00 60.77 79 ARG B C 1
ATOM 3143 O O . ARG B 1 79 ? -53.200 -185.255 -3.883 1.00 67.84 79 ARG B O 1
ATOM 3151 N N . GLU B 1 80 ? -51.122 -185.802 -3.218 1.00 61.35 80 GLU B N 1
ATOM 3152 C CA . GLU B 1 80 ? -51.562 -186.447 -1.993 1.00 62.19 80 GLU B CA 1
ATOM 3153 C C . GLU B 1 80 ? -52.128 -185.450 -0.994 1.00 56.46 80 GLU B C 1
ATOM 3154 O O . GLU B 1 80 ? -53.029 -185.780 -0.230 1.00 56.97 80 GLU B O 1
ATOM 3160 N N . ALA B 1 81 ? -51.594 -184.235 -0.990 1.00 54.85 81 ALA B N 1
ATOM 3161 C CA . ALA B 1 81 ? -52.066 -183.206 -0.071 1.00 55.99 81 ALA B CA 1
ATOM 3162 C C . ALA B 1 81 ? -53.296 -182.518 -0.642 1.00 55.69 81 ALA B C 1
ATOM 3163 O O . ALA B 1 81 ? -54.074 -181.912 0.100 1.00 42.09 81 ALA B O 1
ATOM 3165 N N . LYS B 1 82 ? -53.457 -182.617 -1.961 1.00 54.65 82 LYS B N 1
ATOM 3166 C CA . LYS B 1 82 ? -54.595 -182.020 -2.652 1.00 65.83 82 LYS B CA 1
ATOM 3167 C C . LYS B 1 82 ? -55.836 -182.895 -2.495 1.00 74.57 82 LYS B C 1
ATOM 3168 O O . LYS B 1 82 ? -56.929 -182.392 -2.229 1.00 83.74 82 LYS B O 1
ATOM 3174 N N . PHE B 1 83 ? -55.671 -184.202 -2.675 1.00 73.82 83 PHE B N 1
ATOM 3175 C CA . PHE B 1 83 ? -56.781 -185.130 -2.512 1.00 60.99 83 PHE B CA 1
ATOM 3176 C C . PHE B 1 83 ? -57.131 -185.159 -1.024 1.00 54.55 83 PHE B C 1
ATOM 3177 O O . PHE B 1 83 ? -58.179 -185.658 -0.628 1.00 48.56 83 PHE B O 1
ATOM 3185 N N . ALA B 1 84 ? -56.238 -184.615 -0.204 1.00 56.63 84 ALA B N 1
ATOM 3186 C CA . ALA B 1 84 ? -56.463 -184.549 1.231 1.00 66.78 84 ALA B CA 1
ATOM 3187 C C . ALA B 1 84 ? -57.752 -183.776 1.416 1.00 74.89 84 ALA B C 1
ATOM 3188 O O . ALA B 1 84 ? -58.745 -184.316 1.896 1.00 82.09 84 ALA B O 1
ATOM 3190 N N . VAL B 1 85 ? -57.730 -182.507 1.019 1.00 81.50 85 VAL B N 1
ATOM 3191 C CA . VAL B 1 85 ? -58.908 -181.660 1.136 1.00 85.58 85 VAL B CA 1
ATOM 3192 C C . VAL B 1 85 ? -60.022 -182.102 0.188 1.00 89.10 85 VAL B C 1
ATOM 3193 O O . VAL B 1 85 ? -61.169 -182.240 0.609 1.00 91.27 85 VAL B O 1
ATOM 3197 N N . MET B 1 86 ? -59.691 -182.334 -1.082 1.00 91.04 86 MET B N 1
ATOM 3198 C CA . MET B 1 86 ? -60.694 -182.762 -2.060 1.00 95.13 86 MET B CA 1
ATOM 3199 C C . MET B 1 86 ? -61.586 -183.896 -1.550 1.00 100.91 86 MET B C 1
ATOM 3200 O O . MET B 1 86 ? -62.758 -183.994 -1.917 1.00 111.24 86 MET B O 1
ATOM 3205 N N . HIS B 1 87 ? -61.025 -184.760 -0.714 1.00 103.40 87 HIS B N 1
ATOM 3206 C CA . HIS B 1 87 ? -61.784 -185.864 -0.144 1.00 98.13 87 HIS B CA 1
ATOM 3207 C C . HIS B 1 87 ? -62.369 -185.359 1.174 1.00 93.62 87 HIS B C 1
ATOM 3208 O O . HIS B 1 87 ? -63.456 -185.769 1.581 1.00 94.91 87 HIS B O 1
ATOM 3215 N N . SER B 1 88 ? -61.639 -184.442 1.810 1.00 86.15 88 SER B N 1
ATOM 3216 C CA . SER B 1 88 ? -62.014 -183.841 3.092 1.00 78.78 88 SER B CA 1
ATOM 3217 C C . SER B 1 88 ? -63.157 -182.824 2.996 1.00 80.54 88 SER B C 1
ATOM 3218 O O . SER B 1 88 ? -63.628 -182.313 4.018 1.00 76.32 88 SER B O 1
ATOM 3221 N N . LEU B 1 89 ? -63.605 -182.539 1.775 1.00 85.69 89 LEU B N 1
ATOM 3222 C CA . LEU B 1 89 ? -64.677 -181.569 1.557 1.00 87.59 89 LEU B CA 1
ATOM 3223 C C . LEU B 1 89 ? -65.719 -182.038 0.546 1.00 87.05 89 LEU B C 1
ATOM 3224 O O . LEU B 1 89 ? -66.772 -181.420 0.405 1.00 84.12 89 LEU B O 1
ATOM 3229 N N . ALA B 1 90 ? -65.418 -183.124 -0.160 1.00 90.27 90 ALA B N 1
ATOM 3230 C CA . ALA B 1 90 ? -66.334 -183.669 -1.157 1.00 92.87 90 ALA B CA 1
ATOM 3231 C C . ALA B 1 90 ? -67.702 -183.944 -0.535 1.00 99.37 90 ALA B C 1
ATOM 3232 O O . ALA B 1 90 ? -67.795 -184.390 0.609 1.00 104.36 90 ALA B O 1
ATOM 3234 N N . LYS B 1 91 ? -68.760 -183.664 -1.290 1.00 102.76 91 LYS B N 1
ATOM 3235 C CA . LYS B 1 91 ? -70.125 -183.892 -0.824 1.00 102.37 91 LYS B CA 1
ATOM 3236 C C . LYS B 1 91 ? -70.988 -184.408 -1.968 1.00 109.82 91 LYS B C 1
ATOM 3237 O O . LYS B 1 91 ? -71.579 -183.627 -2.715 1.00 112.56 91 LYS B O 1
ATOM 3243 N N . LYS B 1 92 ? -71.047 -185.734 -2.080 1.00 116.67 92 LYS B N 1
ATOM 3244 C CA . LYS B 1 92 ? -71.797 -186.448 -3.114 1.00 122.29 92 LYS B CA 1
ATOM 3245 C C . LYS B 1 92 ? -72.438 -185.561 -4.178 1.00 124.16 92 LYS B C 1
ATOM 3246 O O . LYS B 1 92 ? -73.350 -184.780 -3.894 1.00 127.34 92 LYS B O 1
ATOM 3252 N N . ASP B 1 93 ? -71.953 -185.702 -5.409 1.00 122.08 93 ASP B N 1
ATOM 3253 C CA . ASP B 1 93 ? -72.440 -184.915 -6.534 1.00 118.47 93 ASP B CA 1
ATOM 3254 C C . ASP B 1 93 ? -72.202 -183.432 -6.292 1.00 115.28 93 ASP B C 1
ATOM 3255 O O . ASP B 1 93 ? -73.072 -182.597 -6.544 1.00 118.33 93 ASP B O 1
ATOM 3260 N N . ALA B 1 94 ? -71.012 -183.122 -5.786 1.00 108.40 94 ALA B N 1
ATOM 3261 C CA . ALA B 1 94 ? -70.608 -181.749 -5.523 1.00 98.10 94 ALA B CA 1
ATOM 3262 C C . ALA B 1 94 ? -69.707 -181.343 -6.677 1.00 92.58 94 ALA B C 1
ATOM 3263 O O . ALA B 1 94 ? -69.526 -182.103 -7.629 1.00 87.53 94 ALA B O 1
ATOM 3265 N N . TRP B 1 95 ? -69.139 -180.148 -6.598 1.00 91.64 95 TRP B N 1
ATOM 3266 C CA . TRP B 1 95 ? -68.277 -179.680 -7.664 1.00 90.86 95 TRP B CA 1
ATOM 3267 C C . TRP B 1 95 ? -67.012 -179.003 -7.182 1.00 91.83 95 TRP B C 1
ATOM 3268 O O . TRP B 1 95 ? -66.881 -178.603 -6.022 1.00 83.78 95 TRP B O 1
ATOM 3279 N N . VAL B 1 96 ? -66.075 -178.895 -8.110 1.00 95.05 96 VAL B N 1
ATOM 3280 C CA . VAL B 1 96 ? -64.800 -178.262 -7.864 1.00 96.80 96 VAL B CA 1
ATOM 3281 C C . VAL B 1 96 ? -64.429 -177.647 -9.196 1.00 96.18 96 VAL B C 1
ATOM 3282 O O . VAL B 1 96 ? -64.687 -178.226 -10.258 1.00 89.27 96 VAL B O 1
ATOM 3286 N N . VAL B 1 97 ? -63.845 -176.463 -9.147 1.00 94.37 97 VAL B N 1
ATOM 3287 C CA . VAL B 1 97 ? -63.453 -175.802 -10.369 1.00 97.08 97 VAL B CA 1
ATOM 3288 C C . VAL B 1 97 ? -61.953 -175.565 -10.368 1.00 101.79 97 VAL B C 1
ATOM 3289 O O . VAL B 1 97 ? -61.389 -175.035 -9.407 1.00 99.42 97 VAL B O 1
ATOM 3293 N N . MET B 1 98 ? -61.311 -175.985 -11.451 1.00 102.22 98 MET B N 1
ATOM 3294 C CA . MET B 1 98 ? -59.871 -175.839 -11.599 1.00 103.71 98 MET B CA 1
ATOM 3295 C C . MET B 1 98 ? -59.524 -175.382 -13.010 1.00 107.43 98 MET B C 1
ATOM 3296 O O . MET B 1 98 ? -60.219 -175.718 -13.977 1.00 103.78 98 MET B O 1
ATOM 3301 N N . ASP B 1 99 ? -58.436 -174.625 -13.120 1.00 107.36 99 ASP B N 1
ATOM 3302 C CA . ASP B 1 99 ? -57.983 -174.111 -14.405 1.00 103.10 99 ASP B CA 1
ATOM 3303 C C . ASP B 1 99 ? -57.920 -175.180 -15.496 1.00 94.16 99 ASP B C 1
ATOM 3304 O O . ASP B 1 99 ? -57.810 -176.373 -15.221 1.00 95.72 99 ASP B O 1
ATOM 3309 N N . GLU B 1 100 ? -58.008 -174.732 -16.739 1.00 87.61 100 GLU B N 1
ATOM 3310 C CA . GLU B 1 100 ? -57.964 -175.615 -17.891 1.00 86.14 100 GLU B CA 1
ATOM 3311 C C . GLU B 1 100 ? -56.526 -176.092 -18.063 1.00 86.64 100 GLU B C 1
ATOM 3312 O O . GLU B 1 100 ? -56.228 -176.902 -18.942 1.00 87.78 100 GLU B O 1
ATOM 3318 N N . ASN B 1 101 ? -55.644 -175.579 -17.206 1.00 83.63 101 ASN B N 1
ATOM 3319 C CA . ASN B 1 101 ? -54.223 -175.920 -17.225 1.00 82.00 101 ASN B CA 1
ATOM 3320 C C . ASN B 1 101 ? -53.825 -176.672 -15.962 1.00 82.72 101 ASN B C 1
ATOM 3321 O O . ASN B 1 101 ? -52.662 -176.647 -15.562 1.00 90.21 101 ASN B O 1
ATOM 3326 N N . CYS B 1 102 ? -54.786 -177.331 -15.328 1.00 81.66 102 CYS B N 1
ATOM 3327 C CA . CYS B 1 102 ? -54.514 -178.056 -14.094 1.00 77.88 102 CYS B CA 1
ATOM 3328 C C . CYS B 1 102 ? -53.583 -179.254 -14.266 1.00 77.50 102 CYS B C 1
ATOM 3329 O O . CYS B 1 102 ? -53.555 -179.892 -15.321 1.00 71.11 102 CYS B O 1
ATOM 3332 N N . HIS B 1 103 ? -52.810 -179.530 -13.218 1.00 79.98 103 HIS B N 1
ATOM 3333 C CA . HIS B 1 103 ? -51.873 -180.651 -13.190 1.00 86.41 103 HIS B CA 1
ATOM 3334 C C . HIS B 1 103 ? -52.777 -181.888 -13.292 1.00 88.77 103 HIS B C 1
ATOM 3335 O O . HIS B 1 103 ? -53.812 -181.941 -12.620 1.00 89.20 103 HIS B O 1
ATOM 3342 N N . TYR B 1 104 ? -52.410 -182.870 -14.121 1.00 81.22 104 TYR B N 1
ATOM 3343 C CA . TYR B 1 104 ? -53.236 -184.076 -14.268 1.00 70.94 104 TYR B CA 1
ATOM 3344 C C . TYR B 1 104 ? -53.614 -184.639 -12.904 1.00 63.60 104 TYR B C 1
ATOM 3345 O O . TYR B 1 104 ? -54.592 -185.366 -12.764 1.00 55.35 104 TYR B O 1
ATOM 3354 N N . SER B 1 105 ? -52.816 -184.285 -11.904 1.00 56.27 105 SER B N 1
ATOM 3355 C CA . SER B 1 105 ? -53.009 -184.745 -10.546 1.00 63.82 105 SER B CA 1
ATOM 3356 C C . SER B 1 105 ? -54.122 -184.031 -9.790 1.00 76.00 105 SER B C 1
ATOM 3357 O O . SER B 1 105 ? -54.763 -184.634 -8.932 1.00 85.86 105 SER B O 1
ATOM 3360 N N . SER B 1 106 ? -54.356 -182.753 -10.080 1.00 82.64 106 SER B N 1
ATOM 3361 C CA . SER B 1 106 ? -55.425 -182.028 -9.386 1.00 81.75 106 SER B CA 1
ATOM 3362 C C . SER B 1 106 ? -56.777 -182.561 -9.870 1.00 79.77 106 SER B C 1
ATOM 3363 O O . SER B 1 106 ? -57.745 -182.648 -9.105 1.00 63.43 106 SER B O 1
ATOM 3366 N N . TYR B 1 107 ? -56.808 -182.929 -11.150 1.00 79.05 107 TYR B N 1
ATOM 3367 C CA . TYR B 1 107 ? -57.995 -183.466 -11.810 1.00 84.01 107 TYR B CA 1
ATOM 3368 C C . TYR B 1 107 ? -58.354 -184.867 -11.295 1.00 82.59 107 TYR B C 1
ATOM 3369 O O . TYR B 1 107 ? -59.512 -185.151 -10.983 1.00 85.36 107 TYR B O 1
ATOM 3378 N N . VAL B 1 108 ? -57.361 -185.744 -11.211 1.00 73.85 108 VAL B N 1
ATOM 3379 C CA . VAL B 1 108 ? -57.600 -187.101 -10.748 1.00 60.88 108 VAL B CA 1
ATOM 3380 C C . VAL B 1 108 ? -57.690 -187.211 -9.230 1.00 63.79 108 VAL B C 1
ATOM 3381 O O . VAL B 1 108 ? -58.292 -188.149 -8.716 1.00 70.02 108 VAL B O 1
ATOM 3385 N N . ALA B 1 109 ? -57.092 -186.267 -8.507 1.00 65.19 109 ALA B N 1
ATOM 3386 C CA . ALA B 1 109 ? -57.167 -186.293 -7.047 1.00 68.73 109 ALA B CA 1
ATOM 3387 C C . ALA B 1 109 ? -58.545 -185.764 -6.672 1.00 77.02 109 ALA B C 1
ATOM 3388 O O . ALA B 1 109 ? -58.936 -185.762 -5.506 1.00 84.63 109 ALA B O 1
ATOM 3390 N N . ALA B 1 110 ? -59.267 -185.291 -7.683 1.00 77.34 110 ALA B N 1
ATOM 3391 C CA . ALA B 1 110 ? -60.623 -184.800 -7.505 1.00 73.12 110 ALA B CA 1
ATOM 3392 C C . ALA B 1 110 ? -61.490 -186.015 -7.795 1.00 79.24 110 ALA B C 1
ATOM 3393 O O . ALA B 1 110 ? -62.404 -186.334 -7.037 1.00 83.91 110 ALA B O 1
ATOM 3395 N N . GLU B 1 111 ? -61.170 -186.696 -8.897 1.00 77.03 111 GLU B N 1
ATOM 3396 C CA . GLU B 1 111 ? -61.870 -187.908 -9.323 1.00 71.84 111 GLU B CA 1
ATOM 3397 C C . GLU B 1 111 ? -61.913 -188.916 -8.180 1.00 77.19 111 GLU B C 1
ATOM 3398 O O . GLU B 1 111 ? -62.946 -189.529 -7.908 1.00 78.68 111 GLU B O 1
ATOM 3404 N N . ARG B 1 112 ? -60.769 -189.082 -7.524 1.00 81.63 112 ARG B N 1
ATOM 3405 C CA . ARG B 1 112 ? -60.633 -190.006 -6.409 1.00 80.07 112 ARG B CA 1
ATOM 3406 C C . ARG B 1 112 ? -61.506 -189.544 -5.241 1.00 80.16 112 ARG B C 1
ATOM 3407 O O . ARG B 1 112 ? -61.995 -190.357 -4.458 1.00 84.67 112 ARG B O 1
ATOM 3415 N N . ALA B 1 113 ? -61.700 -188.236 -5.123 1.00 80.86 113 ALA B N 1
ATOM 3416 C CA . ALA B 1 113 ? -62.531 -187.696 -4.056 1.00 85.16 113 ALA B CA 1
ATOM 3417 C C . ALA B 1 113 ? -63.990 -187.885 -4.460 1.00 91.08 113 ALA B C 1
ATOM 3418 O O . ALA B 1 113 ? -64.901 -187.674 -3.659 1.00 97.73 113 ALA B O 1
ATOM 3420 N N . GLY B 1 114 ? -64.194 -188.287 -5.714 1.00 92.33 114 GLY B N 1
ATOM 3421 C CA . GLY B 1 114 ? -65.533 -188.509 -6.237 1.00 91.31 114 GLY B CA 1
ATOM 3422 C C . GLY B 1 114 ? -66.104 -187.327 -7.007 1.00 89.27 114 GLY B C 1
ATOM 3423 O O . GLY B 1 114 ? -66.700 -187.489 -8.073 1.00 84.63 114 GLY B O 1
ATOM 3424 N N . LEU B 1 115 ? -65.905 -186.133 -6.457 1.00 88.89 115 LEU B N 1
ATOM 3425 C CA . LEU B 1 115 ? -66.395 -184.883 -7.033 1.00 90.04 115 LEU B CA 1
ATOM 3426 C C . LEU B 1 115 ? -66.393 -184.762 -8.557 1.00 95.28 115 LEU B C 1
ATOM 3427 O O . LEU B 1 115 ? -65.739 -185.532 -9.268 1.00 92.58 115 LEU B O 1
ATOM 3432 N N . ASN B 1 116 ? -67.147 -183.773 -9.035 1.00 99.03 116 ASN B N 1
ATOM 3433 C CA . ASN B 1 116 ? -67.275 -183.465 -10.457 1.00 93.69 116 ASN B CA 1
ATOM 3434 C C . ASN B 1 116 ? -66.301 -182.337 -10.757 1.00 91.89 116 ASN B C 1
ATOM 3435 O O . ASN B 1 116 ? -65.987 -181.527 -9.880 1.00 81.36 116 ASN B O 1
ATOM 3440 N N . ILE B 1 117 ? -65.834 -182.266 -11.996 1.00 93.50 117 ILE B N 1
ATOM 3441 C CA . ILE B 1 117 ? -64.866 -181.240 -12.342 1.00 96.06 117 ILE B CA 1
ATOM 3442 C C . ILE B 1 117 ? -65.296 -180.247 -13.411 1.00 93.62 117 ILE B C 1
ATOM 3443 O O . ILE B 1 117 ? -65.728 -180.619 -14.505 1.00 83.67 117 ILE B O 1
ATOM 3448 N N . ALA B 1 118 ? -65.158 -178.971 -13.070 1.00 96.94 118 ALA B N 1
ATOM 3449 C CA . ALA B 1 118 ? -65.487 -177.881 -13.970 1.00 98.23 118 ALA B CA 1
ATOM 3450 C C . ALA B 1 118 ? -64.166 -177.275 -14.439 1.00 101.26 118 ALA B C 1
ATOM 3451 O O . ALA B 1 118 ? -63.336 -176.865 -13.623 1.00 94.79 118 ALA B O 1
ATOM 3453 N N . LEU B 1 119 ? -63.976 -177.225 -15.756 1.00 105.24 119 LEU B N 1
ATOM 3454 C CA . LEU B 1 119 ? -62.749 -176.691 -16.343 1.00 109.57 119 LEU B CA 1
ATOM 3455 C C . LEU B 1 119 ? -62.876 -175.240 -16.823 1.00 114.06 119 LEU B C 1
ATOM 3456 O O . LEU B 1 119 ? -63.352 -174.996 -17.935 1.00 114.96 119 LEU B O 1
ATOM 3461 N N . VAL B 1 120 ? -62.448 -174.282 -15.996 1.00 114.46 120 VAL B N 1
ATOM 3462 C CA . VAL B 1 120 ? -62.507 -172.872 -16.386 1.00 109.40 120 VAL B CA 1
ATOM 3463 C C . VAL B 1 120 ? -61.567 -172.694 -17.575 1.00 113.14 120 VAL B C 1
ATOM 3464 O O . VAL B 1 120 ? -60.436 -173.179 -17.558 1.00 115.80 120 VAL B O 1
ATOM 3468 N N . PRO B 1 121 ? -62.026 -171.996 -18.627 1.00 114.52 121 PRO B N 1
ATOM 3469 C CA . PRO B 1 121 ? -61.230 -171.763 -19.835 1.00 111.50 121 PRO B CA 1
ATOM 3470 C C . PRO B 1 121 ? -59.993 -170.860 -19.739 1.00 107.98 121 PRO B C 1
ATOM 3471 O O . PRO B 1 121 ? -59.902 -169.949 -18.907 1.00 103.67 121 PRO B O 1
ATOM 3475 N N . LYS B 1 122 ? -59.045 -171.148 -20.621 1.00 101.60 122 LYS B N 1
ATOM 3476 C CA . LYS B 1 122 ? -57.790 -170.421 -20.725 1.00 98.08 122 LYS B CA 1
ATOM 3477 C C . LYS B 1 122 ? -57.922 -169.578 -21.982 1.00 100.15 122 LYS B C 1
ATOM 3478 O O . LYS B 1 122 ? -58.754 -169.874 -22.839 1.00 107.20 122 LYS B O 1
ATOM 3484 N N . THR B 1 123 ? -57.107 -168.540 -22.104 1.00 94.52 123 THR B N 1
ATOM 3485 C CA . THR B 1 123 ? -57.141 -167.712 -23.302 1.00 86.45 123 THR B CA 1
ATOM 3486 C C . THR B 1 123 ? -56.672 -168.606 -24.448 1.00 87.86 123 THR B C 1
ATOM 3487 O O . THR B 1 123 ? -56.389 -169.787 -24.244 1.00 93.15 123 THR B O 1
ATOM 3491 N N . ASP B 1 124 ? -56.583 -168.059 -25.652 1.00 86.06 124 ASP B N 1
ATOM 3492 C CA . ASP B 1 124 ? -56.134 -168.863 -26.773 1.00 86.04 124 ASP B CA 1
ATOM 3493 C C . ASP B 1 124 ? -54.734 -168.436 -27.199 1.00 85.30 124 ASP B C 1
ATOM 3494 O O . ASP B 1 124 ? -54.254 -167.366 -26.813 1.00 78.52 124 ASP B O 1
ATOM 3499 N N . TYR B 1 125 ? -54.086 -169.294 -27.984 1.00 87.09 125 TYR B N 1
ATOM 3500 C CA . TYR B 1 125 ? -52.743 -169.056 -28.504 1.00 87.03 125 TYR B CA 1
ATOM 3501 C C . TYR B 1 125 ? -52.581 -167.573 -28.817 1.00 94.30 125 TYR B C 1
ATOM 3502 O O . TYR B 1 125 ? -53.419 -166.988 -29.497 1.00 103.03 125 TYR B O 1
ATOM 3511 N N . PRO B 1 126 ? -51.504 -166.941 -28.318 1.00 95.57 126 PRO B N 1
ATOM 3512 C CA . PRO B 1 126 ? -50.454 -167.532 -27.490 1.00 96.03 126 PRO B CA 1
ATOM 3513 C C . PRO B 1 126 ? -50.514 -167.040 -26.045 1.00 97.63 126 PRO B C 1
ATOM 3514 O O . PRO B 1 126 ? -49.484 -166.918 -25.383 1.00 105.56 126 PRO B O 1
ATOM 3518 N N . ASP B 1 127 ? -51.713 -166.753 -25.554 1.00 93.55 127 ASP B N 1
ATOM 3519 C CA . ASP B 1 127 ? -51.852 -166.270 -24.188 1.00 90.94 127 ASP B CA 1
ATOM 3520 C C . ASP B 1 127 ? -52.118 -167.405 -23.206 1.00 88.82 127 ASP B C 1
ATOM 3521 O O . ASP B 1 127 ? -51.545 -167.429 -22.116 1.00 93.39 127 ASP B O 1
ATOM 3526 N N . TYR B 1 128 ? -52.987 -168.337 -23.597 1.00 79.35 128 TYR B N 1
ATOM 3527 C CA . TYR B 1 128 ? -53.332 -169.488 -22.765 1.00 65.60 128 TYR B CA 1
ATOM 3528 C C . TYR B 1 128 ? -53.406 -169.137 -21.279 1.00 69.15 128 TYR B C 1
ATOM 3529 O O . TYR B 1 128 ? -53.092 -169.970 -20.426 1.00 74.35 128 TYR B O 1
ATOM 3538 N N . ALA B 1 129 ? -53.817 -167.913 -20.965 1.00 67.06 129 ALA B N 1
ATOM 3539 C CA . ALA B 1 129 ? -53.897 -167.489 -19.574 1.00 69.10 129 ALA B CA 1
ATOM 3540 C C . ALA B 1 129 ? -55.272 -167.716 -18.941 1.00 77.99 129 ALA B C 1
ATOM 3541 O O . ALA B 1 129 ? -56.311 -167.704 -19.617 1.00 76.74 129 ALA B O 1
ATOM 3543 N N . ILE B 1 130 ? -55.260 -167.939 -17.630 1.00 86.55 130 ILE B N 1
ATOM 3544 C CA . ILE B 1 130 ? -56.486 -168.164 -16.872 1.00 93.01 130 ILE B CA 1
ATOM 3545 C C . ILE B 1 130 ? -56.996 -166.817 -16.373 1.00 93.34 130 ILE B C 1
ATOM 3546 O O . ILE B 1 130 ? -56.394 -166.196 -15.489 1.00 93.69 130 ILE B O 1
ATOM 3551 N N . THR B 1 131 ? -58.111 -166.382 -16.953 1.00 86.90 131 THR B N 1
ATOM 3552 C CA . THR B 1 131 ? -58.726 -165.098 -16.631 1.00 83.42 131 THR B CA 1
ATOM 3553 C C . THR B 1 131 ? -59.537 -165.081 -15.330 1.00 78.24 131 THR B C 1
ATOM 3554 O O . THR B 1 131 ? -60.309 -166.004 -15.059 1.00 71.13 131 THR B O 1
ATOM 3558 N N . PRO B 1 132 ? -59.364 -164.030 -14.504 1.00 75.60 132 PRO B N 1
ATOM 3559 C CA . PRO B 1 132 ? -60.129 -163.971 -13.250 1.00 81.55 132 PRO B CA 1
ATOM 3560 C C . PRO B 1 132 ? -61.630 -163.858 -13.551 1.00 84.84 132 PRO B C 1
ATOM 3561 O O . PRO B 1 132 ? -62.472 -163.981 -12.659 1.00 80.56 132 PRO B O 1
ATOM 3565 N N . GLU B 1 133 ? -61.945 -163.627 -14.823 1.00 92.23 133 GLU B N 1
ATOM 3566 C CA . GLU B 1 133 ? -63.323 -163.504 -15.287 1.00 98.60 133 GLU B CA 1
ATOM 3567 C C . GLU B 1 133 ? -63.918 -164.873 -15.588 1.00 100.14 133 GLU B C 1
ATOM 3568 O O . GLU B 1 133 ? -64.880 -165.286 -14.939 1.00 101.52 133 GLU B O 1
ATOM 3574 N N . ASN B 1 134 ? -63.347 -165.567 -16.574 1.00 101.04 134 ASN B N 1
ATOM 3575 C CA . ASN B 1 134 ? -63.821 -166.898 -16.957 1.00 101.97 134 ASN B CA 1
ATOM 3576 C C . ASN B 1 134 ? -63.983 -167.768 -15.722 1.00 106.04 134 ASN B C 1
ATOM 3577 O O . ASN B 1 134 ? -64.719 -168.756 -15.735 1.00 105.23 134 ASN B O 1
ATOM 3582 N N . PHE B 1 135 ? -63.283 -167.395 -14.657 1.00 109.41 135 PHE B N 1
ATOM 3583 C CA . PHE B 1 135 ? -63.346 -168.135 -13.409 1.00 111.07 135 PHE B CA 1
ATOM 3584 C C . PHE B 1 135 ? -64.701 -167.883 -12.755 1.00 106.51 135 PHE B C 1
ATOM 3585 O O . PHE B 1 135 ? -65.525 -168.792 -12.658 1.00 100.17 135 PHE B O 1
ATOM 3593 N N . ALA B 1 136 ? -64.935 -166.645 -12.326 1.00 107.50 136 ALA B N 1
ATOM 3594 C CA . ALA B 1 136 ? -66.201 -166.285 -11.698 1.00 107.62 136 ALA B CA 1
ATOM 3595 C C . ALA B 1 136 ? -67.356 -166.689 -12.614 1.00 106.40 136 ALA B C 1
ATOM 3596 O O . ALA B 1 136 ? -68.470 -166.941 -12.153 1.00 102.06 136 ALA B O 1
ATOM 3598 N N . GLN B 1 137 ? -67.082 -166.750 -13.913 1.00 102.88 137 GLN B N 1
ATOM 3599 C CA . GLN B 1 137 ? -68.098 -167.135 -14.879 1.00 104.48 137 GLN B CA 1
ATOM 3600 C C . GLN B 1 137 ? -68.417 -168.622 -14.781 1.00 103.48 137 GLN B C 1
ATOM 3601 O O . GLN B 1 137 ? -69.581 -169.014 -14.858 1.00 102.65 137 GLN B O 1
ATOM 3607 N N . THR B 1 138 ? -67.387 -169.448 -14.607 1.00 104.99 138 THR B N 1
ATOM 3608 C CA . THR B 1 138 ? -67.589 -170.894 -14.504 1.00 101.76 138 THR B CA 1
ATOM 3609 C C . THR B 1 138 ? -68.014 -171.302 -13.099 1.00 97.78 138 THR B C 1
ATOM 3610 O O . THR B 1 138 ? -68.495 -172.415 -12.894 1.00 94.27 138 THR B O 1
ATOM 3614 N N . ILE B 1 139 ? -67.825 -170.405 -12.133 1.00 98.71 139 ILE B N 1
ATOM 3615 C CA . ILE B 1 139 ? -68.235 -170.680 -10.757 1.00 100.97 139 ILE B CA 1
ATOM 3616 C C . ILE B 1 139 ? -69.753 -170.533 -10.742 1.00 110.20 139 ILE B C 1
ATOM 3617 O O . ILE B 1 139 ? -70.442 -171.133 -9.915 1.00 107.58 139 ILE B O 1
ATOM 3622 N N . GLU B 1 140 ? -70.256 -169.717 -11.667 1.00 117.32 140 GLU B N 1
ATOM 3623 C CA . GLU B 1 140 ? -71.688 -169.460 -11.812 1.00 118.80 140 GLU B CA 1
ATOM 3624 C C . GLU B 1 140 ? -72.328 -170.574 -12.634 1.00 113.88 140 GLU B C 1
ATOM 3625 O O . GLU B 1 140 ? -73.318 -171.181 -12.222 1.00 110.22 140 GLU B O 1
ATOM 3631 N N . GLU B 1 141 ? -71.757 -170.829 -13.806 1.00 107.59 141 GLU B N 1
ATOM 3632 C CA . GLU B 1 141 ? -72.254 -171.872 -14.690 1.00 106.80 141 GLU B CA 1
ATOM 3633 C C . GLU B 1 141 ? -72.343 -173.188 -13.931 1.00 107.84 141 GLU B C 1
ATOM 3634 O O . GLU B 1 141 ? -73.197 -174.018 -14.222 1.00 106.67 141 GLU B O 1
ATOM 3640 N N . THR B 1 142 ? -71.456 -173.365 -12.956 1.00 109.95 142 THR B N 1
ATOM 3641 C CA . THR B 1 142 ? -71.419 -174.580 -12.147 1.00 109.71 142 THR B CA 1
ATOM 3642 C C . THR B 1 142 ? -72.345 -174.524 -10.934 1.00 109.11 142 THR B C 1
ATOM 3643 O O . THR B 1 142 ? -72.935 -175.539 -10.563 1.00 112.76 142 THR B O 1
ATOM 3647 N N . LYS B 1 143 ? -72.468 -173.352 -10.310 1.00 102.32 143 LYS B N 1
ATOM 3648 C CA . LYS B 1 143 ? -73.351 -173.215 -9.155 1.00 96.21 143 LYS B CA 1
ATOM 3649 C C . LYS B 1 143 ? -74.783 -173.521 -9.572 1.00 101.69 143 LYS B C 1
ATOM 3650 O O . LYS B 1 143 ? -75.622 -173.885 -8.745 1.00 102.02 143 LYS B O 1
ATOM 3656 N N . LYS B 1 144 ? -75.048 -173.359 -10.867 1.00 108.56 144 LYS B N 1
ATOM 3657 C CA . LYS B 1 144 ? -76.361 -173.632 -11.447 1.00 109.10 144 LYS B CA 1
ATOM 3658 C C . LYS B 1 144 ? -76.432 -175.117 -11.813 1.00 105.64 144 LYS B C 1
ATOM 3659 O O . LYS B 1 144 ? -77.485 -175.619 -12.208 1.00 102.39 144 LYS B O 1
ATOM 3665 N N . ARG B 1 145 ? -75.299 -175.807 -11.674 1.00 101.24 145 ARG B N 1
ATOM 3666 C CA . ARG B 1 145 ? -75.191 -177.230 -11.990 1.00 93.99 145 ARG B CA 1
ATOM 3667 C C . ARG B 1 145 ? -75.211 -178.097 -10.742 1.00 95.01 145 ARG B C 1
ATOM 3668 O O . ARG B 1 145 ? -75.506 -179.292 -10.811 1.00 94.74 145 ARG B O 1
ATOM 3676 N N . GLY B 1 146 ? -74.876 -177.495 -9.607 1.00 97.27 146 GLY B N 1
ATOM 3677 C CA . GLY B 1 146 ? -74.857 -178.234 -8.361 1.00 104.74 146 GLY B CA 1
ATOM 3678 C C . GLY B 1 146 ? -74.169 -177.482 -7.238 1.00 107.90 146 GLY B C 1
ATOM 3679 O O . GLY B 1 146 ? -74.301 -176.262 -7.122 1.00 106.85 146 GLY B O 1
ATOM 3680 N N . GLU B 1 147 ? -73.428 -178.216 -6.413 1.00 112.55 147 GLU B N 1
ATOM 3681 C CA . GLU B 1 147 ? -72.720 -177.629 -5.283 1.00 117.68 147 GLU B CA 1
ATOM 3682 C C . GLU B 1 147 ? -71.214 -177.551 -5.492 1.00 119.71 147 GLU B C 1
ATOM 3683 O O . GLU B 1 147 ? -70.530 -178.571 -5.544 1.00 118.82 147 GLU B O 1
ATOM 3689 N N . VAL B 1 148 ? -70.704 -176.331 -5.606 1.00 121.41 148 VAL B N 1
ATOM 3690 C CA . VAL B 1 148 ? -69.278 -176.109 -5.781 1.00 119.90 148 VAL B CA 1
ATOM 3691 C C . VAL B 1 148 ? -68.656 -175.992 -4.386 1.00 121.77 148 VAL B C 1
ATOM 3692 O O . VAL B 1 148 ? -68.754 -174.950 -3.732 1.00 122.81 148 VAL B O 1
ATOM 3696 N N . VAL B 1 149 ? -68.027 -177.076 -3.935 1.00 120.75 149 VAL B N 1
ATOM 3697 C CA . VAL B 1 149 ? -67.406 -177.127 -2.611 1.00 113.28 149 VAL B CA 1
ATOM 3698 C C . VAL B 1 149 ? -66.002 -176.534 -2.521 1.00 109.09 149 VAL B C 1
ATOM 3699 O O . VAL B 1 149 ? -65.517 -176.277 -1.417 1.00 100.16 149 VAL B O 1
ATOM 3703 N N . LEU B 1 150 ? -65.351 -176.329 -3.667 1.00 103.92 150 LEU B N 1
ATOM 3704 C CA . LEU B 1 150 ? -63.999 -175.767 -3.689 1.00 94.55 150 LEU B CA 1
ATOM 3705 C C . LEU B 1 150 ? -63.477 -175.486 -5.101 1.00 90.63 150 LEU B C 1
ATOM 3706 O O . LEU B 1 150 ? -63.958 -176.054 -6.086 1.00 80.16 150 LEU B O 1
ATOM 3711 N N . ALA B 1 151 ? -62.484 -174.600 -5.175 1.00 90.19 151 ALA B N 1
ATOM 3712 C CA . ALA B 1 151 ? -61.861 -174.200 -6.435 1.00 87.34 151 ALA B CA 1
ATOM 3713 C C . ALA B 1 151 ? -60.336 -174.161 -6.317 1.00 86.94 151 ALA B C 1
ATOM 3714 O O . ALA B 1 151 ? -59.797 -173.748 -5.288 1.00 78.30 151 ALA B O 1
ATOM 3716 N N . LEU B 1 152 ? -59.644 -174.575 -7.378 1.00 87.52 152 LEU B N 1
ATOM 3717 C CA . LEU B 1 152 ? -58.183 -174.588 -7.376 1.00 86.59 152 LEU B CA 1
ATOM 3718 C C . LEU B 1 152 ? -57.535 -174.098 -8.684 1.00 82.93 152 LEU B C 1
ATOM 3719 O O . LEU B 1 152 ? -58.050 -174.328 -9.785 1.00 74.53 152 LEU B O 1
ATOM 3724 N N . ILE B 1 153 ? -56.401 -173.413 -8.546 1.00 78.71 153 ILE B N 1
ATOM 3725 C CA . ILE B 1 153 ? -55.646 -172.906 -9.691 1.00 78.42 153 ILE B CA 1
ATOM 3726 C C . ILE B 1 153 ? -54.178 -173.293 -9.590 1.00 78.64 153 ILE B C 1
ATOM 3727 O O . ILE B 1 153 ? -53.527 -173.072 -8.565 1.00 75.89 153 ILE B O 1
ATOM 3732 N N . THR B 1 154 ? -53.658 -173.878 -10.659 1.00 74.84 154 THR B N 1
ATOM 3733 C CA . THR B 1 154 ? -52.261 -174.253 -10.679 1.00 72.79 154 THR B CA 1
ATOM 3734 C C . THR B 1 154 ? -51.497 -172.950 -10.929 1.00 65.96 154 THR B C 1
ATOM 3735 O O . THR B 1 154 ? -51.559 -172.375 -12.017 1.00 59.66 154 THR B O 1
ATOM 3739 N N . TYR B 1 155 ? -50.802 -172.475 -9.898 1.00 65.48 155 TYR B N 1
ATOM 3740 C CA . TYR B 1 155 ? -50.038 -171.233 -9.976 1.00 64.94 155 TYR B CA 1
ATOM 3741 C C . TYR B 1 155 ? -48.591 -171.378 -9.498 1.00 61.88 155 TYR B C 1
ATOM 3742 O O . TYR B 1 155 ? -48.318 -171.444 -8.302 1.00 60.79 155 TYR B O 1
ATOM 3751 N N . PRO B 1 156 ? -47.641 -171.429 -10.441 1.00 60.99 156 PRO B N 1
ATOM 3752 C CA . PRO B 1 156 ? -47.886 -171.358 -11.883 1.00 61.38 156 PRO B CA 1
ATOM 3753 C C . PRO B 1 156 ? -48.295 -172.708 -12.457 1.00 55.02 156 PRO B C 1
ATOM 3754 O O . PRO B 1 156 ? -48.183 -173.732 -11.781 1.00 52.12 156 PRO B O 1
ATOM 3758 N N . ASP B 1 157 ? -48.778 -172.707 -13.697 1.00 50.17 157 ASP B N 1
ATOM 3759 C CA . ASP B 1 157 ? -49.162 -173.952 -14.347 1.00 57.63 157 ASP B CA 1
ATOM 3760 C C . ASP B 1 157 ? -47.853 -174.561 -14.831 1.00 57.33 157 ASP B C 1
ATOM 3761 O O . ASP B 1 157 ? -46.815 -173.909 -14.762 1.00 62.31 157 ASP B O 1
ATOM 3766 N N . GLY B 1 158 ? -47.887 -175.798 -15.315 1.00 59.72 158 GLY B N 1
ATOM 3767 C CA . GLY B 1 158 ? -46.658 -176.430 -15.766 1.00 54.39 158 GLY B CA 1
ATOM 3768 C C . GLY B 1 158 ? -46.625 -176.741 -17.245 1.00 61.76 158 GLY B C 1
ATOM 3769 O O . GLY B 1 158 ? -45.776 -177.508 -17.706 1.00 64.90 158 GLY B O 1
ATOM 3770 N N . ASN B 1 159 ? -47.545 -176.138 -17.990 1.00 64.50 159 ASN B N 1
ATOM 3771 C CA . ASN B 1 159 ? -47.643 -176.350 -19.429 1.00 66.31 159 ASN B CA 1
ATOM 3772 C C . ASN B 1 159 ? -46.951 -175.224 -20.171 1.00 66.23 159 ASN B C 1
ATOM 3773 O O . ASN B 1 159 ? -46.121 -175.459 -21.054 1.00 59.40 159 ASN B O 1
ATOM 3778 N N . TYR B 1 160 ? -47.313 -173.998 -19.802 1.00 68.71 160 TYR B N 1
ATOM 3779 C CA . TYR B 1 160 ? -46.762 -172.802 -20.425 1.00 75.20 160 TYR B CA 1
ATOM 3780 C C . TYR B 1 160 ? -45.969 -171.992 -19.405 1.00 73.22 160 TYR B C 1
ATOM 3781 O O . TYR B 1 160 ? -45.094 -171.207 -19.775 1.00 76.73 160 TYR B O 1
ATOM 3790 N N . GLY B 1 161 ? -46.293 -172.185 -18.126 1.00 66.66 161 GLY B N 1
ATOM 3791 C CA . GLY B 1 161 ? -45.609 -171.480 -17.055 1.00 59.97 161 GLY B CA 1
ATOM 3792 C C . GLY B 1 161 ? -46.301 -170.212 -16.586 1.00 57.94 161 GLY B C 1
ATOM 3793 O O . GLY B 1 161 ? -45.818 -169.535 -15.679 1.00 61.96 161 GLY B O 1
ATOM 3794 N N . ASN B 1 162 ? -47.438 -169.891 -17.196 1.00 57.57 162 ASN B N 1
ATOM 3795 C CA . ASN B 1 162 ? -48.184 -168.690 -16.840 1.00 59.56 162 ASN B CA 1
ATOM 3796 C C . ASN B 1 162 ? -48.526 -168.603 -15.360 1.00 63.36 162 ASN B C 1
ATOM 3797 O O . ASN B 1 162 ? -48.600 -169.615 -14.664 1.00 65.94 162 ASN B O 1
ATOM 3802 N N . LEU B 1 163 ? -48.738 -167.379 -14.890 1.00 65.53 163 LEU B N 1
ATOM 3803 C CA . LEU B 1 163 ? -49.067 -167.132 -13.495 1.00 74.08 163 LEU B CA 1
ATOM 3804 C C . LEU B 1 163 ? -50.380 -166.378 -13.363 1.00 80.48 163 LEU B C 1
ATOM 3805 O O . LEU B 1 163 ? -50.392 -165.148 -13.350 1.00 81.47 163 LEU B O 1
ATOM 3810 N N . PRO B 1 164 ? -51.505 -167.104 -13.253 1.00 90.75 164 PRO B N 1
ATOM 3811 C CA . PRO B 1 164 ? -52.808 -166.446 -13.119 1.00 97.40 164 PRO B CA 1
ATOM 3812 C C . PRO B 1 164 ? -52.804 -165.489 -11.933 1.00 98.86 164 PRO B C 1
ATOM 3813 O O . PRO B 1 164 ? -52.132 -165.735 -10.929 1.00 95.43 164 PRO B O 1
ATOM 3817 N N . ASP B 1 165 ? -53.549 -164.396 -12.054 1.00 100.10 165 ASP B N 1
ATOM 3818 C CA . ASP B 1 165 ? -53.611 -163.412 -10.986 1.00 107.23 165 ASP B CA 1
ATOM 3819 C C . ASP B 1 165 ? -54.394 -163.999 -9.820 1.00 107.82 165 ASP B C 1
ATOM 3820 O O . ASP B 1 165 ? -55.589 -163.750 -9.678 1.00 110.44 165 ASP B O 1
ATOM 3825 N N . VAL B 1 166 ? -53.716 -164.785 -8.990 1.00 108.58 166 VAL B N 1
ATOM 3826 C CA . VAL B 1 166 ? -54.357 -165.405 -7.837 1.00 108.06 166 VAL B CA 1
ATOM 3827 C C . VAL B 1 166 ? -54.882 -164.352 -6.867 1.00 105.16 166 VAL B C 1
ATOM 3828 O O . VAL B 1 166 ? -56.019 -164.434 -6.411 1.00 102.68 166 VAL B O 1
ATOM 3832 N N . LYS B 1 167 ? -54.051 -163.363 -6.557 1.00 105.09 167 LYS B N 1
ATOM 3833 C CA . LYS B 1 167 ? -54.442 -162.288 -5.654 1.00 102.58 167 LYS B CA 1
ATOM 3834 C C . LYS B 1 167 ? -55.793 -161.748 -6.138 1.00 101.78 167 LYS B C 1
ATOM 3835 O O . LYS B 1 167 ? -56.595 -161.249 -5.354 1.00 90.66 167 LYS B O 1
ATOM 3841 N N . LYS B 1 168 ? -56.033 -161.870 -7.441 1.00 105.92 168 LYS B N 1
ATOM 3842 C CA . LYS B 1 168 ? -57.278 -161.419 -8.061 1.00 107.57 168 LYS B CA 1
ATOM 3843 C C . LYS B 1 168 ? -58.333 -162.517 -7.937 1.00 105.80 168 LYS B C 1
ATOM 3844 O O . LYS B 1 168 ? -59.378 -162.315 -7.320 1.00 108.62 168 LYS B O 1
ATOM 3850 N N . ILE B 1 169 ? -58.047 -163.677 -8.524 1.00 99.87 169 ILE B N 1
ATOM 3851 C CA . ILE B 1 169 ? -58.965 -164.814 -8.488 1.00 94.38 169 ILE B CA 1
ATOM 3852 C C . ILE B 1 169 ? -59.262 -165.274 -7.060 1.00 95.16 169 ILE B C 1
ATOM 3853 O O . ILE B 1 169 ? -60.234 -165.999 -6.828 1.00 96.43 169 ILE B O 1
ATOM 3858 N N . ALA B 1 170 ? -58.427 -164.859 -6.109 1.00 91.36 170 ALA B N 1
ATOM 3859 C CA . ALA B 1 170 ? -58.611 -165.232 -4.708 1.00 88.67 170 ALA B CA 1
ATOM 3860 C C . ALA B 1 170 ? -59.883 -164.598 -4.162 1.00 88.77 170 ALA B C 1
ATOM 3861 O O . ALA B 1 170 ? -60.634 -165.232 -3.420 1.00 87.80 170 ALA B O 1
ATOM 3863 N N . LYS B 1 171 ? -60.118 -163.342 -4.530 1.00 89.63 171 LYS B N 1
ATOM 3864 C CA . LYS B 1 171 ? -61.310 -162.631 -4.087 1.00 86.54 171 LYS B CA 1
ATOM 3865 C C . LYS B 1 171 ? -62.527 -163.018 -4.916 1.00 81.16 171 LYS B C 1
ATOM 3866 O O . LYS B 1 171 ? -63.653 -162.933 -4.435 1.00 84.99 171 LYS B O 1
ATOM 3872 N N . VAL B 1 172 ? -62.304 -163.440 -6.158 1.00 71.58 172 VAL B N 1
ATOM 3873 C CA . VAL B 1 172 ? -63.407 -163.876 -7.006 1.00 76.28 172 VAL B CA 1
ATOM 3874 C C . VAL B 1 172 ? -64.128 -164.977 -6.234 1.00 86.95 172 VAL B C 1
ATOM 3875 O O . VAL B 1 172 ? -65.327 -165.197 -6.398 1.00 89.09 172 VAL B O 1
ATOM 3879 N N . CYS B 1 173 ? -63.375 -165.659 -5.379 1.00 97.64 173 CYS B N 1
ATOM 3880 C CA . CYS B 1 173 ? -63.910 -166.750 -4.581 1.00 108.51 173 CYS B CA 1
ATOM 3881 C C . CYS B 1 173 ? -64.432 -166.289 -3.220 1.00 110.57 173 CYS B C 1
ATOM 3882 O O . CYS B 1 173 ? -65.430 -166.815 -2.725 1.00 115.15 173 CYS B O 1
ATOM 3885 N N . SER B 1 174 ? -63.758 -165.315 -2.612 1.00 107.77 174 SER B N 1
ATOM 3886 C CA . SER B 1 174 ? -64.196 -164.801 -1.320 1.00 104.06 174 SER B CA 1
ATOM 3887 C C . SER B 1 174 ? -65.662 -164.395 -1.472 1.00 108.70 174 SER B C 1
ATOM 3888 O O . SER B 1 174 ? -66.492 -164.679 -0.605 1.00 106.62 174 SER B O 1
ATOM 3891 N N . GLU B 1 175 ? -65.971 -163.740 -2.592 1.00 113.40 175 GLU B N 1
ATOM 3892 C CA . GLU B 1 175 ? -67.334 -163.307 -2.893 1.00 112.87 175 GLU B CA 1
ATOM 3893 C C . GLU B 1 175 ? -68.016 -164.345 -3.787 1.00 109.49 175 GLU B C 1
ATOM 3894 O O . GLU B 1 175 ? -68.507 -164.033 -4.875 1.00 101.55 175 GLU B O 1
ATOM 3900 N N . TYR B 1 176 ? -68.031 -165.587 -3.317 1.00 107.32 176 TYR B N 1
ATOM 3901 C CA . TYR B 1 176 ? -68.653 -166.684 -4.043 1.00 108.50 176 TYR B CA 1
ATOM 3902 C C . TYR B 1 176 ? -68.909 -167.826 -3.070 1.00 114.00 176 TYR B C 1
ATOM 3903 O O . TYR B 1 176 ? -69.760 -168.681 -3.310 1.00 117.08 176 TYR B O 1
ATOM 3912 N N . ASP B 1 177 ? -68.165 -167.823 -1.968 1.00 117.14 177 ASP B N 1
ATOM 3913 C CA . ASP B 1 177 ? -68.283 -168.854 -0.941 1.00 119.57 177 ASP B CA 1
ATOM 3914 C C . ASP B 1 177 ? -67.876 -170.228 -1.465 1.00 121.36 177 ASP B C 1
ATOM 3915 O O . ASP B 1 177 ? -68.662 -171.179 -1.443 1.00 116.24 177 ASP B O 1
ATOM 3920 N N . VAL B 1 178 ? -66.636 -170.312 -1.939 1.00 122.08 178 VAL B N 1
ATOM 3921 C CA . VAL B 1 178 ? -66.074 -171.548 -2.469 1.00 121.19 178 VAL B CA 1
ATOM 3922 C C . VAL B 1 178 ? -64.576 -171.591 -2.160 1.00 123.33 178 VAL B C 1
ATOM 3923 O O . VAL B 1 178 ? -63.819 -170.716 -2.587 1.00 128.74 178 VAL B O 1
ATOM 3927 N N . PRO B 1 179 ? -64.132 -172.607 -1.395 1.00 120.10 179 PRO B N 1
ATOM 3928 C CA . PRO B 1 179 ? -62.729 -172.785 -1.011 1.00 115.17 179 PRO B CA 1
ATOM 3929 C C . PRO B 1 179 ? -61.755 -172.649 -2.179 1.00 111.71 179 PRO B C 1
ATOM 3930 O O . PRO B 1 179 ? -62.088 -172.958 -3.325 1.00 105.34 179 PRO B O 1
ATOM 3934 N N . LEU B 1 180 ? -60.547 -172.188 -1.880 1.00 107.52 180 LEU B N 1
ATOM 3935 C CA . LEU B 1 180 ? -59.538 -172.012 -2.909 1.00 107.91 180 LEU B CA 1
ATOM 3936 C C . LEU B 1 180 ? -58.238 -172.722 -2.565 1.00 112.04 180 LEU B C 1
ATOM 3937 O O . LEU B 1 180 ? -57.586 -172.404 -1.568 1.00 111.49 180 LEU B O 1
ATOM 3942 N N . LEU B 1 181 ? -57.869 -173.682 -3.409 1.00 112.69 181 LEU B N 1
ATOM 3943 C CA . LEU B 1 181 ? -56.649 -174.462 -3.233 1.00 106.98 181 LEU B CA 1
ATOM 3944 C C . LEU B 1 181 ? -55.635 -174.022 -4.280 1.00 105.92 181 LEU B C 1
ATOM 3945 O O . LEU B 1 181 ? -55.883 -174.146 -5.480 1.00 110.45 181 LEU B O 1
ATOM 3950 N N . VAL B 1 182 ? -54.497 -173.506 -3.829 1.00 97.94 182 VAL B N 1
ATOM 3951 C CA . VAL B 1 182 ? -53.465 -173.050 -4.751 1.00 87.59 182 VAL B CA 1
ATOM 3952 C C . VAL B 1 182 ? -52.392 -174.111 -4.957 1.00 81.38 182 VAL B C 1
ATOM 3953 O O . VAL B 1 182 ? -51.647 -174.438 -4.035 1.00 80.95 182 VAL B O 1
ATOM 3957 N N . ASN B 1 183 ? -52.321 -174.645 -6.174 1.00 75.23 183 ASN B N 1
ATOM 3958 C CA . ASN B 1 183 ? -51.345 -175.675 -6.516 1.00 63.52 183 ASN B CA 1
ATOM 3959 C C . ASN B 1 183 ? -49.968 -175.037 -6.685 1.00 59.87 183 ASN B C 1
ATOM 3960 O O . ASN B 1 183 ? -49.406 -175.030 -7.782 1.00 57.13 183 ASN B O 1
ATOM 3965 N N . GLY B 1 184 ? -49.432 -174.504 -5.590 1.00 54.31 184 GLY B N 1
ATOM 3966 C CA . GLY B 1 184 ? -48.132 -173.851 -5.622 1.00 57.82 184 GLY B CA 1
ATOM 3967 C C . GLY B 1 184 ? -46.965 -174.774 -5.917 1.00 59.06 184 GLY B C 1
ATOM 3968 O O . GLY B 1 184 ? -45.821 -174.495 -5.547 1.00 57.13 184 GLY B O 1
ATOM 3969 N N . ALA B 1 185 ? -47.260 -175.875 -6.595 1.00 59.66 185 ALA B N 1
ATOM 3970 C CA . ALA B 1 185 ? -46.250 -176.854 -6.948 1.00 57.53 185 ALA B CA 1
ATOM 3971 C C . ALA B 1 185 ? -44.997 -176.172 -7.474 1.00 58.05 185 ALA B C 1
ATOM 3972 O O . ALA B 1 185 ? -43.933 -176.253 -6.858 1.00 61.02 185 ALA B O 1
ATOM 3974 N N . TYR B 1 186 ? -45.133 -175.484 -8.603 1.00 51.85 186 TYR B N 1
ATOM 3975 C CA . TYR B 1 186 ? -44.000 -174.808 -9.220 1.00 50.96 186 TYR B CA 1
ATOM 3976 C C . TYR B 1 186 ? -43.627 -173.450 -8.649 1.00 54.67 186 TYR B C 1
ATOM 3977 O O . TYR B 1 186 ? -42.648 -172.845 -9.088 1.00 52.92 186 TYR B O 1
ATOM 3986 N N . ALA B 1 187 ? -44.389 -172.968 -7.676 1.00 53.43 187 ALA B N 1
ATOM 3987 C CA . ALA B 1 187 ? -44.095 -171.668 -7.095 1.00 54.86 187 ALA B CA 1
ATOM 3988 C C . ALA B 1 187 ? -43.409 -171.769 -5.739 1.00 57.20 187 ALA B C 1
ATOM 3989 O O . ALA B 1 187 ? -42.350 -171.181 -5.527 1.00 58.83 187 ALA B O 1
ATOM 3991 N N . ILE B 1 188 ? -44.006 -172.515 -4.819 1.00 59.37 188 ILE B N 1
ATOM 3992 C CA . ILE B 1 188 ? -43.438 -172.661 -3.485 1.00 59.86 188 ILE B CA 1
ATOM 3993 C C . ILE B 1 188 ? -42.022 -173.215 -3.484 1.00 52.25 188 ILE B C 1
ATOM 3994 O O . ILE B 1 188 ? -41.753 -174.245 -4.101 1.00 49.40 188 ILE B O 1
ATOM 3999 N N . GLY B 1 189 ? -41.129 -172.521 -2.779 1.00 46.08 189 GLY B N 1
ATOM 4000 C CA . GLY B 1 189 ? -39.739 -172.939 -2.694 1.00 50.64 189 GLY B CA 1
ATOM 4001 C C . GLY B 1 189 ? -38.904 -172.449 -3.865 1.00 53.26 189 GLY B C 1
ATOM 4002 O O . GLY B 1 189 ? -37.692 -172.686 -3.933 1.00 45.74 189 GLY B O 1
ATOM 4003 N N . ARG B 1 190 ? -39.563 -171.756 -4.788 1.00 48.01 190 ARG B N 1
ATOM 4004 C CA . ARG B 1 190 ? -38.914 -171.227 -5.977 1.00 45.85 190 ARG B CA 1
ATOM 4005 C C . ARG B 1 190 ? -39.064 -169.700 -5.973 1.00 53.14 190 ARG B C 1
ATOM 4006 O O . ARG B 1 190 ? -38.070 -168.967 -6.000 1.00 55.45 190 A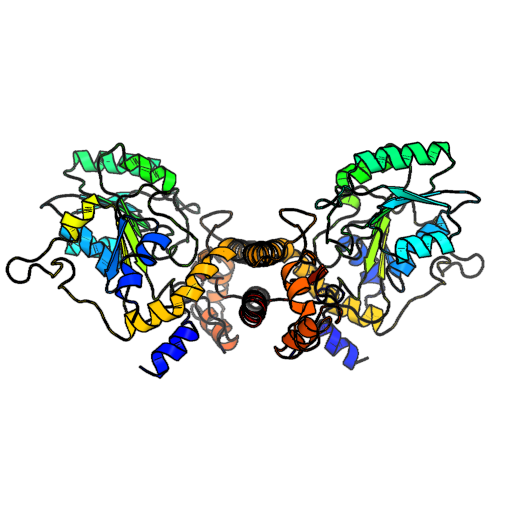RG B O 1
ATOM 4014 N N . MET B 1 191 ? -40.310 -169.231 -5.928 1.00 53.30 191 MET B N 1
ATOM 4015 C CA . MET B 1 191 ? -40.615 -167.800 -5.886 1.00 54.88 191 MET B CA 1
ATOM 4016 C C . MET B 1 191 ? -41.322 -167.574 -4.563 1.00 64.55 191 MET B C 1
ATOM 4017 O O . MET B 1 191 ? -42.187 -168.357 -4.184 1.00 76.49 191 MET B O 1
ATOM 4022 N N . PRO B 1 192 ? -40.961 -166.511 -3.830 1.00 71.19 192 PRO B N 1
ATOM 4023 C CA . PRO B 1 192 ? -41.641 -166.293 -2.549 1.00 68.36 192 PRO B CA 1
ATOM 4024 C C . PRO B 1 192 ? -43.156 -166.141 -2.682 1.00 68.01 192 PRO B C 1
ATOM 4025 O O . PRO B 1 192 ? -43.657 -165.604 -3.678 1.00 59.32 192 PRO B O 1
ATOM 4029 N N . VAL B 1 193 ? -43.872 -166.654 -1.680 1.00 70.33 193 VAL B N 1
ATOM 4030 C CA . VAL B 1 193 ? -45.334 -166.589 -1.625 1.00 60.56 193 VAL B CA 1
ATOM 4031 C C . VAL B 1 193 ? -45.816 -166.632 -0.176 1.00 68.64 193 VAL B C 1
ATOM 4032 O O . VAL B 1 193 ? -45.070 -167.006 0.738 1.00 62.86 193 VAL B O 1
ATOM 4036 N N . SER B 1 194 ? -47.076 -166.243 0.008 1.00 74.55 194 SER B N 1
ATOM 4037 C CA . SER B 1 194 ? -47.735 -166.227 1.311 1.00 77.94 194 SER B CA 1
ATOM 4038 C C . SER B 1 194 ? -49.223 -166.500 1.085 1.00 82.49 194 SER B C 1
ATOM 4039 O O . SER B 1 194 ? -49.789 -166.036 0.094 1.00 78.22 194 SER B O 1
ATOM 4042 N N . LEU B 1 195 ? -49.854 -167.250 1.990 1.00 90.47 195 LEU B N 1
ATOM 4043 C CA . LEU B 1 195 ? -51.275 -167.585 1.843 1.00 98.84 195 LEU B CA 1
ATOM 4044 C C . LEU B 1 195 ? -52.203 -166.409 2.144 1.00 99.23 195 LEU B C 1
ATOM 4045 O O . LEU B 1 195 ? -53.238 -166.232 1.490 1.00 89.33 195 LEU B O 1
ATOM 4050 N N . LYS B 1 196 ? -51.835 -165.611 3.138 1.00 98.91 196 LYS B N 1
ATOM 4051 C CA . LYS B 1 196 ? -52.640 -164.456 3.498 1.00 101.64 196 LYS B CA 1
ATOM 4052 C C . LYS B 1 196 ? -52.587 -163.403 2.392 1.00 103.42 196 LYS B C 1
ATOM 4053 O O . LYS B 1 196 ? -53.604 -162.802 2.051 1.00 103.44 196 LYS B O 1
ATOM 4059 N N . GLU B 1 197 ? -51.402 -163.197 1.822 1.00 104.78 197 GLU B N 1
ATOM 4060 C CA . GLU B 1 197 ? -51.220 -162.214 0.757 1.00 103.52 197 GLU B CA 1
ATOM 4061 C C . GLU B 1 197 ? -52.090 -162.547 -0.449 1.00 100.45 197 GLU B C 1
ATOM 4062 O O . GLU B 1 197 ? -52.555 -161.654 -1.156 1.00 101.47 197 GLU B O 1
ATOM 4068 N N . ILE B 1 198 ? -52.302 -163.834 -0.691 1.00 97.80 198 ILE B N 1
ATOM 4069 C CA . ILE B 1 198 ? -53.122 -164.254 -1.815 1.00 99.38 198 ILE B CA 1
ATOM 4070 C C . ILE B 1 198 ? -54.569 -164.230 -1.369 1.00 101.68 198 ILE B C 1
ATOM 4071 O O . ILE B 1 198 ? -55.439 -163.738 -2.082 1.00 100.08 198 ILE B O 1
ATOM 4076 N N . GLY B 1 199 ? -54.814 -164.771 -0.180 1.00 107.65 199 GLY B N 1
ATOM 4077 C CA . GLY B 1 199 ? -56.160 -164.801 0.363 1.00 116.80 199 GLY B CA 1
ATOM 4078 C C . GLY B 1 199 ? -56.914 -166.097 0.126 1.00 119.66 199 GLY B C 1
ATOM 4079 O O . GLY B 1 199 ? -58.119 -166.168 0.373 1.00 121.24 199 GLY B O 1
ATOM 4080 N N . ALA B 1 200 ? -56.219 -167.124 -0.353 1.00 121.41 200 ALA B N 1
ATOM 4081 C CA . ALA B 1 200 ? -56.853 -168.413 -0.610 1.00 119.92 200 ALA B CA 1
ATOM 4082 C C . ALA B 1 200 ? -57.080 -169.164 0.698 1.00 120.45 200 ALA B C 1
ATOM 4083 O O . ALA B 1 200 ? -56.532 -168.795 1.739 1.00 122.23 200 ALA B O 1
ATOM 4085 N N . ASP B 1 201 ? -57.889 -170.219 0.636 1.00 117.50 201 ASP B N 1
ATOM 4086 C CA . ASP B 1 201 ? -58.194 -171.027 1.814 1.00 113.33 201 ASP B CA 1
ATOM 4087 C C . ASP B 1 201 ? -57.084 -172.060 2.030 1.00 111.09 201 ASP B C 1
ATOM 4088 O O . ASP B 1 201 ? -56.687 -172.356 3.165 1.00 101.46 201 ASP B O 1
ATOM 4093 N N . PHE B 1 202 ? -56.590 -172.601 0.921 1.00 108.26 202 PHE B N 1
ATOM 4094 C CA . PHE B 1 202 ? -55.545 -173.611 0.950 1.00 105.99 202 PHE B CA 1
ATOM 4095 C C . PHE B 1 202 ? -54.324 -173.253 0.109 1.00 103.73 202 PHE B C 1
ATOM 4096 O O . PHE B 1 202 ? -54.235 -172.174 -0.475 1.00 102.16 202 PHE B O 1
ATOM 4104 N N . ILE B 1 203 ? -53.390 -174.197 0.056 1.00 101.32 203 ILE B N 1
ATOM 4105 C CA . ILE B 1 203 ? -52.151 -174.065 -0.698 1.00 90.93 203 ILE B CA 1
ATOM 4106 C C . ILE B 1 203 ? -51.382 -175.385 -0.607 1.00 85.06 203 ILE B C 1
ATOM 4107 O O . ILE B 1 203 ? -51.238 -175.958 0.472 1.00 85.53 203 ILE B O 1
ATOM 4112 N N . VAL B 1 204 ? -50.903 -175.871 -1.746 1.00 75.01 204 VAL B N 1
ATOM 4113 C CA . VAL B 1 204 ? -50.152 -177.118 -1.783 1.00 72.08 204 VAL B CA 1
ATOM 4114 C C . VAL B 1 204 ? -48.768 -176.885 -2.390 1.00 75.20 204 VAL B C 1
ATOM 4115 O O . VAL B 1 204 ? -48.612 -176.095 -3.324 1.00 77.30 204 VAL B O 1
ATOM 4119 N N . GLY B 1 205 ? -47.767 -177.571 -1.846 1.00 72.62 205 GLY B N 1
ATOM 4120 C CA . GLY B 1 205 ? -46.411 -177.433 -2.345 1.00 63.73 205 GLY B CA 1
ATOM 4121 C C . GLY B 1 205 ? -45.788 -178.781 -2.653 1.00 62.26 205 GLY B C 1
ATOM 4122 O O . GLY B 1 205 ? -46.210 -179.810 -2.118 1.00 61.94 205 GLY B O 1
ATOM 4123 N N . SER B 1 206 ? -44.787 -178.782 -3.524 1.00 55.93 206 SER B N 1
ATOM 4124 C CA . SER B 1 206 ? -44.112 -180.014 -3.890 1.00 49.01 206 SER B CA 1
ATOM 4125 C C . SER B 1 206 ? -42.621 -179.894 -3.610 1.00 53.06 206 SER B C 1
ATOM 4126 O O . SER B 1 206 ? -41.915 -179.095 -4.222 1.00 56.15 206 SER B O 1
ATOM 4129 N N . GLY B 1 207 ? -42.150 -180.710 -2.681 1.00 55.28 207 GLY B N 1
ATOM 4130 C CA . GLY B 1 207 ? -40.755 -180.671 -2.302 1.00 55.61 207 GLY B CA 1
ATOM 4131 C C . GLY B 1 207 ? -39.745 -181.265 -3.261 1.00 60.49 207 GLY B C 1
ATOM 4132 O O . GLY B 1 207 ? -38.614 -180.795 -3.299 1.00 70.49 207 GLY B O 1
ATOM 4133 N N . HIS B 1 208 ? -40.111 -182.281 -4.033 1.00 59.67 208 HIS B N 1
ATOM 4134 C CA . HIS B 1 208 ? -39.128 -182.870 -4.935 1.00 57.58 208 HIS B CA 1
ATOM 4135 C C . HIS B 1 208 ? -39.117 -182.258 -6.314 1.00 47.08 208 HIS B C 1
ATOM 4136 O O . HIS B 1 208 ? -38.518 -182.814 -7.235 1.00 36.58 208 HIS B O 1
ATOM 4143 N N . LYS B 1 209 ? -39.784 -181.119 -6.461 1.00 45.35 209 LYS B N 1
ATOM 4144 C CA . LYS B 1 209 ? -39.788 -180.440 -7.745 1.00 48.77 209 LYS B CA 1
ATOM 4145 C C . LYS B 1 209 ? -39.594 -178.938 -7.599 1.00 46.05 209 LYS B C 1
ATOM 4146 O O . LYS B 1 209 ? -39.526 -178.227 -8.594 1.00 55.00 209 LYS B O 1
ATOM 4152 N N . SER B 1 210 ? -39.490 -178.456 -6.365 1.00 44.76 210 SER B N 1
ATOM 4153 C CA . SER B 1 210 ? -39.293 -177.029 -6.129 1.00 37.96 210 SER B CA 1
ATOM 4154 C C . SER B 1 210 ? -38.847 -176.706 -4.716 1.00 31.85 210 SER B C 1
ATOM 4155 O O . SER B 1 210 ? -38.960 -175.565 -4.277 1.00 32.93 210 SER B O 1
ATOM 4158 N N . MET B 1 211 ? -38.357 -177.708 -3.999 1.00 24.73 211 MET B N 1
ATOM 4159 C CA . MET B 1 211 ? -37.880 -177.497 -2.637 1.00 31.10 211 MET B CA 1
ATOM 4160 C C . MET B 1 211 ? -36.588 -178.270 -2.381 1.00 33.78 211 MET B C 1
ATOM 4161 O O . MET B 1 211 ? -36.124 -178.369 -1.245 1.00 31.15 211 MET B O 1
ATOM 4166 N N . ALA B 1 212 ? -36.009 -178.803 -3.455 1.00 37.74 212 ALA B N 1
ATOM 4167 C CA . ALA B 1 212 ? -34.768 -179.564 -3.382 1.00 43.96 212 ALA B CA 1
ATOM 4168 C C . ALA B 1 212 ? -34.840 -180.738 -2.413 1.00 45.81 212 ALA B C 1
ATOM 4169 O O . ALA B 1 212 ? -33.838 -181.114 -1.804 1.00 47.80 212 ALA B O 1
ATOM 4171 N N . ALA B 1 213 ? -36.029 -181.303 -2.256 1.00 43.43 213 ALA B N 1
ATOM 4172 C CA . ALA B 1 213 ? -36.204 -182.453 -1.387 1.00 45.72 213 ALA B CA 1
ATOM 4173 C C . ALA B 1 213 ? -36.145 -183.635 -2.321 1.00 55.53 213 ALA B C 1
ATOM 4174 O O . ALA B 1 213 ? -35.954 -183.466 -3.522 1.00 64.36 213 ALA B O 1
ATOM 4176 N N . SER B 1 214 ? -36.328 -184.830 -1.786 1.00 58.16 214 SER B N 1
ATOM 4177 C CA . SER B 1 214 ? -36.274 -186.018 -2.614 1.00 63.45 214 SER B CA 1
ATOM 4178 C C . SER B 1 214 ? -37.440 -186.921 -2.292 1.00 68.98 214 SER B C 1
ATOM 4179 O O . SER B 1 214 ? -38.161 -186.687 -1.324 1.00 69.19 214 SER B O 1
ATOM 4182 N N . GLY B 1 215 ? -37.617 -187.960 -3.103 1.00 75.51 215 GLY B N 1
ATOM 4183 C CA . GLY B 1 215 ? -38.709 -188.891 -2.883 1.00 78.50 215 GLY B CA 1
ATOM 4184 C C . GLY B 1 215 ? -40.070 -188.219 -2.814 1.00 71.22 215 GLY B C 1
ATOM 4185 O O . GLY B 1 215 ? -40.159 -187.018 -2.558 1.00 69.64 215 GLY B O 1
ATOM 4186 N N . PRO B 1 216 ? -41.158 -188.971 -3.043 1.00 65.85 216 PRO B N 1
ATOM 4187 C CA . PRO B 1 216 ? -42.511 -188.410 -2.996 1.00 61.48 216 PRO B CA 1
ATOM 4188 C C . PRO B 1 216 ? -42.863 -187.743 -1.672 1.00 51.76 216 PRO B C 1
ATOM 4189 O O . PRO B 1 216 ? -42.982 -188.403 -0.638 1.00 27.58 216 PRO B O 1
ATOM 4193 N N . ILE B 1 217 ? -43.024 -186.423 -1.729 1.00 57.80 217 ILE B N 1
ATOM 4194 C CA . ILE B 1 217 ? -43.362 -185.606 -0.567 1.00 53.92 217 ILE B CA 1
ATOM 4195 C C . ILE B 1 217 ? -43.920 -184.259 -1.021 1.00 52.97 217 ILE B C 1
ATOM 4196 O O . ILE B 1 217 ? -43.629 -183.799 -2.128 1.00 52.36 217 ILE B O 1
ATOM 4201 N N . GLY B 1 218 ? -44.727 -183.642 -0.160 1.00 54.18 218 GLY B N 1
ATOM 4202 C CA . GLY B 1 218 ? -45.318 -182.351 -0.468 1.00 60.94 218 GLY B CA 1
ATOM 4203 C C . GLY B 1 218 ? -45.681 -181.595 0.797 1.00 65.77 218 GLY B C 1
ATOM 4204 O O . GLY B 1 218 ? -45.630 -182.162 1.893 1.00 67.88 218 GLY B O 1
ATOM 4205 N N . VAL B 1 219 ? -46.046 -180.319 0.653 1.00 64.78 219 VAL B N 1
ATOM 4206 C CA . VAL B 1 219 ? -46.426 -179.480 1.797 1.00 65.52 219 VAL B CA 1
ATOM 4207 C C . VAL B 1 219 ? -47.890 -179.031 1.670 1.00 67.02 219 VAL B C 1
ATOM 4208 O O . VAL B 1 219 ? -48.445 -179.015 0.566 1.00 65.74 219 VAL B O 1
ATOM 4212 N N . MET B 1 220 ? -48.510 -178.662 2.793 1.00 67.30 220 MET B N 1
ATOM 4213 C CA . MET B 1 220 ? -49.911 -178.241 2.779 1.00 67.77 220 MET B CA 1
ATOM 4214 C C . MET B 1 220 ? -50.245 -177.149 3.803 1.00 70.18 220 MET B C 1
ATOM 4215 O O . MET B 1 220 ? -50.261 -177.397 5.008 1.00 65.28 220 MET B O 1
ATOM 4220 N N . GLY B 1 221 ? -50.514 -175.942 3.309 1.00 74.18 221 GLY B N 1
ATOM 4221 C CA . GLY B 1 221 ? -50.860 -174.828 4.178 1.00 81.36 221 GLY B CA 1
ATOM 4222 C C . GLY B 1 221 ? -52.351 -174.549 4.098 1.00 86.29 221 GLY B C 1
ATOM 4223 O O . GLY B 1 221 ? -52.976 -174.828 3.074 1.00 85.88 221 GLY B O 1
ATOM 4224 N N . MET B 1 222 ? -52.929 -173.989 5.158 1.00 87.18 222 MET B N 1
ATOM 4225 C CA . MET B 1 222 ? -54.367 -173.721 5.172 1.00 86.12 222 MET B CA 1
ATOM 4226 C C . MET B 1 222 ? -54.787 -172.767 6.281 1.00 89.44 222 MET B C 1
ATOM 4227 O O . MET B 1 222 ? -54.019 -172.491 7.207 1.00 84.79 222 MET B O 1
ATOM 4232 N N . LYS B 1 223 ? -56.024 -172.283 6.178 1.00 94.63 223 LYS B N 1
ATOM 4233 C CA . LYS B 1 223 ? -56.597 -171.377 7.170 1.00 97.81 223 LYS B CA 1
ATOM 4234 C C . LYS B 1 223 ? -56.887 -172.156 8.450 1.00 100.96 223 LYS B C 1
ATOM 4235 O O . LYS B 1 223 ? -57.245 -173.332 8.401 1.00 106.85 223 LYS B O 1
ATOM 4241 N N . GLU B 1 224 ? -56.750 -171.492 9.591 1.00 100.79 224 GLU B N 1
ATOM 4242 C CA . GLU B 1 224 ? -56.996 -172.129 10.879 1.00 100.15 224 GLU B CA 1
ATOM 4243 C C . GLU B 1 224 ? -58.269 -172.966 10.872 1.00 101.28 224 GLU B C 1
ATOM 4244 O O . GLU B 1 224 ? -58.254 -174.136 11.254 1.00 104.10 224 GLU B O 1
ATOM 4250 N N . GLU B 1 225 ? -59.365 -172.359 10.427 1.00 103.88 225 GLU B N 1
ATOM 4251 C CA . GLU B 1 225 ? -60.663 -173.026 10.392 1.00 105.52 225 GLU B CA 1
ATOM 4252 C C . GLU B 1 225 ? -60.684 -174.376 9.681 1.00 106.29 225 GLU B C 1
ATOM 4253 O O . GLU B 1 225 ? -61.353 -175.311 10.130 1.00 105.78 225 GLU B O 1
ATOM 4259 N N . TRP B 1 226 ? -59.951 -174.490 8.582 1.00 104.73 226 TRP B N 1
ATOM 4260 C CA . TRP B 1 226 ? -59.936 -175.743 7.842 1.00 111.01 226 TRP B CA 1
ATOM 4261 C C . TRP B 1 226 ? -59.089 -176.839 8.488 1.00 112.64 226 TRP B C 1
ATOM 4262 O O . TRP B 1 226 ? -58.939 -177.932 7.933 1.00 112.95 226 TRP B O 1
ATOM 4273 N N . ALA B 1 227 ? -58.538 -176.552 9.661 1.00 108.65 227 ALA B N 1
ATOM 4274 C CA . ALA B 1 227 ? -57.728 -177.536 10.362 1.00 102.79 227 ALA B CA 1
ATOM 4275 C C . ALA B 1 227 ? -58.656 -178.591 10.951 1.00 101.36 227 ALA B C 1
ATOM 4276 O O . ALA B 1 227 ? -58.533 -179.781 10.666 1.00 104.02 227 ALA B O 1
ATOM 4278 N N . GLU B 1 228 ? -59.609 -178.137 11.753 1.00 97.94 228 GLU B N 1
ATOM 4279 C CA . GLU B 1 228 ? -60.551 -179.032 12.407 1.00 97.65 228 GLU B CA 1
ATOM 4280 C C . GLU B 1 228 ? -61.419 -179.810 11.426 1.00 93.94 228 GLU B C 1
ATOM 4281 O O . GLU B 1 228 ? -62.371 -180.479 11.825 1.00 97.59 228 GLU B O 1
ATOM 4287 N N . ILE B 1 229 ? -61.087 -179.729 10.143 1.00 90.59 229 ILE B N 1
ATOM 4288 C CA . ILE B 1 229 ? -61.848 -180.437 9.120 1.00 92.70 229 ILE B CA 1
ATOM 4289 C C . ILE B 1 229 ? -60.969 -181.481 8.460 1.00 91.20 229 ILE B C 1
ATOM 4290 O O . ILE B 1 229 ? -61.172 -182.685 8.630 1.00 92.29 229 ILE B O 1
ATOM 4295 N N . VAL B 1 230 ? -59.992 -180.999 7.700 1.00 85.72 230 VAL B N 1
ATOM 4296 C CA . VAL B 1 230 ? -59.053 -181.857 6.999 1.00 77.39 230 VAL B CA 1
ATOM 4297 C C . VAL B 1 230 ? -58.135 -182.492 8.047 1.00 76.86 230 VAL B C 1
ATOM 4298 O O . VAL B 1 230 ? -57.828 -183.686 7.982 1.00 71.70 230 VAL B O 1
ATOM 4302 N N . LEU B 1 231 ? -57.724 -181.681 9.020 1.00 72.45 231 LEU B N 1
ATOM 4303 C CA . LEU B 1 231 ? -56.844 -182.120 10.103 1.00 70.49 231 LEU B CA 1
ATOM 4304 C C . LEU B 1 231 ? -57.630 -182.633 11.308 1.00 71.99 231 LEU B C 1
ATOM 4305 O O . LEU B 1 231 ? -57.239 -182.426 12.464 1.00 66.26 231 LEU B O 1
ATOM 4310 N N . ARG B 1 232 ? -58.745 -183.299 11.030 1.00 73.46 232 ARG B N 1
ATOM 4311 C CA . ARG B 1 232 ? -59.576 -183.853 12.086 1.00 75.10 232 ARG B CA 1
ATOM 4312 C C . ARG B 1 232 ? -58.872 -185.061 12.684 1.00 80.32 232 ARG B C 1
ATOM 4313 O O . ARG B 1 232 ? -58.012 -185.669 12.043 1.00 81.35 232 ARG B O 1
ATOM 4321 N N . ARG B 1 233 ? -59.247 -185.405 13.912 1.00 87.05 233 ARG B N 1
ATOM 4322 C CA . ARG B 1 233 ? -58.648 -186.535 14.617 1.00 94.72 233 ARG B CA 1
ATOM 4323 C C . ARG B 1 233 ? -59.399 -187.862 14.440 1.00 101.26 233 ARG B C 1
ATOM 4324 O O . ARG B 1 233 ? -60.378 -187.952 13.690 1.00 104.79 233 ARG B O 1
ATOM 4332 N N . SER B 1 234 ? -58.925 -188.890 15.140 1.00 102.22 234 SER B N 1
ATOM 4333 C CA . SER B 1 234 ? -59.528 -190.215 15.078 1.00 98.11 234 SER B CA 1
ATOM 4334 C C . SER B 1 234 ? -60.447 -190.457 16.262 1.00 99.23 234 SER B C 1
ATOM 4335 O O . SER B 1 234 ? -60.502 -189.662 17.204 1.00 90.46 234 SER B O 1
ATOM 4338 N N . GLU B 1 235 ? -61.167 -191.570 16.201 1.00 104.45 235 GLU B N 1
ATOM 4339 C CA . GLU B 1 235 ? -62.085 -191.948 17.260 1.00 112.02 235 GLU B CA 1
ATOM 4340 C C . GLU B 1 235 ? -61.343 -192.685 18.370 1.00 113.36 235 GLU B C 1
ATOM 4341 O O . GLU B 1 235 ? -61.428 -192.309 19.541 1.00 112.83 235 GLU B O 1
ATOM 4347 N N . LYS B 1 236 ? -60.609 -193.730 17.992 1.00 114.03 236 LYS B N 1
ATOM 4348 C CA . LYS B 1 236 ? -59.855 -194.533 18.952 1.00 112.13 236 LYS B CA 1
ATOM 4349 C C . LYS B 1 236 ? -58.523 -193.869 19.322 1.00 110.59 236 LYS B C 1
ATOM 4350 O O . LYS B 1 236 ? -58.183 -193.748 20.504 1.00 105.24 236 LYS B O 1
ATOM 4356 N N . TYR B 1 237 ? -57.771 -193.450 18.306 1.00 106.32 237 TYR B N 1
ATOM 4357 C CA . TYR B 1 237 ? -56.491 -192.784 18.525 1.00 97.41 237 TYR B CA 1
ATOM 4358 C C . TYR B 1 237 ? -56.702 -191.299 18.241 1.00 97.48 237 TYR B C 1
ATOM 4359 O O . TYR B 1 237 ? -56.448 -190.821 17.136 1.00 95.03 237 TYR B O 1
ATOM 4368 N N . LYS B 1 238 ? -57.173 -190.576 19.250 1.00 96.92 238 LYS B N 1
ATOM 4369 C CA . LYS B 1 238 ? -57.450 -189.154 19.117 1.00 97.39 238 LYS B CA 1
ATOM 4370 C C . LYS B 1 238 ? -56.266 -188.308 18.654 1.00 98.20 238 LYS B C 1
ATOM 4371 O O . LYS B 1 238 ? -56.442 -187.355 17.896 1.00 104.95 238 LYS B O 1
ATOM 4377 N N . ASN B 1 239 ? -55.064 -188.658 19.101 1.00 92.19 239 ASN B N 1
ATOM 4378 C CA . ASN B 1 239 ? -53.859 -187.910 18.744 1.00 85.99 239 ASN B CA 1
ATOM 4379 C C . ASN B 1 239 ? -53.407 -188.023 17.283 1.00 79.79 239 ASN B C 1
ATOM 4380 O O . ASN B 1 239 ? -52.394 -187.439 16.906 1.00 71.10 239 ASN B O 1
ATOM 4385 N N . LYS B 1 240 ? -54.146 -188.763 16.462 1.00 80.15 240 LYS B N 1
ATOM 4386 C CA . LYS B 1 240 ? -53.778 -188.932 15.052 1.00 84.12 240 LYS B CA 1
ATOM 4387 C C . LYS B 1 240 ? -54.707 -188.139 14.132 1.00 80.94 240 LYS B C 1
ATOM 4388 O O . LYS B 1 240 ? -55.856 -187.878 14.483 1.00 84.28 240 LYS B O 1
ATOM 4394 N N . GLU B 1 241 ? -54.212 -187.763 12.954 1.00 74.36 241 GLU B N 1
ATOM 4395 C CA . GLU B 1 241 ? -55.019 -187.007 11.998 1.00 71.18 241 GLU B CA 1
ATOM 4396 C C . GLU B 1 241 ? -55.506 -187.938 10.900 1.00 61.87 241 GLU B C 1
ATOM 4397 O O . GLU B 1 241 ? -54.727 -188.394 10.074 1.00 61.11 241 GLU B O 1
ATOM 4403 N N . VAL B 1 242 ? -56.805 -188.202 10.895 1.00 58.49 242 VAL B N 1
ATOM 4404 C CA . VAL B 1 242 ? -57.407 -189.125 9.942 1.00 60.42 242 VAL B CA 1
ATOM 4405 C C . VAL B 1 242 ? -57.128 -188.966 8.461 1.00 62.90 242 VAL B C 1
ATOM 4406 O O . VAL B 1 242 ? -56.931 -189.962 7.770 1.00 65.86 242 VAL B O 1
ATOM 4410 N N . GLU B 1 243 ? -57.121 -187.739 7.956 1.00 67.46 243 GLU B N 1
ATOM 4411 C CA . GLU B 1 243 ? -56.891 -187.537 6.524 1.00 72.22 243 GLU B CA 1
ATOM 4412 C C . GLU B 1 243 ? -55.440 -187.830 6.125 1.00 68.74 243 GLU B C 1
ATOM 4413 O O . GLU B 1 243 ? -55.109 -187.873 4.939 1.00 58.08 243 GLU B O 1
ATOM 4419 N N . LEU B 1 244 ? -54.588 -188.044 7.126 1.00 71.71 244 LEU B N 1
ATOM 4420 C CA . LEU B 1 244 ? -53.165 -188.316 6.906 1.00 70.50 244 LEU B CA 1
ATOM 4421 C C . LEU B 1 244 ? -52.694 -189.664 7.440 1.00 75.55 244 LEU B C 1
ATOM 4422 O O . LEU B 1 244 ? -51.490 -189.909 7.520 1.00 79.76 244 LEU B O 1
ATOM 4427 N N . LEU B 1 245 ? -53.631 -190.531 7.811 1.00 72.81 245 LEU B N 1
ATOM 4428 C CA . LEU B 1 245 ? -53.279 -191.835 8.353 1.00 65.29 245 LEU B CA 1
ATOM 4429 C C . LEU B 1 245 ? -52.158 -191.713 9.393 1.00 75.12 245 LEU B C 1
ATOM 4430 O O . LEU B 1 245 ? -51.254 -192.549 9.438 1.00 80.60 245 LEU B O 1
ATOM 4435 N N . GLY B 1 246 ? -52.227 -190.658 10.210 1.00 80.30 246 GLY B N 1
ATOM 4436 C CA . GLY B 1 246 ? -51.253 -190.416 11.269 1.00 80.61 246 GLY B CA 1
ATOM 4437 C C . GLY B 1 246 ? -49.789 -190.652 10.949 1.00 84.32 246 GLY B C 1
ATOM 4438 O O . GLY B 1 246 ? -48.951 -190.729 11.853 1.00 77.88 246 GLY B O 1
ATOM 4439 N N . CYS B 1 247 ? -49.478 -190.765 9.662 1.00 90.58 247 CYS B N 1
ATOM 4440 C CA . CYS B 1 247 ? -48.108 -190.992 9.221 1.00 93.54 247 CYS B CA 1
ATOM 4441 C C . CYS B 1 247 ? -47.286 -189.753 9.537 1.00 94.78 247 CYS B C 1
ATOM 4442 O O . CYS B 1 247 ? -47.338 -188.765 8.804 1.00 100.93 247 CYS B O 1
ATOM 4445 N N . THR B 1 248 ? -46.542 -189.794 10.637 1.00 91.38 248 THR B N 1
ATOM 4446 C CA . THR B 1 248 ? -45.694 -188.667 11.000 1.00 91.03 248 THR B CA 1
ATOM 4447 C C . THR B 1 248 ? -44.687 -188.464 9.853 1.00 92.7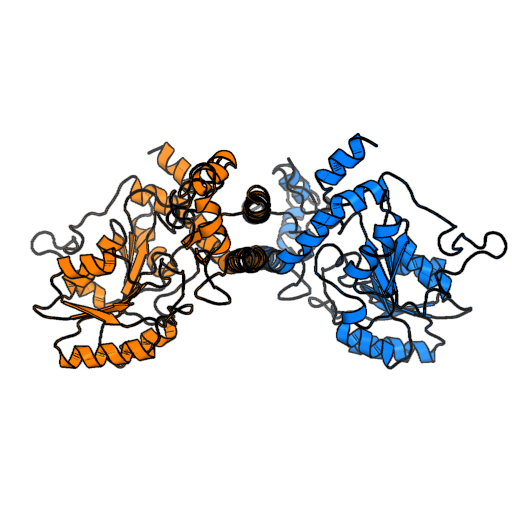0 248 THR B C 1
ATOM 4448 O O . THR B 1 248 ? -43.829 -187.579 9.890 1.00 84.05 248 THR B O 1
ATOM 4452 N N . ALA B 1 249 ? -44.828 -189.311 8.834 1.00 96.51 249 ALA B N 1
ATOM 4453 C CA . ALA B 1 249 ? -44.023 -189.308 7.614 1.00 92.97 249 ALA B CA 1
ATOM 4454 C C . ALA B 1 249 ? -42.508 -189.250 7.753 1.00 89.80 249 ALA B C 1
ATOM 4455 O O . ALA B 1 249 ? -41.840 -188.711 6.873 1.00 89.41 249 ALA B O 1
ATOM 4457 N N . ARG B 1 250 ? -41.955 -189.806 8.829 1.00 91.12 250 ARG B N 1
ATOM 4458 C CA . ARG B 1 250 ? -40.502 -189.784 8.988 1.00 92.13 250 ARG B CA 1
ATOM 4459 C C . ARG B 1 250 ? -39.911 -190.582 7.838 1.00 88.65 250 ARG B C 1
ATOM 4460 O O . ARG B 1 250 ? -40.605 -191.381 7.201 1.00 84.57 250 ARG B O 1
ATOM 4468 N N . GLY B 1 251 ? -38.630 -190.360 7.567 1.00 85.30 251 GLY B N 1
ATOM 4469 C CA . GLY B 1 251 ? -37.991 -191.080 6.488 1.00 79.28 251 GLY B CA 1
ATOM 4470 C C . GLY B 1 251 ? -37.050 -190.226 5.674 1.00 65.66 251 GLY B C 1
ATOM 4471 O O . GLY B 1 251 ? -36.956 -189.020 5.862 1.00 59.32 251 GLY B O 1
ATOM 4472 N N . ALA B 1 252 ? -36.347 -190.871 4.757 1.00 67.51 252 ALA B N 1
ATOM 4473 C CA . ALA B 1 252 ? -35.401 -190.186 3.905 1.00 66.99 252 ALA B CA 1
ATOM 4474 C C . ALA B 1 252 ? -36.032 -188.930 3.334 1.00 69.46 252 ALA B C 1
ATOM 4475 O O . ALA B 1 252 ? -35.390 -187.884 3.245 1.00 76.61 252 ALA B O 1
ATOM 4477 N N . THR B 1 253 ? -37.303 -189.035 2.967 1.00 69.56 253 THR B N 1
ATOM 4478 C CA . THR B 1 253 ? -38.015 -187.918 2.365 1.00 60.64 253 THR B CA 1
ATOM 4479 C C . THR B 1 253 ? -37.984 -186.615 3.180 1.00 53.28 253 THR B C 1
ATOM 4480 O O . THR B 1 253 ? -37.478 -185.600 2.705 1.00 51.45 253 THR B O 1
ATOM 4484 N N . ILE B 1 254 ? -38.494 -186.642 4.406 1.00 41.96 254 ILE B N 1
ATOM 4485 C CA . ILE B 1 254 ? -38.502 -185.448 5.234 1.00 42.49 254 ILE B CA 1
ATOM 4486 C C . ILE B 1 254 ? -37.081 -185.018 5.585 1.00 48.94 254 ILE B C 1
ATOM 4487 O O . ILE B 1 254 ? -36.836 -183.857 5.893 1.00 53.25 254 ILE B O 1
ATOM 4492 N N . ILE B 1 255 ? -36.151 -185.964 5.551 1.00 55.22 255 ILE B N 1
ATOM 4493 C CA . ILE B 1 255 ? -34.756 -185.683 5.867 1.00 58.99 255 ILE B CA 1
ATOM 4494 C C . ILE B 1 255 ? -34.185 -184.672 4.893 1.00 61.22 255 ILE B C 1
ATOM 4495 O O . ILE B 1 255 ? -33.699 -183.612 5.287 1.00 65.03 255 ILE B O 1
ATOM 4500 N N . THR B 1 256 ? -34.230 -185.020 3.614 1.00 55.07 256 THR B N 1
ATOM 4501 C CA . THR B 1 256 ? -33.722 -184.133 2.587 1.00 54.99 256 THR B CA 1
ATOM 4502 C C . THR B 1 256 ? -34.436 -182.800 2.691 1.00 56.28 256 THR B C 1
ATOM 4503 O O . THR B 1 256 ? -33.806 -181.761 2.865 1.00 63.66 256 THR B O 1
ATOM 4507 N N . LEU B 1 257 ? -35.759 -182.845 2.605 1.00 53.70 257 LEU B N 1
ATOM 4508 C CA . LEU B 1 257 ? -36.590 -181.651 2.682 1.00 52.36 257 LEU B CA 1
ATOM 4509 C C . LEU B 1 257 ? -36.129 -180.643 3.726 1.00 54.65 257 LEU B C 1
ATOM 4510 O O . LEU B 1 257 ? -36.091 -179.440 3.454 1.00 51.18 257 LEU B O 1
ATOM 4515 N N . MET B 1 258 ? -35.792 -181.137 4.918 1.00 56.45 258 MET B N 1
ATOM 4516 C CA . MET B 1 258 ? -35.356 -180.272 6.013 1.00 57.50 258 MET B CA 1
ATOM 4517 C C . MET B 1 258 ? -33.903 -179.830 5.870 1.00 56.21 258 MET B C 1
ATOM 4518 O O . MET B 1 258 ? -33.526 -178.759 6.342 1.00 60.45 258 MET B O 1
ATOM 4523 N N . ALA B 1 259 ? -33.083 -180.645 5.218 1.00 47.92 259 ALA B N 1
ATOM 4524 C CA . ALA B 1 259 ? -31.692 -180.267 5.022 1.00 50.04 259 ALA B CA 1
ATOM 4525 C C . ALA B 1 259 ? -31.632 -179.123 4.001 1.00 55.54 259 ALA B C 1
ATOM 4526 O O . ALA B 1 259 ? -30.919 -178.140 4.191 1.00 65.93 259 ALA B O 1
ATOM 4528 N N . SER B 1 260 ? -32.405 -179.250 2.928 1.00 54.44 260 SER B N 1
ATOM 4529 C CA . SER B 1 260 ? -32.432 -178.249 1.869 1.00 51.45 260 SER B CA 1
ATOM 4530 C C . SER B 1 260 ? -33.194 -176.986 2.241 1.00 50.92 260 SER B C 1
ATOM 4531 O O . SER B 1 260 ? -32.995 -175.941 1.635 1.00 57.91 260 SER B O 1
ATOM 4534 N N . PHE B 1 261 ? -34.061 -177.077 3.238 1.00 49.86 261 PHE B N 1
ATOM 4535 C CA . PHE B 1 261 ? -34.868 -175.932 3.629 1.00 52.55 261 PHE B CA 1
ATOM 4536 C C . PHE B 1 261 ? -34.140 -174.607 3.870 1.00 61.45 261 PHE B C 1
ATOM 4537 O O . PHE B 1 261 ? -34.594 -173.557 3.410 1.00 59.76 261 PHE B O 1
ATOM 4545 N N . PRO B 1 262 ? -33.010 -174.624 4.596 1.00 65.79 262 PRO B N 1
ATOM 4546 C CA . PRO B 1 262 ? -32.326 -173.344 4.813 1.00 64.52 262 PRO B CA 1
ATOM 4547 C C . PRO B 1 262 ? -32.090 -172.738 3.443 1.00 67.45 262 PRO B C 1
ATOM 4548 O O . PRO B 1 262 ? -32.569 -171.650 3.121 1.00 62.69 262 PRO B O 1
ATOM 4552 N N . HIS B 1 263 ? -31.355 -173.491 2.636 1.00 71.07 263 HIS B N 1
ATOM 4553 C CA . HIS B 1 263 ? -31.021 -173.091 1.281 1.00 70.88 263 HIS B CA 1
ATOM 4554 C C . HIS B 1 263 ? -32.255 -172.593 0.528 1.00 59.93 263 HIS B C 1
ATOM 4555 O O . HIS B 1 263 ? -32.233 -171.526 -0.083 1.00 65.59 263 HIS B O 1
ATOM 4562 N N . VAL B 1 264 ? -33.333 -173.363 0.592 1.00 45.76 264 VAL B N 1
ATOM 4563 C CA . VAL B 1 264 ? -34.553 -173.008 -0.115 1.00 49.40 264 VAL B CA 1
ATOM 4564 C C . VAL B 1 264 ? -35.160 -171.688 0.339 1.00 49.81 264 VAL B C 1
ATOM 4565 O O . VAL B 1 264 ? -35.835 -171.022 -0.441 1.00 49.95 264 VAL B O 1
ATOM 4569 N N . ARG B 1 265 ? -34.932 -171.299 1.589 1.00 58.45 265 ARG B N 1
ATOM 4570 C CA . ARG B 1 265 ? -35.496 -170.039 2.063 1.00 75.84 265 ARG B CA 1
ATOM 4571 C C . ARG B 1 265 ? -34.871 -168.834 1.363 1.00 79.75 265 ARG B C 1
ATOM 4572 O O . ARG B 1 265 ? -35.582 -167.973 0.844 1.00 83.77 265 ARG B O 1
ATOM 4580 N N . GLU B 1 266 ? -33.545 -168.770 1.347 1.00 76.19 266 GLU B N 1
ATOM 4581 C CA . GLU B 1 266 ? -32.857 -167.665 0.692 1.00 80.76 266 GLU B CA 1
ATOM 4582 C C . GLU B 1 266 ? -33.003 -167.792 -0.835 1.00 78.70 266 GLU B C 1
ATOM 4583 O O . GLU B 1 266 ? -32.931 -166.814 -1.588 1.00 79.09 266 GLU B O 1
ATOM 4589 N N . ARG B 1 267 ? -33.226 -169.020 -1.274 1.00 69.93 267 ARG B N 1
ATOM 4590 C CA . ARG B 1 267 ? -33.383 -169.340 -2.681 1.00 60.54 267 ARG B CA 1
ATOM 4591 C C . ARG B 1 267 ? -34.457 -168.491 -3.362 1.00 58.68 267 ARG B C 1
ATOM 4592 O O . ARG B 1 267 ? -34.351 -168.189 -4.548 1.00 57.87 267 ARG B O 1
ATOM 4600 N N . ILE B 1 268 ? -35.496 -168.114 -2.622 1.00 58.07 268 ILE B N 1
ATOM 4601 C CA . ILE B 1 268 ? -36.573 -167.317 -3.209 1.00 64.57 268 ILE B CA 1
ATOM 4602 C C . ILE B 1 268 ? -36.228 -165.844 -3.282 1.00 66.40 268 ILE B C 1
ATOM 4603 O O . ILE B 1 268 ? -36.933 -165.067 -3.926 1.00 67.84 268 ILE B O 1
ATOM 4608 N N . LYS B 1 269 ? -35.139 -165.462 -2.626 1.00 65.24 269 LYS B N 1
ATOM 4609 C CA . LYS B 1 269 ? -34.712 -164.072 -2.637 1.00 66.20 269 LYS B CA 1
ATOM 4610 C C . LYS B 1 269 ? -34.206 -163.671 -4.018 1.00 65.31 269 LYS B C 1
ATOM 4611 O O . LYS B 1 269 ? -34.378 -162.529 -4.437 1.00 72.08 269 LYS B O 1
ATOM 4617 N N . ARG B 1 270 ? -33.600 -164.616 -4.727 1.00 56.28 270 ARG B N 1
ATOM 4618 C CA . ARG B 1 270 ? -33.051 -164.342 -6.051 1.00 46.55 270 ARG B CA 1
ATOM 4619 C C . ARG B 1 270 ? -34.050 -164.481 -7.191 1.00 43.56 270 ARG B C 1
ATOM 4620 O O . ARG B 1 270 ? -33.718 -164.206 -8.341 1.00 42.82 270 ARG B O 1
ATOM 4628 N N . TRP B 1 271 ? -35.266 -164.911 -6.878 1.00 51.31 271 TRP B N 1
ATOM 4629 C CA . TRP B 1 271 ? -36.289 -165.111 -7.900 1.00 53.47 271 TRP B CA 1
ATOM 4630 C C . TRP B 1 271 ? -36.174 -164.163 -9.096 1.00 57.70 271 TRP B C 1
ATOM 4631 O O . TRP B 1 271 ? -36.311 -164.575 -10.251 1.00 55.25 271 TRP B O 1
ATOM 4642 N N . ASP B 1 272 ? -35.924 -162.890 -8.808 1.00 60.82 272 ASP B N 1
ATOM 4643 C CA . ASP B 1 272 ? -35.793 -161.873 -9.842 1.00 52.81 272 ASP B CA 1
ATOM 4644 C C . ASP B 1 272 ? -34.680 -162.220 -10.808 1.00 44.50 272 ASP B C 1
ATOM 4645 O O . ASP B 1 272 ? -34.926 -162.379 -11.998 1.00 48.55 272 ASP B O 1
ATOM 4650 N N . GLU B 1 273 ? -33.455 -162.329 -10.302 1.00 31.26 273 GLU B N 1
ATOM 4651 C CA . GLU B 1 273 ? -32.327 -162.680 -11.153 1.00 28.71 273 GLU B CA 1
ATOM 4652 C C . GLU B 1 273 ? -32.771 -163.855 -12.008 1.00 35.06 273 GLU B C 1
ATOM 4653 O O . GLU B 1 273 ? -32.397 -163.967 -13.174 1.00 41.14 273 GLU B O 1
ATOM 4659 N N . GLU B 1 274 ? -33.571 -164.728 -11.402 1.00 34.70 274 GLU B N 1
ATOM 4660 C CA . GLU B 1 274 ? -34.085 -165.915 -12.067 1.00 36.73 274 GLU B CA 1
ATOM 4661 C C . GLU B 1 274 ? -34.988 -165.589 -13.241 1.00 37.94 274 GLU B C 1
ATOM 4662 O O . GLU B 1 274 ? -34.763 -166.075 -14.353 1.00 37.05 274 GLU B O 1
ATOM 4668 N N . VAL B 1 275 ? -36.016 -164.783 -12.990 1.00 36.20 275 VAL B N 1
ATOM 4669 C CA . VAL B 1 275 ? -36.941 -164.382 -14.044 1.00 34.39 275 VAL B CA 1
ATOM 4670 C C . VAL B 1 275 ? -36.211 -163.530 -15.090 1.00 38.23 275 VAL B C 1
ATOM 4671 O O . VAL B 1 275 ? -36.508 -163.612 -16.290 1.00 22.70 275 VAL B O 1
ATOM 4675 N N . GLU B 1 276 ? -35.255 -162.721 -14.623 1.00 47.13 276 GLU B N 1
ATOM 4676 C CA . GLU B 1 276 ? -34.440 -161.865 -15.491 1.00 52.75 276 GLU B CA 1
ATOM 4677 C C . GLU B 1 276 ? -33.567 -162.770 -16.347 1.00 51.13 276 GLU B C 1
ATOM 4678 O O . GLU B 1 276 ? -33.327 -162.492 -17.518 1.00 53.46 276 GLU B O 1
ATOM 4684 N N . LYS B 1 277 ? -33.087 -163.853 -15.740 1.00 47.70 277 LYS B N 1
ATOM 4685 C CA . LYS B 1 277 ? -32.268 -164.841 -16.432 1.00 35.96 277 LYS B CA 1
ATOM 4686 C C . LYS B 1 277 ? -33.152 -165.620 -17.393 1.00 39.31 277 LYS B C 1
ATOM 4687 O O . LYS B 1 277 ? -32.731 -165.972 -18.491 1.00 41.61 277 LYS B O 1
ATOM 4693 N N . ALA B 1 278 ? -34.386 -165.882 -16.977 1.00 38.13 278 ALA B N 1
ATOM 4694 C CA . ALA B 1 278 ? -35.321 -166.617 -17.811 1.00 41.01 278 ALA B CA 1
ATOM 4695 C C . ALA B 1 278 ? -35.768 -165.783 -19.005 1.00 42.65 278 ALA B C 1
ATOM 4696 O O . ALA B 1 278 ? -35.754 -166.262 -20.141 1.00 40.85 278 ALA B O 1
ATOM 4698 N N . ARG B 1 279 ? -36.161 -164.537 -18.747 1.00 38.46 279 ARG B N 1
ATOM 4699 C CA . ARG B 1 279 ? -36.617 -163.646 -19.815 1.00 40.28 279 ARG B CA 1
ATOM 4700 C C . ARG B 1 279 ? -35.527 -163.358 -20.836 1.00 32.32 279 ARG B C 1
ATOM 4701 O O . ARG B 1 279 ? -35.788 -163.242 -22.033 1.00 27.02 279 ARG B O 1
ATOM 4709 N N . ARG B 1 280 ? -34.304 -163.215 -20.348 1.00 32.40 280 ARG B N 1
ATOM 4710 C CA . ARG B 1 280 ? -33.176 -162.928 -21.217 1.00 33.08 280 ARG B CA 1
ATOM 4711 C C . ARG B 1 280 ? -33.099 -164.047 -22.231 1.00 33.19 280 ARG B C 1
ATOM 4712 O O . ARG B 1 280 ? -33.247 -163.823 -23.428 1.00 30.38 280 ARG B O 1
ATOM 4720 N N . PHE B 1 281 ? -32.883 -165.256 -21.727 1.00 38.26 281 PHE B N 1
ATOM 4721 C CA . PHE B 1 281 ? -32.782 -166.455 -22.548 1.00 49.20 281 PHE B CA 1
ATOM 4722 C C . PHE B 1 281 ? -33.963 -166.586 -23.504 1.00 54.84 281 PHE B C 1
ATOM 4723 O O . PHE B 1 281 ? -33.794 -166.983 -24.664 1.00 47.31 281 PHE B O 1
ATOM 4731 N N . ALA B 1 282 ? -35.150 -166.244 -23.003 1.00 59.33 282 ALA B N 1
ATOM 4732 C CA . ALA B 1 282 ? -36.385 -166.304 -23.779 1.00 61.49 282 ALA B CA 1
ATOM 4733 C C . ALA B 1 282 ? -36.328 -165.367 -24.980 1.00 64.52 282 ALA B C 1
ATOM 4734 O O . ALA B 1 282 ? -36.498 -165.794 -26.121 1.00 72.29 282 ALA B O 1
ATOM 4736 N N . ALA B 1 283 ? -36.094 -164.086 -24.719 1.00 64.07 283 ALA B N 1
ATOM 4737 C CA . ALA B 1 283 ? -36.010 -163.102 -25.789 1.00 65.54 283 ALA B CA 1
ATOM 4738 C C . ALA B 1 283 ? -34.970 -163.530 -26.825 1.00 63.16 283 ALA B C 1
ATOM 4739 O O . ALA B 1 283 ? -35.229 -163.488 -28.027 1.00 61.54 283 ALA B O 1
ATOM 4741 N N . GLU B 1 284 ? -33.796 -163.945 -26.358 1.00 60.68 284 GLU B N 1
ATOM 4742 C CA . GLU B 1 284 ? -32.739 -164.379 -27.263 1.00 64.40 284 GLU B CA 1
ATOM 4743 C C . GLU B 1 284 ? -33.264 -165.452 -28.204 1.00 60.60 284 GLU B C 1
ATOM 4744 O O . GLU B 1 284 ? -33.090 -165.359 -29.415 1.00 66.70 284 GLU B O 1
ATOM 4750 N N . MET B 1 285 ? -33.905 -166.474 -27.648 1.00 55.18 285 MET B N 1
ATOM 4751 C CA . MET B 1 285 ? -34.459 -167.542 -28.472 1.00 54.99 285 MET B CA 1
ATOM 4752 C C . MET B 1 285 ? -35.303 -166.962 -29.605 1.00 55.96 285 MET B C 1
ATOM 4753 O O . MET B 1 285 ? -35.161 -167.367 -30.759 1.00 49.95 285 MET B O 1
ATOM 4758 N N . GLU B 1 286 ? -36.172 -166.011 -29.272 1.00 59.19 286 GLU B N 1
ATOM 4759 C CA . GLU B 1 286 ? -37.008 -165.360 -30.273 1.00 66.22 286 GLU B CA 1
ATOM 4760 C C . GLU B 1 286 ? -36.191 -165.155 -31.542 1.00 61.53 286 GLU B C 1
ATOM 4761 O O . GLU B 1 286 ? -36.540 -165.684 -32.593 1.00 58.64 286 GLU B O 1
ATOM 4767 N N . LYS B 1 287 ? -35.105 -164.389 -31.435 1.00 54.79 287 LYS B N 1
ATOM 4768 C CA . LYS B 1 287 ? -34.236 -164.137 -32.579 1.00 54.84 287 LYS B CA 1
ATOM 4769 C C . LYS B 1 287 ? -34.039 -165.430 -33.366 1.00 61.08 287 LYS B C 1
ATOM 4770 O O . LYS B 1 287 ? -34.347 -165.499 -34.552 1.00 64.90 287 LYS B O 1
ATOM 4776 N N . LEU B 1 288 ? -33.526 -166.454 -32.689 1.00 64.25 288 LEU B N 1
ATOM 4777 C CA . LEU B 1 288 ? -33.267 -167.748 -33.309 1.00 66.31 288 LEU B CA 1
ATOM 4778 C C . LEU B 1 288 ? -34.470 -168.330 -34.042 1.00 74.95 288 LEU B C 1
ATOM 4779 O O . LEU B 1 288 ? -34.333 -169.295 -34.794 1.00 81.55 288 LEU B O 1
ATOM 4784 N N . GLY B 1 289 ? -35.649 -167.757 -33.816 1.00 79.02 289 GLY B N 1
ATOM 4785 C CA . GLY B 1 289 ? -36.836 -168.242 -34.501 1.00 76.49 289 GLY B CA 1
ATOM 4786 C C . GLY B 1 289 ? -37.856 -169.013 -33.684 1.00 77.29 289 GLY B C 1
ATOM 4787 O O . GLY B 1 289 ? -38.849 -169.481 -34.242 1.00 79.57 289 GLY B O 1
ATOM 4788 N N . ILE B 1 290 ? -37.635 -169.159 -32.379 1.00 75.14 290 ILE B N 1
ATOM 4789 C CA . ILE B 1 290 ? -38.590 -169.888 -31.548 1.00 68.66 290 ILE B CA 1
ATOM 4790 C C . ILE B 1 290 ? -39.325 -168.953 -30.588 1.00 67.42 290 ILE B C 1
ATOM 4791 O O . ILE B 1 290 ? -38.751 -168.417 -29.637 1.00 60.05 290 ILE B O 1
ATOM 4796 N N . LYS B 1 291 ? -40.609 -168.762 -30.867 1.00 71.31 291 LYS B N 1
ATOM 4797 C CA . LYS B 1 291 ? -41.467 -167.881 -30.083 1.00 69.23 291 LYS B CA 1
ATOM 4798 C C . LYS B 1 291 ? -41.812 -168.495 -28.731 1.00 63.07 291 LYS B C 1
ATOM 4799 O O . LYS B 1 291 ? -42.146 -169.673 -28.646 1.00 71.64 291 LYS B O 1
ATOM 4805 N N . GLN B 1 292 ? -41.725 -167.695 -27.675 1.00 54.19 292 GLN B N 1
ATOM 4806 C CA . GLN B 1 292 ? -42.034 -168.177 -26.334 1.00 54.38 292 GLN B CA 1
ATOM 4807 C C . GLN B 1 292 ? -43.472 -167.840 -25.949 1.00 59.32 292 GLN B C 1
ATOM 4808 O O . GLN B 1 292 ? -43.752 -166.733 -25.498 1.00 70.95 292 GLN B O 1
ATOM 4814 N N . LEU B 1 293 ? -44.376 -168.804 -26.118 1.00 57.81 293 LEU B N 1
ATOM 4815 C CA . LEU B 1 293 ? -45.795 -168.616 -25.810 1.00 51.24 293 LEU B CA 1
ATOM 4816 C C . LEU B 1 293 ? -46.084 -168.422 -24.326 1.00 53.71 293 LEU B C 1
ATOM 4817 O O . LEU B 1 293 ? -45.330 -168.876 -23.460 1.00 59.12 293 LEU B O 1
ATOM 4822 N N . GLY B 1 294 ? -47.204 -167.764 -24.045 1.00 49.57 294 GLY B N 1
ATOM 4823 C CA . GLY B 1 294 ? -47.599 -167.520 -22.673 1.00 50.34 294 GLY B CA 1
ATOM 4824 C C . GLY B 1 294 ? -46.931 -166.277 -22.134 1.00 57.26 294 GLY B C 1
ATOM 4825 O O . GLY B 1 294 ? -46.192 -165.609 -22.852 1.00 52.54 294 GLY B O 1
ATOM 4826 N N . ASP B 1 295 ? -47.193 -165.976 -20.866 1.00 68.40 295 ASP B N 1
ATOM 4827 C CA . ASP B 1 295 ? -46.631 -164.807 -20.190 1.00 77.27 295 ASP B CA 1
ATOM 4828 C C . ASP B 1 295 ? -45.546 -164.061 -20.967 1.00 79.38 295 ASP B C 1
ATOM 4829 O O . ASP B 1 295 ? -44.457 -164.589 -21.202 1.00 84.25 295 ASP B O 1
ATOM 4834 N N . ASN B 1 296 ? -45.853 -162.832 -21.367 1.00 81.97 296 ASN B N 1
ATOM 4835 C CA . ASN B 1 296 ? -44.898 -161.993 -22.078 1.00 83.04 296 ASN B CA 1
ATOM 4836 C C . ASN B 1 296 ? -44.965 -160.578 -21.524 1.00 80.68 296 ASN B C 1
ATOM 4837 O O . ASN B 1 296 ? -45.930 -159.855 -21.758 1.00 84.88 296 ASN B O 1
ATOM 4842 N N . PRO B 1 297 ? -43.939 -160.171 -20.762 1.00 82.09 297 PRO B N 1
ATOM 4843 C CA . PRO B 1 297 ? -42.766 -160.991 -20.430 1.00 86.25 297 PRO B CA 1
ATOM 4844 C C . PRO B 1 297 ? -43.156 -162.146 -19.508 1.00 85.93 297 PRO B C 1
ATOM 4845 O O . PRO B 1 297 ? -44.086 -162.013 -18.711 1.00 93.74 297 PRO B O 1
ATOM 4849 N N . HIS B 1 298 ? -42.459 -163.275 -19.615 1.00 72.19 298 HIS B N 1
ATOM 4850 C CA . HIS B 1 298 ? -42.759 -164.415 -18.756 1.00 62.84 298 HIS B CA 1
ATOM 4851 C C . HIS B 1 298 ? -42.291 -164.060 -17.345 1.00 62.02 298 HIS B C 1
ATOM 4852 O O . HIS B 1 298 ? -41.411 -163.221 -17.178 1.00 63.51 298 HIS B O 1
ATOM 4859 N N . ASN B 1 299 ? -42.874 -164.679 -16.326 1.00 68.82 299 ASN B N 1
ATOM 4860 C CA . ASN B 1 299 ? -42.461 -164.376 -14.956 1.00 75.68 299 ASN B CA 1
ATOM 4861 C C . ASN B 1 299 ? -42.105 -165.638 -14.186 1.00 72.77 299 ASN B C 1
ATOM 4862 O O . ASN B 1 299 ? -42.266 -165.697 -12.967 1.00 69.66 299 ASN B O 1
ATOM 4867 N N . HIS B 1 300 ? -41.613 -166.643 -14.903 1.00 66.41 300 HIS B N 1
ATOM 4868 C CA . HIS B 1 300 ? -41.247 -167.905 -14.291 1.00 56.84 300 HIS B CA 1
ATOM 4869 C C . HIS B 1 300 ? -40.092 -168.538 -15.054 1.00 58.06 300 HIS B C 1
ATOM 4870 O O . HIS B 1 300 ? -39.871 -168.229 -16.223 1.00 53.98 300 HIS B O 1
ATOM 4877 N N . ASP B 1 301 ? -39.362 -169.429 -14.393 1.00 63.79 301 ASP B N 1
ATOM 4878 C CA . ASP B 1 301 ? -38.222 -170.089 -15.021 1.00 66.34 301 ASP B CA 1
ATOM 4879 C C . ASP B 1 301 ? -38.683 -171.130 -16.024 1.00 67.52 301 ASP B C 1
ATOM 4880 O O . ASP B 1 301 ? -37.897 -171.592 -16.851 1.00 67.09 301 ASP B O 1
ATOM 4885 N N . LEU B 1 302 ? -39.960 -171.497 -15.940 1.00 68.25 302 LEU B N 1
ATOM 4886 C CA . LEU B 1 302 ? -40.543 -172.474 -16.853 1.00 67.54 302 LEU B CA 1
ATOM 4887 C C . LEU B 1 302 ? -41.177 -171.745 -18.032 1.00 65.31 302 LEU B C 1
ATOM 4888 O O . LEU B 1 302 ? -42.052 -170.899 -17.852 1.00 72.64 302 LEU B O 1
ATOM 4893 N N . MET B 1 303 ? -40.738 -172.076 -19.240 1.00 56.23 303 MET B N 1
ATOM 4894 C CA . MET B 1 303 ? -41.252 -171.418 -20.437 1.00 56.42 303 MET B CA 1
ATOM 4895 C C . MET B 1 303 ? -41.649 -172.424 -21.508 1.00 61.63 303 MET B C 1
ATOM 4896 O O . MET B 1 303 ? -40.999 -173.463 -21.664 1.00 62.15 303 MET B O 1
ATOM 4901 N N . PHE B 1 304 ? -42.705 -172.101 -22.256 1.00 62.96 304 PHE B N 1
ATOM 4902 C CA . PHE B 1 304 ? -43.176 -172.971 -23.329 1.00 65.46 304 PHE B CA 1
ATOM 4903 C C . PHE B 1 304 ? -42.903 -172.336 -24.695 1.00 63.51 304 PHE B C 1
ATOM 4904 O O . PHE B 1 304 ? -43.460 -171.289 -25.019 1.00 69.99 304 PHE B O 1
ATOM 4912 N N . PHE B 1 305 ? -42.050 -172.975 -25.495 1.00 56.13 305 PHE B N 1
ATOM 4913 C CA . PHE B 1 305 ? -41.692 -172.442 -26.808 1.00 58.00 305 PHE B CA 1
ATOM 4914 C C . PHE B 1 305 ? -42.301 -173.168 -28.000 1.00 66.32 305 PHE B C 1
ATOM 4915 O O . PHE B 1 305 ? -42.702 -174.323 -27.902 1.00 73.85 305 PHE B O 1
ATOM 4923 N N . HIS B 1 306 ? -42.350 -172.466 -29.130 1.00 73.19 306 HIS B N 1
ATOM 4924 C CA . HIS B 1 306 ? -42.873 -172.993 -30.389 1.00 72.52 306 HIS B CA 1
ATOM 4925 C C . HIS B 1 306 ? -41.795 -172.768 -31.445 1.00 71.13 306 HIS B C 1
ATOM 4926 O O . HIS B 1 306 ? -41.520 -171.631 -31.829 1.00 64.10 306 HIS B O 1
ATOM 4933 N N . ALA B 1 307 ? -41.178 -173.850 -31.902 1.00 71.17 307 ALA B N 1
ATOM 4934 C CA . ALA B 1 307 ? -40.119 -173.741 -32.899 1.00 78.59 307 ALA B CA 1
ATOM 4935 C C . ALA B 1 307 ? -40.492 -174.365 -34.231 1.00 84.19 307 ALA B C 1
ATOM 4936 O O . ALA B 1 307 ? -40.046 -175.467 -34.549 1.00 87.31 307 ALA B O 1
ATOM 4938 N N . GLU B 1 308 ? -41.305 -173.658 -35.011 1.00 85.06 308 GLU B N 1
ATOM 4939 C CA . GLU B 1 308 ? -41.708 -174.161 -36.316 1.00 82.63 308 GLU B CA 1
ATOM 4940 C C . GLU B 1 308 ? -40.449 -174.414 -37.141 1.00 77.35 308 GLU B C 1
ATOM 4941 O O . GLU B 1 308 ? -40.374 -175.372 -37.909 1.00 78.08 308 GLU B O 1
ATOM 4947 N N . VAL B 1 309 ? -39.458 -173.550 -36.957 1.00 71.19 309 VAL B N 1
ATOM 4948 C CA . VAL B 1 309 ? -38.186 -173.650 -37.662 1.00 75.44 309 VAL B CA 1
ATOM 4949 C C . VAL B 1 309 ? -37.423 -174.944 -37.342 1.00 76.53 309 VAL B C 1
ATOM 4950 O O . VAL B 1 309 ? -36.613 -175.425 -38.142 1.00 62.65 309 VAL B O 1
ATOM 4954 N N . LEU B 1 310 ? -37.703 -175.513 -36.176 1.00 84.96 310 LEU B N 1
ATOM 4955 C CA . LEU B 1 310 ? -37.035 -176.731 -35.738 1.00 90.81 310 LEU B CA 1
ATOM 4956 C C . LEU B 1 310 ? -37.828 -177.981 -36.116 1.00 92.30 310 LEU B C 1
ATOM 4957 O O . LEU B 1 310 ? -37.273 -179.076 -36.246 1.00 84.59 310 LEU B O 1
ATOM 4962 N N . TYR B 1 311 ? -39.132 -177.795 -36.290 1.00 98.79 311 TYR B N 1
ATOM 4963 C CA . TYR B 1 311 ? -40.051 -178.868 -36.654 1.00 100.53 311 TYR B CA 1
ATOM 4964 C C . TYR B 1 311 ? -39.898 -179.267 -38.114 1.00 99.15 311 TYR B C 1
ATOM 4965 O O . TYR B 1 311 ? -40.209 -180.394 -38.501 1.00 89.88 311 TYR B O 1
ATOM 4974 N N . GLU B 1 312 ? -39.430 -178.331 -38.929 1.00 102.38 312 GLU B N 1
ATOM 4975 C CA . GLU B 1 312 ? -39.241 -178.609 -40.340 1.00 108.32 312 GLU B CA 1
ATOM 4976 C C . GLU B 1 312 ? -37.869 -179.206 -40.582 1.00 108.74 312 GLU B C 1
ATOM 4977 O O . GLU B 1 312 ? -37.692 -180.031 -41.479 1.00 115.51 312 GLU B O 1
ATOM 4983 N N . ILE B 1 313 ? -36.895 -178.796 -39.780 1.00 104.76 313 ILE B N 1
ATOM 4984 C CA . ILE B 1 313 ? -35.553 -179.332 -39.931 1.00 100.47 313 ILE B CA 1
ATOM 4985 C C . ILE B 1 313 ? -35.585 -180.817 -39.567 1.00 100.03 313 ILE B C 1
ATOM 4986 O O . ILE B 1 313 ? -34.725 -181.594 -39.993 1.00 94.33 313 ILE B O 1
ATOM 4991 N N . SER B 1 314 ? -36.604 -181.203 -38.799 1.00 97.29 314 SER B N 1
ATOM 4992 C CA . SER B 1 314 ? -36.777 -182.583 -38.352 1.00 93.93 314 SER B CA 1
ATOM 4993 C C . SER B 1 314 ? -37.145 -183.534 -39.487 1.00 94.41 314 SER B C 1
ATOM 4994 O O . SER B 1 314 ? -37.004 -184.750 -39.363 1.00 92.23 314 SER B O 1
ATOM 4997 N N . LYS B 1 315 ? -37.616 -182.975 -40.593 1.00 97.84 315 LYS B N 1
ATOM 4998 C CA . LYS B 1 315 ? -38.023 -183.773 -41.744 1.00 96.89 315 LYS B CA 1
ATOM 4999 C C . LYS B 1 315 ? -36.829 -184.242 -42.571 1.00 95.61 315 LYS B C 1
ATOM 5000 O O . LYS B 1 315 ? -36.867 -185.303 -43.194 1.00 91.52 315 LYS B O 1
ATOM 5006 N N . LYS B 1 316 ? -35.767 -183.447 -42.562 1.00 98.32 316 LYS B N 1
ATOM 5007 C CA . LYS B 1 316 ? -34.555 -183.757 -43.310 1.00 101.28 316 LYS B CA 1
ATOM 5008 C C . LYS B 1 316 ? -33.424 -184.165 -42.369 1.00 107.08 316 LYS B C 1
ATOM 5009 O O . LYS B 1 316 ? -32.432 -184.762 -42.792 1.00 108.40 316 LYS B O 1
ATOM 5015 N N . ALA B 1 317 ? -33.587 -183.837 -41.090 1.00 111.30 317 ALA B N 1
ATOM 5016 C CA . ALA B 1 317 ? -32.596 -184.132 -40.060 1.00 115.49 317 ALA B CA 1
ATOM 5017 C C . ALA B 1 317 ? -32.036 -185.553 -40.091 1.00 117.59 317 ALA B C 1
ATOM 5018 O O . ALA B 1 317 ? -32.474 -186.399 -40.872 1.00 120.69 317 ALA B O 1
ATOM 5020 N N . LYS B 1 318 ? -31.062 -185.800 -39.221 1.00 117.53 318 LYS B N 1
ATOM 5021 C CA . LYS B 1 318 ? -30.425 -187.104 -39.129 1.00 119.21 318 LYS B CA 1
ATOM 5022 C C . LYS B 1 318 ? -31.391 -188.154 -38.583 1.00 115.95 318 LYS B C 1
ATOM 5023 O O . LYS B 1 318 ? -31.593 -189.199 -39.200 1.00 120.34 318 LYS B O 1
ATOM 5029 N N . GLY B 1 319 ? -31.998 -187.866 -37.437 1.00 108.72 319 GLY B N 1
ATOM 5030 C CA . GLY B 1 319 ? -32.921 -188.809 -36.837 1.00 107.90 319 GLY B CA 1
ATOM 5031 C C . GLY B 1 319 ? -34.339 -188.285 -36.832 1.00 105.95 319 GLY B C 1
ATOM 5032 O O . GLY B 1 319 ? -35.124 -188.598 -35.935 1.00 102.87 319 GLY B O 1
ATOM 5033 N N . GLY B 1 320 ? -34.665 -187.483 -37.838 1.00 104.85 320 GLY B N 1
ATOM 5034 C CA . GLY B 1 320 ? -35.999 -186.925 -37.927 1.00 108.28 320 GLY B CA 1
ATOM 5035 C C . GLY B 1 320 ? -36.457 -186.333 -36.610 1.00 110.12 320 GLY B C 1
ATOM 5036 O O . GLY B 1 320 ? -35.793 -185.473 -36.036 1.00 110.98 320 GLY B O 1
ATOM 5037 N N . ARG B 1 321 ? -37.596 -186.806 -36.126 1.00 108.13 321 ARG B N 1
ATOM 5038 C CA . ARG B 1 321 ? -38.159 -186.325 -34.875 1.00 107.92 321 ARG B CA 1
ATOM 5039 C C . ARG B 1 321 ? -37.210 -186.419 -33.676 1.00 104.95 321 ARG B C 1
ATOM 5040 O O . ARG B 1 321 ? -37.438 -185.775 -32.652 1.00 99.66 321 ARG B O 1
ATOM 5048 N N . PHE B 1 322 ? -36.140 -187.200 -33.806 1.00 104.77 322 PHE B N 1
ATOM 5049 C CA . PHE B 1 322 ? -35.192 -187.373 -32.706 1.00 106.89 322 PHE B CA 1
ATOM 5050 C C . PHE B 1 322 ? -33.816 -186.755 -32.932 1.00 104.05 322 PHE B C 1
ATOM 5051 O O . PHE B 1 322 ? -32.863 -187.090 -32.229 1.00 98.73 322 PHE B O 1
ATOM 5059 N N . PHE B 1 323 ? -33.704 -185.857 -33.904 1.00 104.92 323 PHE B N 1
ATOM 5060 C CA . PHE B 1 323 ? -32.421 -185.218 -34.183 1.00 100.30 323 PHE B CA 1
ATOM 5061 C C . PHE B 1 323 ? -32.061 -184.291 -33.033 1.00 102.42 323 PHE B C 1
ATOM 5062 O O . PHE B 1 323 ? -30.887 -184.122 -32.690 1.00 101.14 323 PHE B O 1
ATOM 5070 N N . LEU B 1 324 ? -33.092 -183.697 -32.441 1.00 102.52 324 LEU B N 1
ATOM 5071 C CA . LEU B 1 324 ? -32.916 -182.777 -31.335 1.00 94.37 324 LEU B CA 1
ATOM 5072 C C . LEU B 1 324 ? -32.245 -183.499 -30.187 1.00 94.35 324 LEU B C 1
ATOM 5073 O O . LEU B 1 324 ? -31.100 -183.204 -29.847 1.00 92.36 324 LEU B O 1
ATOM 5078 N N . TYR B 1 325 ? -32.967 -184.447 -29.597 1.00 93.70 325 TYR B N 1
ATOM 5079 C CA . TYR B 1 325 ? -32.436 -185.225 -28.490 1.00 97.83 325 TYR B CA 1
ATOM 5080 C C . TYR B 1 325 ? -30.980 -185.563 -28.760 1.00 94.30 325 TYR B C 1
ATOM 5081 O O . TYR B 1 325 ? -30.105 -185.289 -27.943 1.00 97.89 325 TYR B O 1
ATOM 5090 N N . ARG B 1 326 ? -30.732 -186.157 -29.919 1.00 94.61 326 ARG B N 1
ATOM 5091 C CA . ARG B 1 326 ? -29.386 -186.553 -30.308 1.00 101.70 326 ARG B CA 1
ATOM 5092 C C . ARG B 1 326 ? -28.416 -185.383 -30.175 1.00 99.38 326 ARG B C 1
ATOM 5093 O O . ARG B 1 326 ? -27.425 -185.458 -29.444 1.00 91.47 326 ARG B O 1
ATOM 5101 N N . GLU B 1 327 ? -28.714 -184.299 -30.884 1.00 100.05 327 GLU B N 1
ATOM 5102 C CA . GLU B 1 327 ? -27.875 -183.108 -30.860 1.00 100.88 327 GLU B CA 1
ATOM 5103 C C . GLU B 1 327 ? -27.510 -182.665 -29.448 1.00 94.47 327 GLU B C 1
ATOM 5104 O O . GLU B 1 327 ? -26.334 -182.509 -29.113 1.00 89.82 327 GLU B O 1
ATOM 5110 N N . LEU B 1 328 ? -28.527 -182.465 -28.623 1.00 85.58 328 LEU B N 1
ATOM 5111 C CA . LEU B 1 328 ? -28.317 -182.029 -27.255 1.00 79.48 328 LEU B CA 1
ATOM 5112 C C . LEU B 1 328 ? -27.573 -183.077 -26.456 1.00 86.41 328 LEU B C 1
ATOM 5113 O O . LEU B 1 328 ? -26.613 -182.763 -25.762 1.00 92.07 328 LEU B O 1
ATOM 5118 N N . LYS B 1 329 ? -28.023 -184.321 -26.555 1.00 92.11 329 LYS B N 1
ATOM 5119 C CA . LYS B 1 329 ? -27.388 -185.419 -25.838 1.00 95.41 329 LYS B CA 1
ATOM 5120 C C . LYS B 1 329 ? -25.869 -185.328 -25.978 1.00 95.50 329 LYS B C 1
ATOM 5121 O O . LYS B 1 329 ? -25.137 -185.435 -24.994 1.00 90.84 329 LYS B O 1
ATOM 5127 N N . SER B 1 330 ? -25.405 -185.118 -27.206 1.00 93.85 330 SER B N 1
ATOM 5128 C CA . SER B 1 330 ? -23.974 -185.022 -27.480 1.00 92.45 330 SER B CA 1
ATOM 5129 C C . SER B 1 330 ? -23.387 -183.705 -26.997 1.00 91.03 330 SER B C 1
ATOM 5130 O O . SER B 1 330 ? -22.174 -183.578 -26.846 1.00 88.36 330 SER B O 1
ATOM 5133 N N . ARG B 1 331 ? -24.254 -182.728 -26.757 1.00 92.64 331 ARG B N 1
ATOM 5134 C CA . ARG B 1 331 ? -23.829 -181.408 -26.297 1.00 92.34 331 ARG B CA 1
ATOM 5135 C C . ARG B 1 331 ? -23.966 -181.245 -24.780 1.00 93.45 331 ARG B C 1
ATOM 5136 O O . ARG B 1 331 ? -24.212 -180.141 -24.294 1.00 89.88 331 ARG B O 1
ATOM 5144 N N . LYS B 1 332 ? -23.799 -182.338 -24.036 1.00 94.04 332 LYS B N 1
ATOM 5145 C CA . LYS B 1 332 ? -23.924 -182.314 -22.576 1.00 91.87 332 LYS B CA 1
ATOM 5146 C C . LYS B 1 332 ? -25.284 -181.784 -22.123 1.00 87.66 332 LYS B C 1
ATOM 5147 O O . LYS B 1 332 ? -25.462 -181.469 -20.946 1.00 84.49 332 LYS B O 1
ATOM 5153 N N . ILE B 1 333 ? -26.237 -181.675 -23.046 1.00 79.69 333 ILE B N 1
ATOM 5154 C CA . ILE B 1 333 ? -27.561 -181.159 -22.702 1.00 69.68 333 ILE B CA 1
ATOM 5155 C C . ILE B 1 333 ? -28.685 -182.183 -22.737 1.00 74.57 333 ILE B C 1
ATOM 5156 O O . ILE B 1 333 ? -28.830 -182.955 -23.690 1.00 78.82 333 ILE B O 1
ATOM 5161 N N . HIS B 1 334 ? -29.491 -182.159 -21.683 1.00 74.46 334 HIS B N 1
ATOM 5162 C CA . HIS B 1 334 ? -30.622 -183.056 -21.545 1.00 84.71 334 HIS B CA 1
ATOM 5163 C C . HIS B 1 334 ? -31.672 -182.428 -20.636 1.00 80.82 334 HIS B C 1
ATOM 5164 O O . HIS B 1 334 ? -31.340 -181.844 -19.607 1.00 86.38 334 HIS B O 1
ATOM 5171 N N . GLY B 1 335 ? -32.938 -182.559 -21.017 1.00 70.72 335 GLY B N 1
ATOM 5172 C CA . GLY B 1 335 ? -34.006 -181.996 -20.216 1.00 70.07 335 GLY B CA 1
ATOM 5173 C C . GLY B 1 335 ? -35.293 -181.875 -21.004 1.00 76.96 335 GLY B C 1
ATOM 5174 O O . GLY B 1 335 ? -36.340 -181.540 -20.445 1.00 81.55 335 GLY B O 1
ATOM 5175 N N . ILE B 1 336 ? -35.214 -182.136 -22.308 1.00 77.58 336 ILE B N 1
ATOM 5176 C CA . ILE B 1 336 ? -36.385 -182.071 -23.178 1.00 76.38 336 ILE B CA 1
ATOM 5177 C C . ILE B 1 336 ? -36.746 -183.444 -23.706 1.00 78.38 336 ILE B C 1
ATOM 5178 O O . ILE B 1 336 ? -35.892 -184.173 -24.211 1.00 79.59 336 ILE B O 1
ATOM 5183 N N . LYS B 1 337 ? -38.024 -183.782 -23.595 1.00 78.96 337 LYS B N 1
ATOM 5184 C CA . LYS B 1 337 ? -38.514 -185.072 -24.047 1.00 88.03 337 LYS B CA 1
ATOM 5185 C C . LYS B 1 337 ? -38.105 -185.362 -25.482 1.00 89.63 337 LYS B C 1
ATOM 5186 O O . LYS B 1 337 ? -38.612 -184.741 -26.420 1.00 97.09 337 LYS B O 1
ATOM 5192 N N . PRO B 1 338 ? -37.181 -186.317 -25.674 1.00 87.91 338 PRO B N 1
ATOM 5193 C CA . PRO B 1 338 ? -36.733 -186.660 -27.024 1.00 87.59 338 PRO B CA 1
ATOM 5194 C C . PRO B 1 338 ? -37.931 -186.910 -27.926 1.00 88.09 338 PRO B C 1
ATOM 5195 O O . PRO B 1 338 ? -38.931 -187.482 -27.496 1.00 87.33 338 PRO B O 1
ATOM 5199 N N . GLY B 1 339 ? -37.833 -186.464 -29.172 1.00 90.48 339 GLY B N 1
ATOM 5200 C CA . GLY B 1 339 ? -38.933 -186.649 -30.097 1.00 90.33 339 GLY B CA 1
ATOM 5201 C C . GLY B 1 339 ? -39.631 -185.342 -30.404 1.00 89.05 339 GLY B C 1
ATOM 5202 O O . GLY B 1 339 ? -39.906 -185.044 -31.568 1.00 89.61 339 GLY B O 1
ATOM 5203 N N . LEU B 1 340 ? -39.927 -184.565 -29.363 1.00 86.30 340 LEU B N 1
ATOM 5204 C CA . LEU B 1 340 ? -40.587 -183.277 -29.546 1.00 86.89 340 LEU B CA 1
ATOM 5205 C C . LEU B 1 340 ? -39.628 -182.260 -30.155 1.00 91.62 340 LEU B C 1
ATOM 5206 O O . LEU B 1 340 ? -38.501 -182.101 -29.683 1.00 95.48 340 LEU B O 1
ATOM 5211 N N . THR B 1 341 ? -40.077 -181.580 -31.208 1.00 88.84 341 THR B N 1
ATOM 5212 C CA . THR B 1 341 ? -39.250 -180.583 -31.879 1.00 84.96 341 THR B CA 1
ATOM 5213 C C . THR B 1 341 ? -40.045 -179.336 -32.224 1.00 85.04 341 THR B C 1
ATOM 5214 O O . THR B 1 341 ? -39.545 -178.220 -32.104 1.00 89.31 341 THR B O 1
ATOM 5218 N N . ARG B 1 342 ? -41.284 -179.522 -32.659 1.00 83.95 342 ARG B N 1
ATOM 5219 C CA . ARG B 1 342 ? -42.113 -178.383 -33.009 1.00 83.70 342 ARG B CA 1
ATOM 5220 C C . ARG B 1 342 ? -42.512 -177.634 -31.751 1.00 81.38 342 ARG B C 1
ATOM 5221 O O . ARG B 1 342 ? -42.530 -176.405 -31.730 1.00 86.63 342 ARG B O 1
ATOM 5229 N N . TYR B 1 343 ? -42.834 -178.383 -30.703 1.00 77.47 343 TYR B N 1
ATOM 5230 C CA . TYR B 1 343 ? -43.223 -177.786 -29.433 1.00 78.56 343 TYR B CA 1
ATOM 5231 C C . TYR B 1 343 ? -42.576 -178.495 -28.252 1.00 79.38 343 TYR B C 1
ATOM 5232 O O . TYR B 1 343 ? -42.398 -179.713 -28.267 1.00 83.31 343 TYR B O 1
ATOM 5241 N N . PHE B 1 344 ? -42.224 -177.716 -27.232 1.00 78.33 344 PHE B N 1
ATOM 5242 C CA . PHE B 1 344 ? -41.587 -178.236 -26.028 1.00 75.43 344 PHE B CA 1
ATOM 5243 C C . PHE B 1 344 ? -41.461 -177.145 -24.968 1.00 73.89 344 PHE B C 1
ATOM 5244 O O . PHE B 1 344 ? -41.618 -175.957 -25.258 1.00 75.01 344 PHE B O 1
ATOM 5252 N N . LYS B 1 345 ? -41.165 -177.561 -23.740 1.00 72.33 345 LYS B N 1
ATOM 5253 C CA . LYS B 1 345 ? -41.015 -176.640 -22.619 1.00 70.66 345 LYS B CA 1
ATOM 5254 C C . LYS B 1 345 ? -39.644 -176.813 -21.970 1.00 69.92 345 LYS B C 1
ATOM 5255 O O . LYS B 1 345 ? -38.963 -177.811 -22.208 1.00 76.29 345 LYS B O 1
ATOM 5261 N N . LEU B 1 346 ? -39.238 -175.848 -21.150 1.00 61.85 346 LEU B N 1
ATOM 5262 C CA . LEU B 1 346 ? -37.942 -175.934 -20.485 1.00 58.14 346 LEU B CA 1
ATOM 5263 C C . LEU B 1 346 ? -37.804 -175.001 -19.292 1.00 55.55 346 LEU B C 1
ATOM 5264 O O . LEU B 1 346 ? -38.679 -174.170 -19.046 1.00 64.28 346 LEU B O 1
ATOM 5269 N N . SER B 1 347 ? -36.701 -175.135 -18.559 1.00 46.69 347 SER B N 1
ATOM 5270 C CA . SER B 1 347 ? -36.475 -174.301 -17.381 1.00 46.57 347 SER B CA 1
ATOM 5271 C C . SER B 1 347 ? -35.053 -173.759 -17.240 1.00 55.41 347 SER B C 1
ATOM 5272 O O . SER B 1 347 ? -34.078 -174.473 -17.478 1.00 54.10 347 SER B O 1
ATOM 5275 N N . THR B 1 348 ? -34.956 -172.492 -16.838 1.00 52.45 348 THR B N 1
ATOM 5276 C CA . THR B 1 348 ? -33.676 -171.818 -16.637 1.00 38.00 348 THR B CA 1
ATOM 5277 C C . THR B 1 348 ? -33.579 -171.395 -15.182 1.00 47.06 348 THR B C 1
ATOM 5278 O O . THR B 1 348 ? -33.501 -170.196 -14.878 1.00 46.46 348 THR B O 1
ATOM 5282 N N . TYR B 1 349 ? -33.595 -172.370 -14.280 1.00 44.71 349 TYR B N 1
ATOM 5283 C CA . TYR B 1 349 ? -33.515 -172.045 -12.871 1.00 41.68 349 TYR B CA 1
ATOM 5284 C C . TYR B 1 349 ? -32.087 -172.101 -12.345 1.00 50.63 349 TYR B C 1
ATOM 5285 O O . TYR B 1 349 ? -31.390 -171.087 -12.313 1.00 53.21 349 TYR B O 1
ATOM 5294 N N . GLY B 1 350 ? -31.650 -173.283 -11.930 1.00 59.90 350 GLY B N 1
ATOM 5295 C CA . GLY B 1 350 ? -30.299 -173.408 -11.415 1.00 63.26 350 GLY B CA 1
ATOM 5296 C C . GLY B 1 350 ? -29.306 -172.703 -12.319 1.00 65.23 350 GLY B C 1
ATOM 5297 O O . GLY B 1 350 ? -28.373 -172.039 -11.857 1.00 64.74 350 GLY B O 1
ATOM 5298 N N . LEU B 1 351 ? -29.532 -172.845 -13.620 1.00 59.30 351 LEU B N 1
ATOM 5299 C CA . LEU B 1 351 ? -28.685 -172.261 -14.649 1.00 57.07 351 LEU B CA 1
ATOM 5300 C C . LEU B 1 351 ? -27.924 -170.984 -14.318 1.00 62.98 351 LEU B C 1
ATOM 5301 O O . LEU B 1 351 ? -28.517 -169.950 -14.008 1.00 60.66 351 LEU B O 1
ATOM 5306 N N . SER B 1 352 ? -26.601 -171.067 -14.403 1.00 62.63 352 SER B N 1
ATOM 5307 C CA . SER B 1 352 ? -25.748 -169.920 -14.160 1.00 62.32 352 SER B CA 1
ATOM 5308 C C . SER B 1 352 ? -25.709 -169.221 -15.506 1.00 67.99 352 SER B C 1
ATOM 5309 O O . SER B 1 352 ? -25.876 -169.861 -16.546 1.00 66.21 352 SER B O 1
ATOM 5312 N N . ASP B 1 353 ? -25.486 -167.911 -15.480 1.00 76.31 353 ASP B N 1
ATOM 5313 C CA . ASP B 1 353 ? -25.444 -167.101 -16.689 1.00 67.83 353 ASP B CA 1
ATOM 5314 C C . ASP B 1 353 ? -24.739 -167.765 -17.871 1.00 63.36 353 ASP B C 1
ATOM 5315 O O . ASP B 1 353 ? -25.289 -167.813 -18.972 1.00 48.27 353 ASP B O 1
ATOM 5320 N N . GLU B 1 354 ? -23.541 -168.298 -17.649 1.00 64.83 354 GLU B N 1
ATOM 5321 C CA . GLU B 1 354 ? -22.803 -168.926 -18.744 1.00 70.72 354 GLU B CA 1
ATOM 5322 C C . GLU B 1 354 ? -23.563 -170.088 -19.385 1.00 64.73 354 GLU B C 1
ATOM 5323 O O . GLU B 1 354 ? -23.676 -170.160 -20.610 1.00 63.71 354 GLU B O 1
ATOM 5329 N N . GLU B 1 355 ? -24.093 -170.988 -18.561 1.00 62.21 355 GLU B N 1
ATOM 5330 C CA . GLU B 1 355 ? -24.838 -172.138 -19.064 1.00 55.22 355 GLU B CA 1
ATOM 5331 C C . GLU B 1 355 ? -25.979 -171.651 -19.935 1.00 52.38 355 GLU B C 1
ATOM 5332 O O . GLU B 1 355 ? -26.148 -172.113 -21.063 1.00 48.15 355 GLU B O 1
ATOM 5338 N N . VAL B 1 356 ? -26.764 -170.721 -19.397 1.00 43.91 356 VAL B N 1
ATOM 5339 C CA . VAL B 1 356 ? -27.889 -170.163 -20.129 1.00 41.28 356 VAL B CA 1
ATOM 5340 C C . VAL B 1 356 ? -27.459 -169.802 -21.541 1.00 58.74 356 VAL B C 1
ATOM 5341 O O . VAL B 1 356 ? -28.193 -170.032 -22.500 1.00 73.19 356 VAL B O 1
ATOM 5345 N N . ASP B 1 357 ? -26.269 -169.228 -21.671 1.00 64.63 357 ASP B N 1
ATOM 5346 C CA . ASP B 1 357 ? -25.773 -168.859 -22.986 1.00 66.69 357 ASP B CA 1
ATOM 5347 C C . ASP B 1 357 ? -25.395 -170.109 -23.775 1.00 67.06 357 ASP B C 1
ATOM 5348 O O . ASP B 1 357 ? -25.877 -170.319 -24.891 1.00 69.22 357 ASP B O 1
ATOM 5353 N N . TYR B 1 358 ? -24.544 -170.942 -23.183 1.00 62.86 358 TYR B N 1
ATOM 5354 C CA . TYR B 1 358 ? -24.103 -172.179 -23.818 1.00 60.85 358 TYR B CA 1
ATOM 5355 C C . TYR B 1 358 ? -25.243 -172.873 -24.555 1.00 55.80 358 TYR B C 1
ATOM 5356 O O . TYR B 1 358 ? -25.054 -173.404 -25.649 1.00 58.35 358 TYR B O 1
ATOM 5365 N N . VAL B 1 359 ? -26.420 -172.878 -23.940 1.00 48.56 359 VAL B N 1
ATOM 5366 C CA . VAL B 1 359 ? -27.596 -173.502 -24.530 1.00 48.76 359 VAL B CA 1
ATOM 5367 C C . VAL B 1 359 ? -28.072 -172.787 -25.783 1.00 55.09 359 VAL B C 1
ATOM 5368 O O . VAL B 1 359 ? -28.354 -173.421 -26.799 1.00 61.75 359 VAL B O 1
ATOM 5372 N N . LEU B 1 360 ? -28.192 -171.467 -25.698 1.00 55.95 360 LEU B N 1
ATOM 5373 C CA . LEU B 1 360 ? -28.619 -170.685 -26.846 1.00 60.28 360 LEU B CA 1
ATOM 5374 C C . LEU B 1 360 ? -27.650 -170.976 -27.985 1.00 61.55 360 LEU B C 1
ATOM 5375 O O . LEU B 1 360 ? -28.057 -171.212 -29.119 1.00 63.84 360 LEU B O 1
ATOM 5380 N N . ASN B 1 361 ? -26.362 -170.978 -27.672 1.00 67.38 361 ASN B N 1
ATOM 5381 C CA . ASN B 1 361 ? -25.349 -171.258 -28.676 1.00 75.40 361 ASN B CA 1
ATOM 5382 C C . ASN B 1 361 ? -25.628 -172.605 -29.341 1.00 74.60 361 ASN B C 1
ATOM 5383 O O . ASN B 1 361 ? -25.448 -172.754 -30.550 1.00 81.34 361 ASN B O 1
ATOM 5388 N N . ALA B 1 362 ? -26.066 -173.581 -28.550 1.00 69.77 362 ALA B N 1
ATOM 5389 C CA . ALA B 1 362 ? -26.386 -174.906 -29.073 1.00 63.45 362 ALA B CA 1
ATOM 5390 C C . ALA B 1 362 ? -27.468 -174.764 -30.140 1.00 60.99 362 ALA B C 1
ATOM 5391 O O . ALA B 1 362 ? -27.387 -175.369 -31.212 1.00 54.58 362 ALA B O 1
ATOM 5393 N N . PHE B 1 363 ? -28.481 -173.958 -29.836 1.00 59.37 363 PHE B N 1
ATOM 5394 C CA . PHE B 1 363 ? -29.575 -173.706 -30.769 1.00 67.60 363 PHE B CA 1
ATOM 5395 C C . PHE B 1 363 ? -29.039 -173.021 -32.018 1.00 69.10 363 PHE B C 1
ATOM 5396 O O . PHE B 1 363 ? -29.273 -173.468 -33.142 1.00 68.78 363 PHE B O 1
ATOM 5404 N N . LYS B 1 364 ? -28.323 -171.923 -31.812 1.00 67.42 364 LYS B N 1
ATOM 5405 C CA . LYS B 1 364 ? -27.754 -171.191 -32.924 1.00 69.31 364 LYS B CA 1
ATOM 5406 C C . LYS B 1 364 ? -26.974 -172.200 -33.766 1.00 71.85 364 LYS B C 1
ATOM 5407 O O . LYS B 1 364 ? -27.257 -172.378 -34.952 1.00 73.42 364 LYS B O 1
ATOM 5413 N N . GLU B 1 365 ? -26.014 -172.876 -33.136 1.00 72.24 365 GLU B N 1
ATOM 5414 C CA . GLU B 1 365 ? -25.192 -173.873 -33.818 1.00 76.83 365 GLU B CA 1
ATOM 5415 C C . GLU B 1 365 ? -26.019 -174.869 -34.617 1.00 77.82 365 GLU B C 1
ATOM 5416 O O . GLU B 1 365 ? -25.795 -175.059 -35.814 1.00 83.77 365 GLU B O 1
ATOM 5422 N N . ILE B 1 366 ? -26.968 -175.510 -33.943 1.00 73.12 366 ILE B N 1
ATOM 5423 C CA . ILE B 1 366 ? -27.817 -176.511 -34.575 1.00 74.06 366 ILE B CA 1
ATOM 5424 C C . ILE B 1 366 ? -28.684 -175.985 -35.710 1.00 74.54 366 ILE B C 1
ATOM 5425 O O . ILE B 1 366 ? -28.847 -176.657 -36.725 1.00 74.02 366 ILE B O 1
ATOM 5430 N N . ILE B 1 367 ? -29.241 -174.792 -35.554 1.00 77.01 367 ILE B N 1
ATOM 5431 C CA . ILE B 1 367 ? -30.063 -174.240 -36.617 1.00 77.76 367 ILE B CA 1
ATOM 5432 C C . ILE B 1 367 ? -29.238 -174.169 -37.894 1.00 80.60 367 ILE B C 1
ATOM 5433 O O . ILE B 1 367 ? -29.715 -174.520 -38.970 1.00 84.80 367 ILE B O 1
ATOM 5438 N N . GLU B 1 368 ? -27.991 -173.727 -37.760 1.00 84.02 368 GLU B N 1
ATOM 5439 C CA . GLU B 1 368 ? -27.086 -173.596 -38.898 1.00 87.82 368 GLU B CA 1
ATOM 5440 C C . GLU B 1 368 ? -26.563 -174.928 -39.415 1.00 90.92 368 GLU B C 1
ATOM 5441 O O . GLU B 1 368 ? -26.432 -175.118 -40.623 1.00 93.78 368 GLU B O 1
ATOM 5447 N N . LYS B 1 369 ? -26.239 -175.839 -38.503 1.00 94.56 369 LYS B N 1
ATOM 5448 C CA . LYS B 1 369 ? -25.740 -177.148 -38.906 1.00 100.45 369 LYS B CA 1
ATOM 5449 C C . LYS B 1 369 ? -26.695 -177.743 -39.936 1.00 104.40 369 LYS B C 1
ATOM 5450 O O . LYS B 1 369 ? -26.265 -178.265 -40.964 1.00 105.40 369 LYS B O 1
ATOM 5456 N N . TYR B 1 370 ? -27.992 -177.649 -39.655 1.00 108.36 370 TYR B N 1
ATOM 5457 C CA . TYR B 1 370 ? -29.022 -178.163 -40.554 1.00 112.27 370 TYR B CA 1
ATOM 5458 C C . TYR B 1 370 ? -29.555 -177.012 -41.394 1.00 119.39 370 TYR B C 1
ATOM 5459 O O . TYR B 1 370 ? -30.482 -176.313 -40.985 1.00 118.43 370 TYR B O 1
ATOM 5468 N N . SER B 1 371 ? -28.949 -176.827 -42.565 1.00 129.65 371 SER B N 1
ATOM 5469 C CA . SER B 1 371 ? -29.313 -175.765 -43.501 1.00 136.85 371 SER B CA 1
ATOM 5470 C C . SER B 1 371 ? -29.183 -174.385 -42.860 1.00 139.64 371 SER B C 1
ATOM 5471 O O . SER B 1 371 ? -28.815 -174.320 -41.668 1.00 139.75 371 SER B O 1
#

B-factor: mean 61.49, std 30.72, range [1.29, 144.48]

Organism: Archaeoglobus fulgidus (strain ATCC 49558 / DSM 4304 / JCM 9628 / NBRC 100126 / VC-16) (NCBI:txid224325)

Foldseek 3Di:
DFDAWAQQALQQAFDPLLVVLVVVPDVLVCCQCPVQCVQQAAHHKDKALAQLLQLLLVLLLQPDVAEAEEEAPLADVSNVVSNVVSVHDYFHQFADDPQARARALVSLLVSLVVVVVVPHHQAYEYEQPRLAFQAGHLLLSNLVSCVVSVHAYAYNCQPPQLAARHYCVNSNGFKYKYGCNRRQNFDHRMIMIHGHCVCCCRSQPDDPVGRQAGVSRRSDPPDDSGVSSSVSSVVVSSCNNVCQVVQLVLLLVLQVLVVVVQKHWGHDVSRRFQKTKIFHVQQQVCLCVPDVRLQNVVVLSVVVSYDRWDGSDRGMTMTGCNPPDSVSSVSVSVSSSVVRVVRD/DFDAWALQALQLAADPLLVVLVVVPDPLVCVQCPVVCVQQAFHGKAKAQFFLLQLLLVLLLFDDVAAEEEEELLDDVSNVVSNVVSVHDYFYQAADDPQARHRALVSLLVSLVVCVVVHHAAAYEYEAQGQAFRAGHLLLSNLVSCVVSVHAYEYACAQPRLAAGHYCVSSNGAKYKYGCNSRQNFDHGMIMIGGHPVCCCGSQPADDPGRPAGVSRRSCSVDDSRVSSSVSSNVVSSCNNVCLPVFLVLQLVLQVLVVVLAKHWGHDVSRSFQKTKIFHPLFLVLLCVADPRLQNVVVLSVVVSYDRWDGRDGRITMTGCRVPDNVVSVSVSVSSVVVSVVRD

Sequence (688 aa):
DFINIDPLQTGGKLTEEARQALLEWPPIHDFIHNQLPKFLGCDVARVTNGAREAKFAVMHSLAKKDAWVVMDENCHYSSYVAAERAGLNIALVPKTDYPDYAITPENFAQTIEETKKRGEVVLALITYPDGNYGNLPDVKKIAKVCSEYDVPLLVNGAYAIGRMPVSLKEIGADFIVGSGHKSMAASGPIGVMGMKEEWAEIVLRRSEKYKNKEVELLGCTARGATIITLMASFPHVRERIKRWDEEVEKARRFAAEMEKLGIKQLGDNPHNHDLMFFHAEVLYEISKKAKGGRFFLYRELKSRKIHGIKPGLTRYFKLSTYGLSDEEVDYVLNAFKEIIEKYSDFINIDPLQTGGKLTEEARQALLEWPPIHDFIHNQLPKFLGCDVARVTNGAREAKFAVMHSLAKKDAWVVMDENCHYSSYVAAERAGLNIALVPKTDYPDYAITPENFAQTIEETKKRGEVVLALITYPDGNYGNLPDVKKIAKVCSEYDVPLLVNGAYAIGRMPVSLKEIGADFIVGSGHKSMAASGPIGVMGMKEEWAEIVLRRSEKYKNKEVELLGCTARGATIITLMASFPHVRERIKRWDEEVEKARRFAAEMEKLGIKQLGDNPHNHDLMFFHAEVLYEISKKAKGGRFFLYRELKSRKIHGIKPGLTRYFKLSTYGLSDEEVDYVLNAFKEIIEKYS

Nearest PDB structures (foldseek):
  2e7i-assembly1_A  TM=1.003E+00  e=2.672E-74  Archaeoglobus fulgidus
  3wks-assembly1_B  TM=9.782E-01  e=1.147E-44  Methanocaldococcus jannaschii DSM 2661
  5x6b-assembly1_I  TM=9.767E-01  e=2.912E-44  Methanocaldococcus jannaschii DSM 2661
  3wkr-assembly1_A  TM=9.738E-01  e=1.177E-43  Methanocaldococcus jannaschii DSM 2661
  3wkr-assembly1_B  TM=9.779E-01  e=5.670E-43  Methanocaldococcus jannaschii DSM 2661

Solvent-accessible surface area: 30536 Å² total; per-residue (Å²): 165,97,17,32,3,28,3,72,103,0,0,15,88,39,6,112,84,0,147,108,22,62,138,128,152,127,78,48,124,59,2,30,90,81,61,0,15,176,26,2,9,9,72,24,2,29,24,6,73,3,10,110,77,0,3,29,2,0,1,92,17,22,28,130,200,109,2,36,0,0,0,0,71,5,17,50,140,8,0,84,76,9,0,91,172,19,59,11,52,32,11,62,0,61,65,47,111,100,50,68,38,34,8,38,16,94,39,0,26,94,6,0,88,93,1,62,157,150,32,94,8,14,1,0,0,0,3,30,3,2,15,60,23,0,6,40,18,55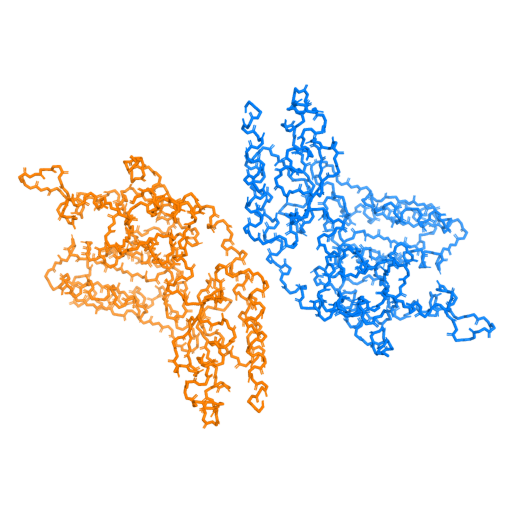,8,118,114,0,1,89,10,1,64,131,50,135,4,20,1,1,1,4,1,15,9,0,1,0,0,14,83,29,22,4,144,131,14,28,2,15,1,6,0,0,1,0,74,24,0,0,3,5,27,42,92,3,0,0,1,0,1,73,86,97,41,14,115,73,0,11,82,117,29,160,163,125,164,102,82,23,61,24,34,160,19,66,112,27,155,10,24,28,7,34,0,0,30,23,0,6,68,75,1,112,69,18,25,80,36,24,77,5,1,14,32,5,1,70,21,1,10,62,22,0,82,174,35,52,1,80,22,3,10,26,128,83,4,51,0,0,1,0,42,0,34,0,64,39,3,66,109,11,12,155,127,8,115,37,13,158,59,0,3,54,92,7,8,92,83,45,109,2,62,5,13,154,58,17,70,6,89,86,2,74,0,0,1,0,28,7,32,20,110,48,0,37,79,3,9,72,1,5,83,66,4,35,104,123,26,123,172,108,19,50,7,32,2,73,101,9,0,18,120,43,6,111,66,0,144,116,19,61,126,150,150,124,80,52,129,60,5,21,90,79,62,1,21,168,27,3,8,19,79,21,0,40,22,5,72,4,13,101,89,0,1,26,3,0,2,94,16,24,30,132,194,104,0,38,0,1,0,1,75,8,25,45,144,7,0,90,75,7,0,99,173,13,58,12,56,27,8,83,0,52,57,52,107,96,52,71,38,34,10,32,25,104,36,1,29,94,12,0,88,94,1,64,143,146,38,81,11,15,3,0,0,0,6,26,2,4,18,63,25,0,6,40,12,76,9,122,113,0,3,82,20,4,82,144,47,125,7,14,0,0,0,2,0,4,4,0,0,0,0,20,71,26,17,8,143,109,13,31,2,19,0,4,0,0,2,0,72,18,0,4,2,3,26,38,102,0,0,0,1,0,0,75,91,111,39,4,122,75,1,8,84,136,25,162,174,138,148,107,87,28,63,29,34,157,22,76,119,12,158,14,31,25,8,34,0,0,29,18,0,7,66,69,1,112,54,12,23,89,26,24,68,5,1,17,49,3,0,85,32,2,6,64,34,0,70,160,30,41,2,95,7,2,5,27,104,86,1,57,0,0,0,0,33,0,30,0,55,48,6,70,86,9,12,144,124,16,109,28,22,155,72,0,5,63,101,6,12,70,94,44,97,3,73,6,17,157,62,10,82,7,101,57,4,67,0,0,1,1,26,15,32,28,114,47,0,48,70,5,11,64,1,12,97,66,6,36,115,135,24,113

Radius of gyration: 29.9 Å; Cα contacts (8 Å, |Δi|>4): 1518; chains: 2; bounding box: 81×78×63 Å

InterPro domains:
  IPR008829 SepSecS/SepCysS family [PF05889] (34-368)
  IPR013375 O-phosphoseryl-tRNA:Cys-tRNA synthase, archaea [MF_01675] (1-371)
  IPR013375 O-phosphoseryl-tRNA:Cys-tRNA synthase, archaea [NF006810] (3-371)
  IPR013375 O-phosphoseryl-tRNA:Cys-tRNA synthase, archaea [TIGR02539] (3-370)
  IPR015421 Pyridoxal phosphate-dependent transferase, major domain [G3DSA:3.40.640.10] (18-269)
  IPR015422 Pyridoxal phosphate-dependent transferase, small domain [G3DSA:3.90.1150.10] (7-367)
  IPR015424 Pyridoxal phosphate-dependent transferase [SSF53383] (15-370)

Secondary structure (DSSP, 8-state):
--EE--HHHHTT---HHHHHHHHH--THHHIIIIIHHHHHTSSEEEEES-HHHHHHHHHHHH--TT-EEEEETT--HHHHHHHHTTT-EEEEE----TT-----HHHHHHHHHHHHHHS-EEEEEEESS-TTT-----HHHHHHHHHTTT--EEEEGGGTTTTS---HHHHT-SEEEEETTTTS---SS-EEEEE-GGGHHHHSPBPSS-TTSBGGGTT---TTHHHHHHHHHHHHHHHHGGGHHHHHHHHHHHHHHHHHTT-EEESSSS--SSEEEEE-HHHHHHTTTSSSGGGHHHHHHHTTTEE-S-TT-SSEEEEE-SS--HHHHHHHHHHHHHHHHH--/--B---HHHHTT---HHHHHHHHH--THHHIIIIIHHHHTT-SEEEEESSHHHHHHHHHHHH--SSEEEEEETT--HHHHHHHHTT--EEEEE-B--TT---B-HHHHHHHHHHHHTTSEEEEEEE-SS-SSS-----HHHHHHHHHTTT--EEEBGGGTTTTS---HHHHT-SEEEEEHHHHSS--SS-EEEEE-GGGHHHHT-B-SSSTTSBGGGTT---TTHHHHHHHHHHHHHHHHTTTHHHHHHHHHHHHHHHHHHT-EEESSSS--SSEEEEE-HHHHHHHHHSSSGGGHHHHHHHHTTB--S-TT--SEEEEE-SS--HHHHHHHHHHHHHHHHH--

CATH classification: 3.90.1150.10 (+1 more: 3.40.640.10)